Protein AF-A0A3M2CM10-F1 (afdb_monomer)

Radius of gyration: 59.03 Å; Cα contacts (8 Å, |Δi|>4): 644; chains: 1; bounding box: 116×66×144 Å

Nearest PDB structures (foldseek):
  5eou-assembly2_B  TM=7.975E-01  e=1.292E-20  Pseudomonas aeruginosa PAO1
  5eoy-assembly1_B  TM=7.117E-01  e=8.979E-19  Pseudomonas aeruginosa PAO1
  5eou-assembly1_A  TM=7.750E-01  e=4.790E-18  Pseudomonas aeruginosa PAO1
  5eox-assembly1_A  TM=7.127E-01  e=4.530E-18  Pseudomonas aeruginosa PAO1
  3wqt-assembly2_B  TM=6.186E-01  e=1.499E-11  Staphylococcus aureus subsp. aureus MRSA252

Sequence (553 aa):
MADFIVLPHKKVLSTPDLDRDEALRVAVGALVSQYDLSKARIAISAAGHEAFIRFAKLPPVEPKKVGSIVKFEAAQQIPFPLEEVEWDYQTFVREDSPDIEVGIFAMTRERVQRRLDLCADAGLRVDVLNLSPISVFNALAYDLPIAADSPGTAIIDIGTTATDLIVADRGRVWVRTFPIGGHAFTEAIVGAFKLPYGKAERLKREAEQSKHKRHIFQSMRPVFTDLAQEVQRSLSFYTQLQPDAKITRVIGIGSTFRLIGLRKYLSQQLQADVLRGDRFRRLAVEGPAEADFQSASLNFATAYGLALQGLGEAAIDANLVPTEVIRAAMWKRKTPVFVTAAALSIAAGAATFVGPTLTAARVESAKRDPAVREVQQVKSTGSRLRSAWQEISQKTQVGFMAENVLRLFERRDLFAHLVRDTAEMIATAPPTEPGGFSVQSVRFDYETPSGASPRWIEPRAQDGGGRDRGGRGARGRRGAGDDQAERIDRRFGAFLVTLVVESGHEDRIAQVDRTILRWLREHAERDSAPYTIIPPAAEAVGIEQARPPGAGP

Secondary structure (DSSP, 8-state):
---------SS-TTSTT--HHHHHHHHHHHHHHHS--TTS-EEEEE-GGGSEEEEEEEPS--HHHHHHHHHHHHHHHSSS-TTSEEEEEEEEE-TT-SPEEEEEEEEEHHHHHHHHHHHHTTT--EEEEEEHHHHHHHHHHHHTT--TTSPEEEEEEE-SS-EEEEEEETTEEEEEEES-SHHHHHHHHHHHH---HHHHHHHHHTTTT-TTHHHHHHHHHHHHHHHHHHHHHHHHHHHHH-TT--EEEEEEESGGGGSTTHHHHHHHHHTS-EEE----SS----STTHHHHHHHGGGTHHHHHHHHHHHT--S-----S-HHHHHHHHHHHHHHHHHHHHHHHHHHHHHHHHHHHHHHHHHHHHTTSHHHHHHHHHHHHHHHHHHHHHHHHHHS---THHHHHHHTTTTTTHHHHHHHHHHHHHTTS-TTSTTPEEEEEEEEEEEPTTS------------------------PPP-TTTTTTTSS-TTS-EEEEEEEEEE--S-HHHHHIIIIIHHHHHTSS-TTSSS---PPPGGG-PPPP-PPTT---

Mean predicted aligned error: 17.79 Å

Solvent-accessible surface area (backbone atoms only — not comparable to full-atom values): 32223 Å² total; per-residue (Å²): 104,93,83,88,85,84,84,81,64,99,58,65,78,84,44,86,96,55,62,52,65,61,56,44,42,55,51,51,43,52,50,53,73,78,42,93,57,90,84,54,80,34,49,49,70,42,60,52,83,73,40,48,69,48,65,46,80,41,76,70,67,60,80,86,51,46,64,63,50,50,52,53,51,46,60,71,69,44,98,56,61,70,88,54,34,33,60,36,65,45,79,40,80,49,96,92,45,77,49,35,36,34,40,44,41,34,33,44,41,70,66,46,47,56,55,52,48,53,36,44,78,56,73,43,65,78,72,35,33,37,40,33,60,56,18,32,47,22,27,47,45,66,48,39,87,63,46,59,85,30,76,11,34,36,36,40,36,28,39,55,64,31,24,36,41,36,38,41,45,58,69,41,67,46,68,50,60,47,85,51,22,48,46,56,47,29,50,30,35,20,69,70,68,72,40,60,64,75,58,21,43,50,50,59,77,43,30,87,80,38,95,55,33,68,60,56,51,58,42,29,45,64,55,55,49,55,51,44,50,53,52,48,53,51,52,53,52,49,38,69,77,36,75,85,62,54,72,77,41,34,35,38,30,23,70,46,67,68,41,85,62,47,53,61,50,42,22,66,74,67,74,43,68,55,43,74,52,48,72,64,78,75,64,57,58,81,68,89,59,28,64,61,48,56,73,46,30,32,64,37,41,38,58,47,9,28,48,31,42,63,71,71,66,32,82,69,77,52,48,45,53,55,67,67,63,53,49,57,45,55,47,64,70,43,43,64,57,52,52,52,52,50,51,51,52,51,50,54,54,54,51,65,53,48,58,59,51,54,48,50,52,48,51,60,57,48,58,71,37,73,72,47,46,53,54,49,51,51,50,54,51,51,48,52,52,49,51,51,48,51,52,56,55,71,76,39,82,88,53,72,64,64,60,52,61,54,54,70,66,73,58,74,64,56,60,58,52,54,53,49,51,53,51,57,42,49,60,66,39,43,61,89,46,98,56,14,45,45,79,76,46,78,46,80,43,63,33,43,48,84,72,52,65,78,78,77,80,73,85,74,78,89,76,83,88,82,80,93,76,94,76,84,89,80,90,74,80,90,58,91,63,66,77,59,64,76,78,56,67,57,91,46,65,46,73,51,73,50,77,43,69,47,59,85,40,92,59,56,66,68,47,43,48,72,32,48,52,40,49,38,60,74,57,20,71,48,95,91,47,104,61,74,52,80,63,77,58,82,87,73,66,79,86,79,80,86,73,74,94,84,75,79,136

Structure (mmCIF, N/CA/C/O backbone):
data_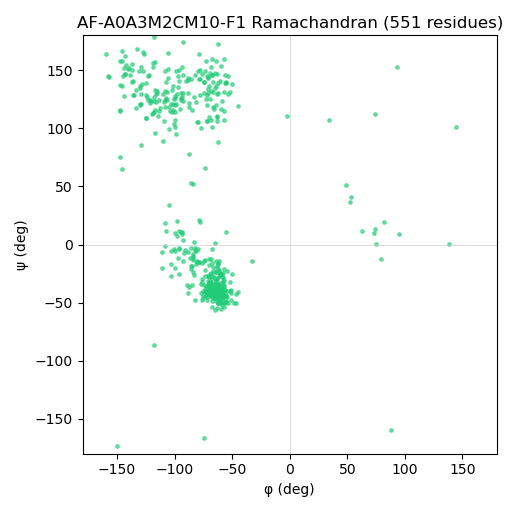AF-A0A3M2CM10-F1
#
_entry.id   AF-A0A3M2CM10-F1
#
loop_
_atom_site.group_PDB
_atom_site.id
_atom_site.type_symbol
_atom_site.label_atom_id
_atom_site.label_alt_id
_atom_site.label_comp_id
_atom_site.label_asym_id
_atom_site.label_entity_id
_atom_site.label_seq_id
_atom_site.pdbx_PDB_ins_code
_atom_site.Cartn_x
_atom_site.Cartn_y
_atom_site.Cartn_z
_atom_site.occupancy
_atom_site.B_iso_or_equiv
_atom_site.auth_seq_id
_atom_site.auth_comp_id
_atom_site.auth_asym_id
_atom_site.auth_atom_id
_atom_site.pdbx_PDB_model_num
ATOM 1 N N . MET A 1 1 ? -10.589 13.918 -9.767 1.00 77.00 1 MET A N 1
ATOM 2 C CA . MET A 1 1 ? -10.677 12.440 -9.815 1.00 77.00 1 MET A CA 1
ATOM 3 C C . MET A 1 1 ? -11.663 12.062 -10.909 1.00 77.00 1 MET A C 1
ATOM 5 O O . MET A 1 1 ? -12.635 12.789 -11.041 1.00 77.00 1 MET A O 1
ATOM 9 N N . ALA A 1 2 ? -11.418 11.011 -11.699 1.00 79.56 2 ALA A N 1
ATOM 10 C CA . ALA A 1 2 ? -12.324 10.643 -12.796 1.00 79.56 2 ALA A CA 1
ATOM 11 C C . ALA A 1 2 ? -13.523 9.809 -12.319 1.00 79.56 2 ALA A C 1
ATOM 13 O O . ALA A 1 2 ? -14.651 10.131 -12.669 1.00 79.56 2 ALA A O 1
ATOM 14 N N . ASP A 1 3 ? -13.282 8.774 -11.507 1.00 87.88 3 ASP A N 1
ATOM 15 C CA . ASP A 1 3 ? -14.335 7.920 -10.952 1.00 87.88 3 ASP A CA 1
ATOM 16 C C . ASP A 1 3 ? -13.843 7.157 -9.706 1.00 87.88 3 ASP A C 1
ATOM 18 O O . ASP A 1 3 ? -12.634 7.095 -9.453 1.00 87.88 3 ASP A O 1
ATOM 22 N N . PHE A 1 4 ? -14.765 6.601 -8.916 1.00 91.50 4 PHE A N 1
ATOM 23 C CA . PHE A 1 4 ? -14.492 5.698 -7.798 1.00 91.50 4 PHE A CA 1
ATOM 24 C C . PHE A 1 4 ? -15.614 4.677 -7.623 1.00 91.50 4 PHE A C 1
ATOM 26 O O . PHE A 1 4 ? -16.768 4.920 -7.956 1.00 91.50 4 PHE A O 1
ATOM 33 N N . ILE A 1 5 ? -15.288 3.559 -6.977 1.00 91.44 5 ILE A N 1
ATOM 34 C CA . ILE A 1 5 ? -16.287 2.573 -6.585 1.00 91.44 5 ILE A CA 1
ATOM 35 C C . ILE A 1 5 ? -15.940 1.928 -5.245 1.00 91.44 5 ILE A C 1
ATOM 37 O O . ILE A 1 5 ? -14.777 1.686 -4.923 1.00 91.44 5 ILE A O 1
ATOM 41 N N . VAL A 1 6 ? -16.976 1.629 -4.460 1.00 91.62 6 VAL A N 1
ATOM 42 C CA . VAL A 1 6 ? -16.887 0.798 -3.256 1.00 91.62 6 VAL A CA 1
ATOM 43 C C . VAL A 1 6 ? -17.728 -0.444 -3.485 1.00 91.62 6 VAL A C 1
ATOM 45 O O . VAL A 1 6 ? -18.948 -0.355 -3.593 1.00 91.62 6 VAL A O 1
ATOM 48 N N . LEU A 1 7 ? -17.085 -1.607 -3.523 1.00 91.50 7 LEU A N 1
ATOM 49 C CA . LEU A 1 7 ? -17.766 -2.889 -3.679 1.00 91.50 7 LEU A CA 1
ATOM 50 C C . LEU A 1 7 ? -17.903 -3.567 -2.309 1.00 91.50 7 LEU A C 1
ATOM 52 O O . LEU A 1 7 ? -16.926 -4.120 -1.799 1.00 91.50 7 LEU A O 1
ATOM 56 N N . PRO A 1 8 ? -19.083 -3.519 -1.664 1.00 87.88 8 PRO A N 1
ATOM 57 C CA . PRO A 1 8 ? -19.275 -4.182 -0.385 1.00 87.88 8 PRO A CA 1
ATOM 58 C C . PRO A 1 8 ? -19.310 -5.703 -0.564 1.00 87.88 8 PRO A C 1
ATOM 60 O O . PRO A 1 8 ? -20.040 -6.238 -1.398 1.00 87.88 8 PRO A O 1
ATOM 63 N N . HIS A 1 9 ? -18.579 -6.425 0.282 1.00 90.31 9 HIS A N 1
ATOM 64 C CA . HIS A 1 9 ? -18.706 -7.878 0.358 1.00 90.31 9 HIS A CA 1
ATOM 65 C C . HIS A 1 9 ? -20.034 -8.277 1.018 1.00 90.31 9 HIS A C 1
ATOM 67 O O . HIS A 1 9 ? -20.487 -7.646 1.975 1.00 90.31 9 HIS A O 1
ATOM 73 N N . LYS A 1 10 ? -20.628 -9.387 0.560 1.00 87.81 10 LYS A N 1
ATOM 74 C CA . LYS A 1 10 ? -21.877 -9.944 1.118 1.00 87.81 10 LYS A CA 1
ATOM 75 C C . LYS A 1 10 ? -21.775 -10.249 2.619 1.00 87.81 10 LYS A C 1
ATOM 77 O O . LYS A 1 10 ? -22.742 -10.092 3.361 1.00 87.81 10 LYS A O 1
ATOM 82 N N . LYS A 1 11 ? -20.603 -10.708 3.056 1.00 89.12 11 LYS A N 1
ATOM 83 C CA . LYS A 1 11 ? -20.216 -10.893 4.458 1.00 89.12 11 LYS A CA 1
ATOM 84 C C . LYS A 1 11 ? -18.887 -10.176 4.672 1.00 89.12 11 LYS A C 1
ATOM 86 O O . LYS A 1 11 ? -18.085 -10.091 3.748 1.00 89.12 11 LYS A O 1
ATOM 91 N N . VAL A 1 12 ? -18.643 -9.676 5.881 1.00 89.06 12 VAL A N 1
ATOM 92 C CA . VAL A 1 12 ? -17.343 -9.071 6.209 1.00 89.06 12 VAL A CA 1
ATOM 93 C C . VAL A 1 12 ? -16.256 -10.135 6.091 1.00 89.06 12 VAL A C 1
ATOM 95 O O . VAL A 1 12 ? -16.467 -11.262 6.535 1.00 89.06 12 VAL A O 1
ATOM 98 N N . LEU A 1 13 ? -15.100 -9.779 5.527 1.00 90.69 13 LEU A N 1
ATOM 99 C CA . LEU A 1 13 ? -14.012 -10.727 5.250 1.00 90.69 13 LEU A CA 1
ATOM 100 C C . LEU A 1 13 ? -13.422 -11.397 6.503 1.00 90.69 13 LEU A C 1
ATOM 102 O O . LEU A 1 13 ? -12.739 -12.404 6.392 1.00 90.69 13 LEU A O 1
ATOM 106 N N . SER A 1 14 ? -13.690 -10.850 7.688 1.00 90.62 14 SER A N 1
ATOM 107 C CA . SER A 1 14 ? -13.317 -11.424 8.985 1.00 90.62 14 SER A CA 1
ATOM 108 C C . SER A 1 14 ? -14.417 -12.289 9.612 1.00 90.62 14 SER A C 1
ATOM 110 O O . SER A 1 14 ? -14.354 -12.594 10.799 1.00 90.62 14 SER A O 1
ATOM 112 N N . THR A 1 15 ? -15.472 -12.624 8.863 1.00 92.31 15 THR A N 1
ATOM 113 C CA . THR A 1 15 ? -16.482 -13.580 9.334 1.00 92.31 15 THR A CA 1
ATOM 114 C C . THR A 1 15 ? -15.823 -14.958 9.453 1.00 92.31 15 THR A C 1
ATOM 116 O O . THR A 1 15 ? -15.184 -15.374 8.486 1.00 92.31 15 THR A O 1
ATOM 119 N N . PRO A 1 16 ? -15.987 -15.673 10.581 1.00 88.75 16 PRO A N 1
ATOM 120 C CA . PRO A 1 16 ? -15.499 -17.043 10.708 1.00 88.75 16 PRO A CA 1
ATOM 121 C C . PRO A 1 16 ? -16.012 -17.940 9.572 1.00 88.75 16 PRO A C 1
ATOM 123 O O . PRO A 1 16 ? -17.136 -17.751 9.096 1.00 88.75 16 PRO A O 1
ATOM 126 N N . ASP A 1 17 ? -15.174 -18.882 9.138 1.00 90.06 17 ASP A N 1
ATOM 127 C CA . ASP A 1 17 ? -15.462 -19.883 8.096 1.00 90.06 17 ASP A CA 1
ATOM 128 C C . ASP A 1 17 ? -15.743 -19.323 6.686 1.00 90.06 17 ASP A C 1
ATOM 130 O O . ASP A 1 17 ? -16.208 -20.045 5.805 1.00 90.06 17 ASP A O 1
ATOM 134 N N . LEU A 1 18 ? -15.482 -18.033 6.444 1.00 92.38 18 LEU A N 1
ATOM 135 C CA . LEU A 1 18 ? -15.583 -17.442 5.110 1.00 92.38 18 LEU A CA 1
ATOM 136 C C . LEU A 1 18 ? -14.302 -17.697 4.308 1.00 92.38 18 LEU A C 1
ATOM 138 O O . LEU A 1 18 ? -13.219 -17.291 4.733 1.00 92.38 18 LEU A O 1
ATOM 142 N N . ASP A 1 19 ? -14.440 -18.255 3.104 1.00 92.88 19 ASP A N 1
ATOM 143 C CA . ASP A 1 19 ? -13.364 -18.237 2.115 1.00 92.88 19 ASP A CA 1
ATOM 144 C C . ASP A 1 19 ? -13.142 -16.796 1.626 1.00 92.88 19 ASP A C 1
ATOM 146 O O . ASP A 1 19 ? -13.968 -16.192 0.929 1.00 92.88 19 ASP A O 1
ATOM 150 N N . ARG A 1 20 ? -12.026 -16.209 2.066 1.00 90.81 20 ARG A N 1
ATOM 151 C CA . ARG A 1 20 ? -11.657 -14.831 1.732 1.00 90.81 20 ARG A CA 1
ATOM 152 C C . ARG A 1 20 ? -11.287 -14.686 0.263 1.00 90.81 20 ARG A C 1
ATOM 154 O O . ARG A 1 20 ? -11.613 -13.651 -0.317 1.00 90.81 20 ARG A O 1
ATOM 161 N N . ASP A 1 21 ? -10.638 -15.684 -0.323 1.00 90.25 21 ASP A N 1
ATOM 162 C CA . ASP A 1 21 ? -10.166 -15.617 -1.702 1.00 90.25 21 ASP A CA 1
ATOM 163 C C . ASP A 1 21 ? -11.351 -15.722 -2.661 1.00 90.25 21 ASP A C 1
ATOM 165 O O . ASP A 1 21 ? -11.438 -14.943 -3.608 1.00 90.25 21 ASP A O 1
ATOM 169 N N . GLU A 1 22 ? -12.328 -16.585 -2.371 1.00 91.81 22 GLU A N 1
ATOM 170 C CA . GLU A 1 22 ? -13.584 -16.642 -3.128 1.00 91.81 22 GLU A CA 1
ATOM 171 C C . GLU A 1 22 ? -14.348 -15.308 -3.051 1.00 91.81 22 GLU A C 1
ATOM 173 O O . GLU A 1 22 ? -14.748 -14.744 -4.075 1.00 91.81 22 GLU A O 1
ATOM 178 N N . ALA A 1 23 ? -14.502 -14.744 -1.847 1.00 93.25 23 ALA A N 1
ATOM 179 C CA . ALA A 1 23 ? -15.193 -13.468 -1.658 1.00 93.25 23 ALA A CA 1
ATOM 180 C C . ALA A 1 23 ? -14.502 -12.297 -2.385 1.00 93.25 23 ALA A C 1
ATOM 182 O O . ALA A 1 23 ? -15.178 -11.383 -2.871 1.00 93.25 23 ALA A O 1
ATOM 183 N N . LEU A 1 24 ? -13.169 -12.318 -2.462 1.00 92.88 24 LEU A N 1
ATOM 184 C CA . LEU A 1 24 ? -12.375 -11.347 -3.210 1.00 92.88 24 LEU A CA 1
ATOM 185 C C . LEU A 1 24 ? -12.493 -11.563 -4.724 1.00 92.88 24 LEU A C 1
ATOM 187 O O . LEU A 1 24 ? -12.725 -10.587 -5.432 1.00 92.88 24 LEU A O 1
ATOM 191 N N . ARG A 1 25 ? -12.427 -12.805 -5.225 1.00 92.12 25 ARG A N 1
ATOM 192 C CA . ARG A 1 25 ? -12.631 -13.125 -6.654 1.00 92.12 25 ARG A CA 1
ATOM 193 C C . ARG A 1 25 ? -13.974 -12.609 -7.160 1.00 92.12 25 ARG A C 1
ATOM 195 O O . ARG A 1 25 ? -14.028 -11.979 -8.212 1.00 92.12 25 ARG A O 1
ATOM 202 N N . VAL A 1 26 ? -15.048 -12.806 -6.390 1.00 93.62 26 VAL A N 1
ATOM 203 C CA . VAL A 1 26 ? -16.384 -12.285 -6.730 1.00 93.62 26 VAL A CA 1
ATOM 204 C C . VAL A 1 26 ? -16.379 -10.755 -6.815 1.00 93.62 26 VAL A C 1
ATOM 206 O O . VAL A 1 26 ? -16.948 -10.190 -7.748 1.00 93.62 26 VAL A O 1
ATOM 209 N N . ALA A 1 27 ? -15.723 -10.071 -5.872 1.00 94.56 27 ALA A N 1
ATOM 210 C CA . ALA A 1 27 ? -15.646 -8.610 -5.869 1.00 94.56 27 ALA A CA 1
ATOM 211 C C . ALA A 1 27 ? -14.804 -8.064 -7.035 1.00 94.56 27 ALA A C 1
ATOM 213 O O . ALA A 1 27 ? -15.213 -7.109 -7.690 1.00 94.56 27 ALA A O 1
ATOM 214 N N . VAL A 1 28 ? -13.661 -8.685 -7.336 1.00 93.62 28 VAL A N 1
ATOM 215 C CA . VAL A 1 28 ? -12.821 -8.294 -8.477 1.00 93.62 28 VAL A CA 1
ATOM 216 C C . VAL A 1 28 ? -13.543 -8.574 -9.798 1.00 93.62 28 VAL A C 1
ATOM 218 O O . VAL A 1 28 ? -13.554 -7.714 -10.671 1.00 93.62 28 VAL A O 1
ATOM 221 N N . GLY A 1 29 ? -14.233 -9.710 -9.932 1.00 93.56 29 GLY A N 1
ATOM 222 C CA . GLY A 1 29 ? -15.070 -9.991 -11.102 1.00 93.56 29 GLY A CA 1
ATOM 223 C C . GLY A 1 29 ? -16.171 -8.944 -11.302 1.00 93.56 29 GLY A C 1
ATOM 224 O O . GLY A 1 29 ? -16.382 -8.472 -12.418 1.00 93.56 29 GLY A O 1
ATOM 225 N N . ALA A 1 30 ? -16.819 -8.506 -10.216 1.00 93.88 30 ALA A N 1
ATOM 226 C CA . ALA A 1 30 ? -17.793 -7.417 -10.268 1.00 93.88 30 ALA A CA 1
ATOM 227 C C . ALA A 1 30 ? -17.157 -6.089 -10.723 1.00 93.88 30 ALA A C 1
ATOM 229 O O . ALA A 1 30 ? -17.755 -5.392 -11.542 1.00 93.88 30 ALA A O 1
ATOM 230 N N . LEU A 1 31 ? -15.940 -5.769 -10.268 1.00 94.12 31 LEU A N 1
ATOM 231 C CA . LEU A 1 31 ? -15.201 -4.579 -10.707 1.00 94.12 31 LEU A CA 1
ATOM 232 C C . LEU A 1 31 ? -14.947 -4.595 -12.223 1.00 94.12 31 LEU A C 1
ATOM 234 O O . LEU A 1 31 ? -15.270 -3.626 -12.906 1.00 94.12 31 LEU A O 1
ATOM 238 N N . VAL A 1 32 ? -14.425 -5.705 -12.753 1.00 94.19 32 VAL A N 1
ATOM 239 C CA . VAL A 1 32 ? -14.110 -5.853 -14.188 1.00 94.19 32 VAL A CA 1
ATOM 240 C C . VAL A 1 32 ? -15.368 -5.870 -15.056 1.00 94.19 32 VAL A C 1
ATOM 242 O O . VAL A 1 32 ? -15.339 -5.424 -16.198 1.00 94.19 32 VAL A O 1
ATOM 245 N N . SER A 1 33 ? -16.497 -6.340 -14.521 1.00 92.69 33 SER A N 1
ATOM 246 C CA . SER A 1 33 ? -17.775 -6.293 -15.243 1.00 92.69 33 SER A CA 1
ATOM 247 C C . SER A 1 33 ? -18.331 -4.873 -15.407 1.00 92.69 33 SER A C 1
ATOM 249 O O . SER A 1 33 ? -19.092 -4.623 -16.338 1.00 92.69 33 SER A O 1
ATOM 251 N N . GLN A 1 34 ? -17.965 -3.954 -14.507 1.00 92.44 34 GLN A N 1
ATOM 252 C CA . GLN A 1 34 ? -18.459 -2.574 -14.495 1.00 92.44 34 GLN A CA 1
ATOM 253 C C . GLN A 1 34 ? -17.502 -1.599 -15.194 1.00 92.44 34 GLN A C 1
ATOM 255 O O . GLN A 1 34 ? -17.951 -0.576 -15.705 1.00 92.44 34 GLN A O 1
ATOM 260 N N . TYR A 1 35 ? -16.205 -1.924 -15.250 1.00 90.94 35 TYR A N 1
ATOM 261 C CA . TYR A 1 35 ? -15.162 -1.047 -15.781 1.00 90.94 35 TYR A CA 1
ATOM 262 C C . TYR A 1 35 ? -14.215 -1.769 -16.742 1.00 90.94 35 TYR A C 1
ATOM 264 O O . TYR A 1 35 ? -13.658 -2.817 -16.415 1.00 90.94 35 TYR A O 1
ATOM 272 N N . ASP A 1 36 ? -13.942 -1.151 -17.896 1.00 89.94 36 ASP A N 1
ATOM 273 C CA . ASP A 1 36 ? -12.865 -1.596 -18.785 1.00 89.94 36 ASP A CA 1
ATOM 274 C C . ASP A 1 36 ? -11.503 -1.141 -18.242 1.00 89.94 36 ASP A C 1
ATOM 276 O O . ASP A 1 36 ? -11.078 0.003 -18.411 1.00 89.94 36 ASP A O 1
ATOM 280 N N . LEU A 1 37 ? -10.810 -2.071 -17.588 1.00 90.44 37 LEU A N 1
ATOM 281 C CA . LEU A 1 37 ? -9.479 -1.863 -17.019 1.00 90.44 37 LEU A CA 1
ATOM 282 C C . LEU A 1 37 ? -8.356 -2.424 -17.907 1.00 90.44 37 LEU A C 1
ATOM 284 O O . LEU A 1 37 ? -7.201 -2.457 -17.489 1.00 90.44 37 LEU A O 1
ATOM 288 N N . SER A 1 38 ? -8.649 -2.840 -19.145 1.00 81.88 38 SER A N 1
ATOM 289 C CA . SER A 1 38 ? -7.691 -3.545 -20.017 1.00 81.88 38 SER A CA 1
ATOM 290 C C . SER A 1 38 ? -6.435 -2.738 -20.373 1.00 81.88 38 SER A C 1
ATOM 292 O O . SER A 1 38 ? -5.374 -3.310 -20.639 1.00 81.88 38 SER A O 1
ATOM 294 N N . LYS A 1 39 ? -6.545 -1.405 -20.383 1.00 84.44 39 LYS A N 1
ATOM 295 C CA . LYS A 1 39 ? -5.448 -0.463 -20.667 1.00 84.44 39 LYS A CA 1
ATOM 296 C C . LYS A 1 39 ? -4.970 0.295 -19.428 1.00 84.44 39 LYS A C 1
ATOM 298 O O . LYS A 1 39 ? -4.063 1.120 -19.543 1.00 84.44 39 LYS A O 1
ATOM 303 N N . ALA A 1 40 ? -5.591 0.056 -18.275 1.00 88.38 40 ALA A N 1
ATOM 304 C CA . ALA A 1 40 ? -5.247 0.740 -17.041 1.00 88.38 40 ALA A CA 1
ATOM 305 C C . ALA A 1 40 ? -3.950 0.169 -16.459 1.00 88.38 40 ALA A C 1
ATOM 307 O O . ALA A 1 40 ? -3.680 -1.025 -16.568 1.00 88.38 40 ALA A O 1
ATOM 308 N N . ARG A 1 41 ? -3.161 1.034 -15.816 1.00 90.81 41 ARG A N 1
ATOM 309 C CA . ARG A 1 41 ? -2.083 0.592 -14.931 1.00 90.81 41 ARG A CA 1
ATOM 310 C C . ARG A 1 41 ? -2.704 0.244 -13.582 1.00 90.81 41 ARG A C 1
ATOM 312 O O . ARG A 1 41 ? -3.356 1.102 -12.990 1.00 90.81 41 ARG A O 1
ATOM 319 N N . ILE A 1 42 ? -2.519 -0.983 -13.104 1.00 94.25 42 ILE A N 1
ATOM 320 C CA . ILE A 1 42 ? -3.216 -1.474 -11.905 1.00 94.25 42 ILE A CA 1
ATOM 321 C C . ILE A 1 42 ? -2.247 -1.550 -10.729 1.00 94.25 42 ILE A C 1
ATOM 323 O O . ILE A 1 42 ? -1.222 -2.232 -10.791 1.00 94.25 42 ILE A O 1
ATOM 327 N N . ALA A 1 43 ? -2.605 -0.869 -9.644 1.00 96.50 43 ALA A N 1
ATOM 328 C CA . ALA A 1 43 ? -1.893 -0.898 -8.377 1.00 96.50 43 ALA A CA 1
ATOM 329 C C . ALA A 1 43 ? -2.780 -1.522 -7.293 1.00 96.50 43 ALA A C 1
ATOM 331 O O . ALA A 1 43 ? -3.933 -1.123 -7.130 1.00 96.50 43 ALA A O 1
ATOM 332 N N . ILE A 1 44 ? -2.247 -2.493 -6.556 1.00 96.75 44 ILE A N 1
ATOM 333 C CA . ILE A 1 44 ? -2.930 -3.167 -5.442 1.00 96.75 44 ILE A CA 1
ATOM 334 C C . ILE A 1 44 ? -2.061 -3.122 -4.182 1.00 96.75 44 ILE A C 1
ATOM 336 O O . ILE A 1 44 ? -0.853 -2.892 -4.267 1.00 96.75 44 ILE A O 1
ATOM 340 N N . SER A 1 45 ? -2.658 -3.383 -3.015 1.00 95.81 45 SER A N 1
ATOM 341 C CA . SER A 1 45 ? -1.910 -3.477 -1.760 1.00 95.81 45 SER A CA 1
ATOM 342 C C . SER A 1 45 ? -1.962 -4.845 -1.079 1.00 95.81 45 SER A C 1
ATOM 344 O O . SER A 1 45 ? -2.893 -5.639 -1.243 1.00 95.81 45 SER A O 1
ATOM 346 N N . ALA A 1 46 ? -0.948 -5.098 -0.253 1.00 95.38 46 ALA A N 1
ATOM 347 C CA . ALA A 1 46 ? -0.942 -6.125 0.780 1.00 95.38 46 ALA A CA 1
ATOM 348 C C . ALA A 1 46 ? -1.027 -5.496 2.178 1.00 95.38 46 ALA A C 1
ATOM 350 O O . ALA A 1 46 ? -0.536 -4.392 2.406 1.00 95.38 46 ALA A O 1
ATOM 351 N N . ALA A 1 47 ? -1.645 -6.196 3.130 1.00 93.12 47 ALA A N 1
ATOM 352 C CA . ALA A 1 47 ? -1.756 -5.699 4.499 1.00 93.12 47 ALA A CA 1
ATOM 353 C C . ALA A 1 47 ? -0.379 -5.655 5.189 1.00 93.12 47 ALA A C 1
ATOM 355 O O . ALA A 1 47 ? 0.441 -6.546 4.975 1.00 93.12 47 ALA A O 1
ATOM 356 N N . GLY A 1 48 ? -0.142 -4.666 6.061 1.00 92.38 48 GLY A N 1
ATOM 357 C CA . GLY A 1 48 ? 1.160 -4.479 6.717 1.00 92.38 48 GLY A CA 1
ATOM 358 C C . GLY A 1 48 ? 1.649 -5.708 7.493 1.00 92.38 48 GLY A C 1
ATOM 359 O O . GLY A 1 48 ? 2.811 -6.077 7.391 1.00 92.38 48 GLY A O 1
ATOM 360 N N . HIS A 1 49 ? 0.746 -6.418 8.180 1.00 91.81 49 HIS A N 1
ATOM 361 C CA . HIS A 1 49 ? 1.068 -7.631 8.949 1.00 91.81 49 HIS A CA 1
ATOM 362 C C . HIS A 1 49 ? 1.421 -8.850 8.080 1.00 91.81 49 HIS A C 1
ATOM 364 O O . HIS A 1 49 ? 1.901 -9.859 8.595 1.00 91.81 49 HIS A O 1
ATOM 370 N N . GLU A 1 50 ? 1.161 -8.789 6.773 1.00 92.56 50 GLU A N 1
ATOM 371 C CA . GLU A 1 50 ? 1.535 -9.844 5.834 1.00 92.56 50 GLU A CA 1
ATOM 372 C C . GLU A 1 50 ? 2.924 -9.629 5.222 1.00 92.56 50 GLU A C 1
ATOM 374 O O . GLU A 1 50 ? 3.418 -10.509 4.511 1.00 92.56 50 GLU A O 1
ATOM 379 N N . ALA A 1 51 ? 3.560 -8.500 5.520 1.00 93.75 51 ALA A N 1
ATOM 380 C CA . ALA A 1 51 ? 4.848 -8.109 4.986 1.00 93.75 51 ALA A CA 1
ATOM 381 C C . ALA A 1 51 ? 5.832 -7.746 6.103 1.00 93.75 51 ALA A C 1
ATOM 383 O O . ALA A 1 51 ? 5.482 -7.555 7.267 1.00 93.75 51 ALA A O 1
ATOM 384 N N . PHE A 1 52 ? 7.097 -7.660 5.725 1.00 94.81 52 PHE A N 1
ATOM 385 C CA . PHE A 1 52 ? 8.172 -7.151 6.547 1.00 94.81 52 PHE A CA 1
ATOM 386 C C . PHE A 1 52 ? 8.457 -5.704 6.150 1.00 94.81 52 PHE A C 1
ATOM 388 O O . PHE A 1 52 ? 8.688 -5.416 4.976 1.00 94.81 52 PHE A O 1
ATOM 395 N N . ILE A 1 53 ? 8.432 -4.804 7.134 1.00 95.06 53 ILE A N 1
ATOM 396 C CA . ILE A 1 53 ? 8.741 -3.384 6.959 1.00 95.06 53 ILE A CA 1
ATOM 397 C C . ILE A 1 53 ? 9.751 -2.982 8.025 1.00 95.06 53 ILE A C 1
ATOM 399 O O . ILE A 1 53 ? 9.482 -3.079 9.233 1.00 95.06 53 ILE A O 1
ATOM 403 N N . ARG A 1 54 ? 10.914 -2.505 7.587 1.00 92.00 54 ARG A N 1
ATOM 404 C CA . ARG A 1 54 ? 11.934 -1.947 8.474 1.00 92.00 54 ARG A CA 1
ATOM 405 C C . ARG A 1 54 ? 12.563 -0.712 7.876 1.00 92.00 54 ARG A C 1
ATOM 407 O O . ARG A 1 54 ? 12.746 -0.623 6.673 1.00 92.00 54 ARG A O 1
ATOM 414 N N . PHE A 1 55 ? 12.905 0.215 8.756 1.00 90.00 55 PHE A N 1
ATOM 415 C CA . PHE A 1 55 ? 13.679 1.395 8.419 1.00 90.00 55 PHE A CA 1
ATOM 416 C C . PHE A 1 55 ? 14.998 1.316 9.176 1.00 90.00 55 PHE A C 1
ATOM 418 O O . PHE A 1 55 ? 14.998 1.060 10.383 1.00 90.00 55 PHE A O 1
ATOM 425 N N . ALA A 1 56 ? 16.103 1.489 8.462 1.00 85.56 56 ALA A N 1
ATOM 426 C CA . ALA A 1 56 ? 17.454 1.389 8.989 1.00 85.56 56 ALA A CA 1
ATOM 427 C C . ALA A 1 56 ? 18.279 2.610 8.570 1.00 85.56 56 ALA A C 1
ATOM 429 O O . ALA A 1 56 ? 18.051 3.195 7.512 1.00 85.56 56 ALA A O 1
ATOM 430 N N . LYS A 1 57 ? 19.242 2.991 9.411 1.00 85.94 57 LYS A N 1
ATOM 431 C CA . LYS A 1 57 ? 20.234 4.020 9.088 1.00 85.94 57 LYS A CA 1
ATOM 432 C C . LYS A 1 57 ? 21.467 3.338 8.522 1.00 85.94 57 LYS A C 1
ATOM 434 O O . LYS A 1 57 ? 22.008 2.433 9.151 1.00 85.94 57 LYS A O 1
ATOM 439 N N . LEU A 1 58 ? 21.898 3.777 7.350 1.00 85.81 58 LEU A N 1
ATOM 440 C CA . LEU A 1 58 ? 23.143 3.349 6.738 1.00 85.81 58 LEU A CA 1
ATOM 441 C C . LEU A 1 58 ? 24.232 4.379 7.034 1.00 85.81 58 LEU A C 1
ATOM 443 O O . LEU A 1 58 ? 23.944 5.580 7.046 1.00 85.81 58 LEU A O 1
ATOM 447 N N . PRO A 1 59 ? 25.487 3.936 7.225 1.00 82.06 59 PRO A N 1
ATOM 448 C CA . PRO A 1 59 ? 26.603 4.864 7.283 1.00 82.06 59 PRO A CA 1
ATOM 449 C C . PRO A 1 59 ? 26.702 5.660 5.969 1.00 82.06 59 PRO A C 1
ATOM 451 O O . PRO A 1 59 ? 26.292 5.158 4.915 1.00 82.06 59 PRO A O 1
ATOM 454 N N . PRO A 1 60 ? 27.271 6.876 5.997 1.00 78.88 60 PRO A N 1
ATOM 455 C CA . PRO A 1 60 ? 27.491 7.671 4.797 1.00 78.88 60 PRO A CA 1
ATOM 456 C C . PRO A 1 60 ? 28.389 6.909 3.823 1.00 78.88 60 PRO A C 1
ATOM 458 O O . PRO A 1 60 ? 29.548 6.606 4.114 1.00 78.88 60 PRO A O 1
ATOM 461 N N . VAL A 1 61 ? 27.846 6.585 2.652 1.00 83.25 61 VAL A N 1
ATOM 462 C CA . VAL A 1 61 ? 28.538 5.822 1.611 1.00 83.25 61 VAL A CA 1
ATOM 463 C C . VAL A 1 61 ? 28.294 6.427 0.243 1.00 83.25 61 VAL A C 1
ATOM 465 O O . VAL A 1 61 ? 27.293 7.095 -0.005 1.00 83.25 61 VAL A O 1
ATOM 468 N N . GLU A 1 62 ? 29.224 6.172 -0.673 1.00 83.62 62 GLU A N 1
ATOM 469 C CA . GLU A 1 62 ? 29.069 6.575 -2.066 1.00 83.62 62 GLU A CA 1
ATOM 470 C C . GLU A 1 62 ? 27.760 6.006 -2.652 1.00 83.62 62 GLU A C 1
ATOM 472 O O . GLU A 1 62 ? 27.487 4.814 -2.464 1.00 83.62 62 GLU A O 1
ATOM 477 N N . PRO A 1 63 ? 27.000 6.781 -3.451 1.00 81.69 63 PRO A N 1
ATOM 478 C CA . PRO A 1 63 ? 25.719 6.345 -4.019 1.00 81.69 63 PRO A CA 1
ATOM 479 C C . PRO A 1 63 ? 25.779 4.997 -4.754 1.00 81.69 63 PRO A C 1
ATOM 481 O O . PRO A 1 63 ? 24.836 4.212 -4.718 1.00 81.69 63 PRO A O 1
ATOM 484 N N . LYS A 1 64 ? 26.923 4.682 -5.377 1.00 86.88 64 LYS A N 1
ATOM 485 C CA . LYS A 1 64 ? 27.149 3.417 -6.095 1.00 86.88 64 LYS A CA 1
ATOM 486 C C . LYS A 1 64 ? 27.194 2.188 -5.179 1.00 86.88 64 LYS A C 1
ATOM 488 O O . LYS A 1 64 ? 26.903 1.089 -5.639 1.00 86.88 64 LYS A O 1
ATOM 493 N N . LYS A 1 65 ? 27.572 2.356 -3.908 1.00 88.31 65 LYS A N 1
ATOM 494 C CA . LYS A 1 65 ? 27.710 1.271 -2.919 1.00 88.31 65 LYS A CA 1
ATOM 495 C C . LYS A 1 65 ? 26.440 1.056 -2.093 1.00 88.31 65 LYS A C 1
ATOM 497 O O . LYS A 1 65 ? 26.309 0.007 -1.461 1.00 88.31 65 LYS A O 1
ATOM 502 N N . VAL A 1 66 ? 25.494 2.001 -2.133 1.00 87.75 66 VAL A N 1
ATOM 503 C CA . VAL A 1 66 ? 24.229 1.928 -1.384 1.00 87.75 66 VAL A CA 1
ATOM 504 C C . VAL A 1 66 ? 23.498 0.620 -1.682 1.00 87.75 66 VAL A C 1
ATOM 506 O O . VAL A 1 66 ? 23.199 -0.119 -0.755 1.00 87.75 66 VAL A O 1
ATOM 509 N N . GLY A 1 67 ? 23.311 0.259 -2.956 1.00 89.31 67 GLY A N 1
ATOM 510 C CA . GLY A 1 67 ? 22.587 -0.966 -3.324 1.00 89.31 67 GLY A CA 1
ATOM 511 C C . GLY A 1 67 ? 23.204 -2.254 -2.757 1.00 89.31 67 GLY A C 1
ATOM 512 O O . GLY A 1 67 ? 22.484 -3.122 -2.268 1.00 89.31 67 GLY A O 1
ATOM 513 N N . SER A 1 68 ? 24.539 -2.379 -2.755 1.00 90.06 68 SER A N 1
ATOM 514 C CA . SER A 1 68 ? 25.214 -3.553 -2.175 1.00 90.06 68 SER A CA 1
ATOM 515 C C . SER A 1 68 ? 25.078 -3.630 -0.656 1.00 90.06 68 SER A C 1
ATOM 517 O O . SER A 1 68 ? 24.912 -4.721 -0.116 1.00 90.06 68 SER A O 1
ATOM 519 N N . ILE A 1 69 ? 25.119 -2.483 0.027 1.00 91.06 69 ILE A N 1
ATOM 520 C CA . ILE A 1 69 ? 24.985 -2.415 1.486 1.00 91.06 69 ILE A CA 1
ATOM 521 C C . ILE A 1 69 ? 23.540 -2.679 1.890 1.00 91.06 69 ILE A C 1
ATOM 523 O O . ILE A 1 69 ? 23.302 -3.478 2.785 1.00 91.06 69 ILE A O 1
ATOM 527 N N . VAL A 1 70 ? 22.572 -2.097 1.179 1.00 92.69 70 VAL A N 1
ATOM 528 C CA . VAL A 1 70 ? 21.151 -2.372 1.408 1.00 92.69 70 VAL A CA 1
ATOM 529 C C . VAL A 1 70 ? 20.849 -3.852 1.217 1.00 92.69 70 VAL A C 1
ATOM 531 O O . VAL A 1 70 ? 20.141 -4.428 2.031 1.00 92.69 70 VAL A O 1
ATOM 534 N N . LYS A 1 71 ? 21.418 -4.501 0.194 1.00 92.62 71 LYS A N 1
ATOM 535 C CA . LYS A 1 71 ? 21.261 -5.949 0.007 1.00 92.62 71 LYS A CA 1
ATOM 536 C C . LYS A 1 71 ? 21.826 -6.751 1.186 1.00 92.62 71 LYS A C 1
ATOM 538 O O . LYS A 1 71 ? 21.222 -7.744 1.584 1.00 92.62 71 LYS A O 1
ATOM 543 N N . PHE A 1 72 ? 22.965 -6.334 1.737 1.00 91.88 72 PHE A N 1
ATOM 544 C CA . PHE A 1 72 ? 23.560 -6.963 2.917 1.00 91.88 72 PHE A CA 1
ATOM 545 C C . PHE A 1 72 ? 22.691 -6.767 4.169 1.00 91.88 72 PHE A C 1
ATOM 547 O O . PHE A 1 72 ? 22.399 -7.739 4.857 1.00 91.88 72 PHE A O 1
ATOM 554 N N . GLU A 1 73 ? 22.205 -5.548 4.411 1.00 91.75 73 GLU A N 1
ATOM 555 C CA . GLU A 1 73 ? 21.271 -5.239 5.502 1.00 91.75 73 GLU A CA 1
ATOM 556 C C . GLU A 1 73 ? 19.952 -6.007 5.365 1.00 91.75 73 GLU A C 1
ATOM 558 O O . GLU A 1 73 ? 19.479 -6.616 6.322 1.00 91.75 73 GLU A O 1
ATOM 563 N N . ALA A 1 74 ? 19.378 -6.055 4.161 1.00 93.19 74 ALA A N 1
ATOM 564 C CA . ALA A 1 74 ? 18.155 -6.798 3.880 1.00 93.19 74 ALA A CA 1
ATOM 565 C C . ALA A 1 74 ? 18.320 -8.292 4.190 1.00 93.19 74 ALA A C 1
ATOM 567 O O . ALA A 1 74 ? 17.454 -8.869 4.841 1.00 93.19 74 ALA A O 1
ATOM 568 N N . ALA A 1 75 ? 19.449 -8.899 3.806 1.00 93.38 75 ALA A N 1
ATOM 569 C CA . ALA A 1 75 ? 19.741 -10.303 4.101 1.00 93.38 75 ALA A CA 1
ATOM 570 C C . ALA A 1 75 ? 19.850 -10.605 5.607 1.00 93.38 75 ALA A C 1
ATOM 572 O O . ALA A 1 75 ? 19.572 -11.725 6.022 1.00 93.38 75 ALA A O 1
ATOM 573 N N . GLN A 1 76 ? 20.259 -9.629 6.425 1.00 92.31 76 GLN A N 1
ATOM 574 C CA . GLN A 1 76 ? 20.346 -9.793 7.880 1.00 92.31 76 GLN A CA 1
ATOM 575 C C . GLN A 1 76 ? 19.019 -9.536 8.594 1.00 92.31 76 GLN A C 1
ATOM 577 O O . GLN A 1 76 ? 18.738 -10.149 9.623 1.00 92.31 76 GLN A O 1
ATOM 582 N N . GLN A 1 77 ? 18.229 -8.591 8.086 1.00 90.88 77 GLN A N 1
ATOM 583 C CA . GLN A 1 77 ? 17.018 -8.129 8.756 1.00 90.88 77 GLN A CA 1
ATOM 584 C C . GLN A 1 77 ? 15.777 -8.934 8.362 1.00 90.88 77 GLN A C 1
ATOM 586 O O . GLN A 1 77 ? 14.890 -9.125 9.198 1.00 90.88 77 GLN A O 1
ATOM 591 N N . ILE A 1 78 ? 15.687 -9.391 7.109 1.00 94.06 78 ILE A N 1
ATOM 592 C CA . ILE A 1 78 ? 14.550 -10.180 6.633 1.00 94.06 78 ILE A CA 1
ATOM 593 C C . ILE A 1 78 ? 14.641 -11.585 7.251 1.00 94.06 78 ILE A C 1
ATOM 595 O O . ILE A 1 78 ? 15.649 -12.266 7.079 1.00 94.06 78 ILE A O 1
ATOM 599 N N . PRO A 1 79 ? 13.590 -12.071 7.939 1.00 91.00 79 PRO A N 1
ATOM 600 C CA . PRO A 1 79 ? 13.620 -13.356 8.644 1.00 91.00 79 PRO A CA 1
ATOM 601 C C . PRO A 1 79 ? 13.469 -14.579 7.716 1.00 91.00 79 PRO A C 1
ATOM 603 O O . PRO A 1 79 ? 13.102 -15.658 8.174 1.00 91.00 79 PRO A O 1
ATOM 606 N N . PHE A 1 80 ? 13.717 -14.410 6.416 1.00 91.94 80 PHE A N 1
ATOM 607 C CA . PHE A 1 80 ? 13.582 -15.418 5.366 1.00 91.94 80 PHE A CA 1
ATOM 608 C C . PHE A 1 80 ? 14.722 -15.259 4.349 1.00 91.94 80 PHE A C 1
ATOM 610 O O . PHE A 1 80 ? 15.225 -14.143 4.185 1.00 91.94 80 PHE A O 1
ATOM 617 N N . PRO A 1 81 ? 15.105 -16.326 3.627 1.00 93.94 81 PRO A N 1
ATOM 618 C CA . PRO A 1 81 ? 16.048 -16.219 2.517 1.00 93.94 81 PRO A CA 1
ATOM 619 C C . PRO A 1 81 ? 15.572 -15.205 1.469 1.00 93.94 81 PRO A C 1
ATOM 621 O O . PRO A 1 81 ? 14.385 -15.164 1.133 1.00 93.94 81 PRO A O 1
ATOM 624 N N . LEU A 1 82 ? 16.495 -14.409 0.915 1.00 92.75 82 LEU A N 1
ATOM 625 C CA . LEU A 1 82 ? 16.164 -13.400 -0.101 1.00 92.75 82 LEU A CA 1
ATOM 626 C C . LEU A 1 82 ? 15.571 -14.023 -1.375 1.00 92.75 82 LEU A C 1
ATOM 628 O O . LEU A 1 82 ? 14.868 -13.351 -2.119 1.00 92.75 82 LEU A O 1
ATOM 632 N N . GLU A 1 83 ? 15.838 -15.303 -1.626 1.00 92.75 83 GLU A N 1
ATOM 633 C CA . GLU A 1 83 ? 15.322 -16.069 -2.758 1.00 92.75 83 GLU A CA 1
ATOM 634 C C . GLU A 1 83 ? 13.854 -16.494 -2.581 1.00 92.75 83 GLU A C 1
ATOM 636 O O . GLU A 1 83 ? 13.205 -16.884 -3.551 1.00 92.75 83 GLU A O 1
ATOM 641 N N . GLU A 1 84 ? 13.312 -16.434 -1.364 1.00 94.56 84 GLU A N 1
ATOM 642 C CA . GLU A 1 84 ? 11.927 -16.816 -1.050 1.00 94.56 84 GLU A CA 1
ATOM 643 C C . GLU A 1 84 ? 10.991 -15.607 -0.919 1.00 94.56 84 GLU A C 1
ATOM 645 O O . GLU A 1 84 ? 9.772 -15.756 -0.759 1.00 94.56 84 GLU A O 1
ATOM 650 N N . VAL A 1 85 ? 11.540 -14.396 -1.014 1.00 96.06 85 VAL A N 1
ATOM 651 C CA . VAL A 1 85 ? 10.808 -13.142 -0.852 1.00 96.06 85 VAL A CA 1
ATOM 652 C C . VAL A 1 85 ? 10.958 -12.255 -2.080 1.00 96.06 85 VAL A C 1
ATOM 654 O O . VAL A 1 85 ? 12.012 -12.189 -2.704 1.00 96.06 85 VAL A O 1
ATOM 657 N N . GLU A 1 86 ? 9.893 -11.534 -2.402 1.00 96.69 86 GLU A N 1
ATOM 658 C CA . GLU A 1 86 ? 10.008 -10.326 -3.208 1.00 96.69 86 GLU A CA 1
ATOM 659 C C . GLU A 1 86 ? 10.251 -9.169 -2.254 1.00 96.69 86 GLU A C 1
ATOM 661 O O . GLU A 1 86 ? 9.549 -9.020 -1.246 1.00 96.69 86 GLU A O 1
ATOM 666 N N . TRP A 1 87 ? 11.265 -8.370 -2.547 1.00 95.94 87 TRP A N 1
ATOM 667 C CA . TRP A 1 87 ? 11.640 -7.248 -1.711 1.00 95.94 87 TRP A CA 1
ATOM 668 C C . TRP A 1 87 ? 12.111 -6.081 -2.563 1.00 95.94 87 TRP A C 1
ATOM 670 O O . TRP A 1 87 ? 12.635 -6.259 -3.661 1.00 95.94 87 TRP A O 1
ATOM 680 N N . ASP A 1 88 ? 11.918 -4.890 -2.024 1.00 95.62 88 ASP A N 1
ATOM 681 C CA . ASP A 1 88 ? 12.357 -3.639 -2.618 1.00 95.62 88 ASP A CA 1
ATOM 682 C C . ASP A 1 88 ? 12.753 -2.667 -1.502 1.00 95.62 88 ASP A C 1
ATOM 684 O O . ASP A 1 88 ? 12.469 -2.899 -0.318 1.00 95.62 88 ASP A O 1
ATOM 688 N N . TYR A 1 89 ? 13.432 -1.583 -1.858 1.00 94.31 89 TYR A N 1
ATOM 689 C CA . TYR A 1 89 ? 13.883 -0.591 -0.896 1.00 94.31 89 TYR A CA 1
ATOM 690 C C . TYR A 1 89 ? 13.730 0.839 -1.406 1.00 94.31 89 TYR A C 1
ATOM 692 O O . TYR A 1 89 ? 13.833 1.121 -2.594 1.00 94.31 89 TYR A O 1
ATOM 700 N N . GLN A 1 90 ? 13.553 1.769 -0.470 1.00 92.44 90 GLN A N 1
ATOM 701 C CA . GLN A 1 90 ? 13.537 3.203 -0.742 1.00 92.44 90 GLN A CA 1
ATOM 702 C C . GLN A 1 90 ? 14.568 3.892 0.141 1.00 92.44 90 GLN A C 1
ATOM 704 O O . GLN A 1 90 ? 14.562 3.719 1.358 1.00 92.44 90 GLN A O 1
ATOM 709 N N . THR A 1 91 ? 15.440 4.696 -0.460 1.00 89.25 91 THR A N 1
ATOM 710 C CA . THR A 1 91 ? 16.364 5.557 0.284 1.00 89.25 91 THR A CA 1
ATOM 711 C C . THR A 1 91 ? 15.735 6.917 0.549 1.00 89.25 91 THR A C 1
ATOM 713 O O . THR A 1 91 ? 15.104 7.492 -0.341 1.00 89.25 91 THR A O 1
ATOM 716 N N . PHE A 1 92 ? 15.980 7.448 1.740 1.00 85.25 92 PHE A N 1
ATOM 717 C CA . PHE A 1 92 ? 15.597 8.776 2.191 1.00 85.25 92 PHE A CA 1
ATOM 718 C C . PHE A 1 92 ? 16.885 9.533 2.513 1.00 85.25 92 PHE A C 1
ATOM 720 O O . PHE A 1 92 ? 17.633 9.160 3.417 1.00 85.25 92 PHE A O 1
ATOM 727 N N . VAL A 1 93 ? 17.168 10.570 1.727 1.00 78.31 93 VAL A N 1
ATOM 728 C CA . VAL A 1 93 ? 18.340 11.429 1.915 1.00 78.31 93 VAL A CA 1
ATOM 729 C C . VAL A 1 93 ? 17.862 12.753 2.478 1.00 78.31 93 VAL A C 1
ATOM 731 O O . VAL A 1 93 ? 16.908 13.344 1.972 1.00 78.31 93 VAL A O 1
ATOM 734 N N . ARG A 1 94 ? 18.526 13.207 3.534 1.00 74.31 94 ARG A N 1
ATOM 735 C CA . ARG A 1 94 ? 18.267 14.495 4.164 1.00 74.31 94 ARG A CA 1
ATOM 736 C C . ARG A 1 94 ? 19.374 15.475 3.805 1.00 74.31 94 ARG A C 1
ATOM 738 O O . ARG A 1 94 ? 20.535 15.096 3.740 1.00 74.31 94 ARG A O 1
ATOM 745 N N . GLU A 1 95 ? 19.021 16.739 3.605 1.00 69.81 95 GLU A N 1
ATOM 746 C CA . GLU A 1 95 ? 20.014 17.787 3.327 1.00 69.81 95 GLU A CA 1
ATOM 747 C C . GLU A 1 95 ? 20.860 18.129 4.564 1.00 69.81 95 GLU A C 1
ATOM 749 O O . GLU A 1 95 ? 22.009 18.542 4.443 1.00 69.81 95 GLU A O 1
ATOM 754 N N . ASP A 1 96 ? 20.308 17.927 5.762 1.00 72.06 96 ASP A N 1
ATOM 755 C CA . ASP A 1 96 ? 20.908 18.296 7.046 1.00 72.06 96 ASP A CA 1
ATOM 756 C C . ASP A 1 96 ? 21.627 17.133 7.756 1.00 72.06 96 ASP A C 1
ATOM 758 O O . ASP A 1 96 ? 22.051 17.272 8.905 1.00 72.06 96 ASP A O 1
ATOM 762 N N . SER A 1 97 ? 21.771 15.974 7.105 1.00 73.94 97 SER A N 1
ATOM 763 C CA . SER A 1 97 ? 22.461 14.812 7.670 1.00 73.94 97 SER A CA 1
ATOM 764 C C . SER A 1 97 ? 23.209 14.027 6.591 1.00 73.94 97 SER A C 1
ATOM 766 O O . SER A 1 97 ? 22.646 13.777 5.530 1.00 73.94 97 SER A O 1
ATOM 768 N N . PRO A 1 98 ? 24.458 13.598 6.854 1.00 75.31 98 PRO A N 1
ATOM 769 C CA . PRO A 1 98 ? 25.191 12.735 5.930 1.00 75.31 98 PRO A CA 1
ATOM 770 C C . PRO A 1 98 ? 24.662 11.289 5.923 1.00 75.31 98 PRO A C 1
ATOM 772 O O . PRO A 1 98 ? 25.031 10.514 5.041 1.00 75.31 98 PRO A O 1
ATOM 775 N N . ASP A 1 99 ? 23.827 10.917 6.897 1.00 79.50 99 ASP A N 1
ATOM 776 C CA . ASP A 1 99 ? 23.289 9.567 7.024 1.00 79.50 99 ASP A CA 1
ATOM 777 C C . ASP A 1 99 ? 22.209 9.314 5.966 1.00 79.50 99 ASP A C 1
ATOM 779 O O . ASP A 1 99 ? 21.356 10.163 5.695 1.00 79.50 99 ASP A O 1
ATOM 783 N N . ILE A 1 100 ? 22.217 8.106 5.402 1.00 84.44 100 ILE A N 1
ATOM 784 C CA . ILE A 1 100 ? 21.185 7.654 4.468 1.00 84.44 100 ILE A CA 1
ATOM 785 C C . ILE A 1 100 ? 20.231 6.755 5.241 1.00 84.44 100 ILE A C 1
ATOM 787 O O . ILE A 1 100 ? 20.635 5.722 5.774 1.00 84.44 100 ILE A O 1
ATOM 791 N N . GLU A 1 101 ? 18.955 7.114 5.279 1.00 87.38 101 GLU A N 1
ATOM 792 C CA . GLU A 1 101 ? 17.926 6.213 5.787 1.00 87.38 101 GLU A CA 1
ATOM 793 C C . GLU A 1 101 ? 17.406 5.329 4.659 1.00 87.38 101 GLU A C 1
ATOM 795 O O . GLU A 1 101 ? 17.257 5.766 3.519 1.00 87.38 101 GLU A O 1
ATOM 800 N N . VAL A 1 102 ? 17.134 4.063 4.960 1.00 91.19 102 VAL A N 1
ATOM 801 C CA . VAL A 1 102 ? 16.569 3.112 4.005 1.00 91.19 102 VAL A CA 1
ATOM 802 C C . VAL A 1 102 ? 15.353 2.423 4.601 1.00 91.19 102 VAL A C 1
ATOM 804 O O . VAL A 1 102 ? 15.408 1.903 5.713 1.00 91.19 102 VAL A O 1
ATOM 807 N N . GLY A 1 103 ? 14.252 2.414 3.854 1.00 93.56 103 GLY A N 1
ATOM 808 C CA . GLY A 1 103 ? 13.099 1.555 4.096 1.00 93.56 103 GLY A CA 1
ATOM 809 C C . GLY A 1 103 ? 13.240 0.272 3.287 1.00 93.56 103 GLY A C 1
ATOM 810 O O . GLY A 1 103 ? 13.392 0.343 2.072 1.00 93.56 103 GLY A O 1
ATOM 811 N N . ILE A 1 104 ? 13.203 -0.877 3.954 1.00 95.44 104 ILE A N 1
ATOM 812 C CA . ILE A 1 104 ? 13.236 -2.216 3.366 1.00 95.44 104 ILE A CA 1
ATOM 813 C C . ILE A 1 104 ? 11.837 -2.814 3.493 1.00 95.44 104 ILE A C 1
ATOM 815 O O . ILE A 1 104 ? 11.276 -2.886 4.594 1.00 95.44 104 ILE A O 1
ATOM 819 N N . PHE A 1 105 ? 11.293 -3.259 2.364 1.00 96.31 105 PHE A N 1
ATOM 820 C CA . PHE A 1 105 ? 9.959 -3.837 2.256 1.00 96.31 105 PHE A CA 1
ATOM 821 C C . PHE A 1 105 ? 10.081 -5.225 1.648 1.00 96.31 105 PHE A C 1
ATOM 823 O O . PHE A 1 105 ? 10.682 -5.371 0.590 1.00 96.31 105 PHE A O 1
ATOM 830 N N . ALA A 1 106 ? 9.521 -6.244 2.294 1.00 96.69 106 ALA A N 1
ATOM 831 C CA . ALA A 1 106 ? 9.581 -7.607 1.777 1.00 96.69 106 ALA A CA 1
ATOM 832 C C . ALA A 1 106 ? 8.289 -8.377 2.034 1.00 96.69 106 ALA A C 1
ATOM 834 O O . ALA A 1 106 ? 7.633 -8.205 3.061 1.00 96.69 106 ALA A O 1
ATOM 835 N N . MET A 1 107 ? 7.934 -9.271 1.119 1.00 96.94 107 MET A N 1
ATOM 836 C CA . MET A 1 107 ? 6.832 -10.211 1.286 1.00 96.94 107 MET A CA 1
ATOM 837 C C . MET A 1 107 ? 7.200 -11.553 0.651 1.00 96.94 107 MET A C 1
ATOM 839 O O . MET A 1 107 ? 7.909 -11.597 -0.350 1.00 96.94 107 MET A O 1
ATOM 843 N N . THR A 1 108 ? 6.727 -12.665 1.218 1.00 96.81 108 THR A N 1
ATOM 844 C CA . THR A 1 108 ? 7.017 -13.987 0.646 1.00 96.81 108 THR A CA 1
ATOM 845 C C . THR A 1 108 ? 6.465 -14.096 -0.773 1.00 96.81 108 THR A C 1
ATOM 847 O O . THR A 1 108 ? 5.347 -13.647 -1.053 1.00 96.81 108 THR A O 1
ATOM 850 N N . ARG A 1 109 ? 7.228 -14.738 -1.664 1.00 96.19 109 ARG A N 1
ATOM 851 C CA . ARG A 1 109 ? 6.837 -14.981 -3.063 1.00 96.19 109 ARG A CA 1
ATOM 852 C C . ARG A 1 109 ? 5.466 -15.627 -3.173 1.00 96.19 109 ARG A C 1
ATOM 854 O O . ARG A 1 109 ? 4.651 -15.224 -3.990 1.00 96.19 109 ARG A O 1
ATOM 861 N N . GLU A 1 110 ? 5.177 -16.569 -2.284 1.00 95.62 110 GLU A N 1
ATOM 862 C CA . GLU A 1 110 ? 3.885 -17.245 -2.195 1.00 95.62 110 GLU A CA 1
ATOM 863 C C . GLU A 1 110 ? 2.719 -16.264 -1.946 1.00 95.62 110 GLU A C 1
ATOM 865 O O . GLU A 1 110 ? 1.690 -16.324 -2.618 1.00 95.62 110 GLU A O 1
ATOM 870 N N . ARG A 1 111 ? 2.870 -15.313 -1.011 1.00 95.38 111 ARG A N 1
ATOM 871 C CA . ARG A 1 111 ? 1.846 -14.288 -0.731 1.00 95.38 111 ARG A CA 1
ATOM 872 C C . ARG A 1 111 ? 1.695 -13.293 -1.876 1.00 95.38 111 ARG A C 1
ATOM 874 O O . ARG A 1 111 ? 0.592 -12.779 -2.073 1.00 95.38 111 ARG A O 1
ATOM 881 N N . VAL A 1 112 ? 2.785 -12.988 -2.582 1.00 96.62 112 VAL A N 1
ATOM 882 C CA . VAL A 1 112 ? 2.767 -12.108 -3.757 1.00 96.62 112 VAL A CA 1
ATOM 883 C C . VAL A 1 112 ? 2.001 -12.806 -4.868 1.00 96.62 112 VAL A C 1
ATOM 885 O O . VAL A 1 112 ? 1.005 -12.274 -5.352 1.00 96.62 112 VAL A O 1
ATOM 888 N N . GLN A 1 113 ? 2.399 -14.036 -5.192 1.00 95.25 113 GLN A N 1
ATOM 889 C CA . GLN A 1 113 ? 1.817 -14.819 -6.269 1.00 95.25 113 GLN A CA 1
ATOM 890 C C . GLN A 1 113 ? 0.321 -15.049 -6.058 1.00 95.25 113 GLN A C 1
ATOM 892 O O . GLN A 1 113 ? -0.452 -14.746 -6.958 1.00 95.25 113 GLN A O 1
ATOM 897 N N . ARG A 1 114 ? -0.115 -15.423 -4.844 1.00 94.19 114 ARG A N 1
ATOM 898 C CA . ARG A 1 114 ? -1.549 -15.557 -4.519 1.00 94.19 114 ARG A CA 1
ATOM 899 C C . ARG A 1 114 ? -2.380 -14.324 -4.894 1.00 94.19 114 ARG A C 1
ATOM 901 O O . ARG A 1 114 ? -3.488 -14.454 -5.404 1.00 94.19 114 ARG A O 1
ATOM 908 N N . ARG A 1 115 ? -1.861 -13.116 -4.645 1.00 94.25 115 ARG A N 1
ATOM 909 C CA . ARG A 1 115 ? -2.554 -11.858 -4.983 1.00 94.25 115 ARG A CA 1
ATOM 910 C C . ARG A 1 115 ? -2.565 -11.586 -6.481 1.00 94.25 115 ARG A C 1
ATOM 912 O O . ARG A 1 115 ? -3.572 -11.109 -7.005 1.00 94.25 115 ARG A O 1
ATOM 919 N N . LEU A 1 116 ? -1.446 -11.859 -7.150 1.00 95.00 116 LEU A N 1
ATOM 920 C CA . LEU A 1 116 ? -1.333 -11.712 -8.598 1.00 95.00 116 LEU A CA 1
ATOM 921 C C . LEU A 1 116 ? -2.283 -12.676 -9.313 1.00 95.00 116 LEU A C 1
ATOM 923 O O . LEU A 1 116 ? -2.994 -12.241 -10.214 1.00 95.00 116 LEU A O 1
ATOM 927 N N . ASP A 1 117 ? -2.358 -13.927 -8.859 1.00 94.69 117 ASP A N 1
ATOM 928 C CA . ASP A 1 117 ? -3.249 -14.959 -9.396 1.00 94.69 117 ASP A CA 1
ATOM 929 C C . ASP A 1 117 ? -4.719 -14.567 -9.232 1.00 94.69 117 ASP A C 1
ATOM 931 O O . ASP A 1 117 ? -5.484 -14.642 -10.188 1.00 94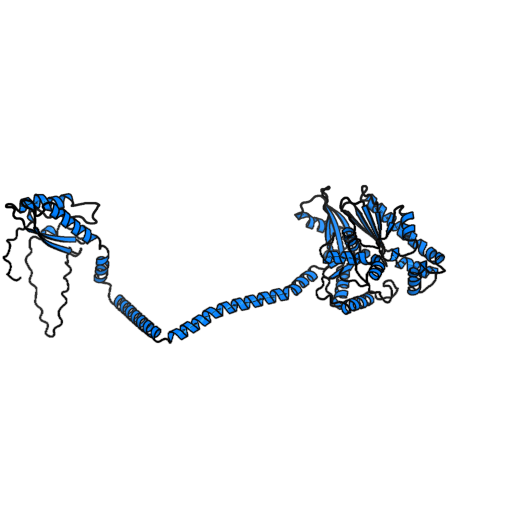.69 117 ASP A O 1
ATOM 935 N N . LEU A 1 118 ? -5.108 -14.038 -8.066 1.00 93.81 118 LEU A N 1
ATOM 936 C CA . LEU A 1 118 ? -6.476 -13.562 -7.831 1.00 93.81 118 LEU A CA 1
ATOM 937 C C . LEU A 1 118 ? -6.902 -12.483 -8.837 1.00 93.81 118 LEU A C 1
ATOM 939 O O . LEU A 1 118 ? -8.041 -12.478 -9.304 1.00 93.81 118 LEU A O 1
ATOM 943 N N . CYS A 1 119 ? -5.993 -11.568 -9.180 1.00 93.62 119 CYS A N 1
ATOM 944 C CA . CYS A 1 119 ? -6.248 -10.551 -10.197 1.00 93.62 119 CYS A CA 1
ATOM 945 C C . CYS A 1 119 ? -6.229 -11.153 -11.612 1.00 93.62 119 CYS A C 1
ATOM 947 O O . CYS A 1 119 ? -7.081 -10.814 -12.435 1.00 93.62 119 CYS A O 1
ATOM 949 N N . ALA A 1 120 ? -5.290 -12.063 -11.884 1.00 92.44 120 ALA A N 1
ATOM 950 C CA . ALA A 1 120 ? -5.134 -12.718 -13.177 1.00 92.44 120 ALA A CA 1
ATOM 951 C C . ALA A 1 120 ? -6.354 -13.574 -13.552 1.00 92.44 120 ALA A C 1
ATOM 953 O O . ALA A 1 120 ? -6.762 -13.554 -14.713 1.00 92.44 120 ALA A O 1
ATOM 954 N N . ASP A 1 121 ? -6.986 -14.236 -12.578 1.00 92.00 121 ASP A N 1
ATOM 955 C CA . ASP A 1 121 ? -8.234 -14.993 -12.746 1.00 92.00 121 ASP A CA 1
ATOM 956 C C . ASP A 1 121 ? -9.388 -14.112 -13.261 1.00 92.00 121 ASP A C 1
ATOM 958 O O . ASP A 1 121 ? -10.273 -14.588 -13.971 1.00 92.00 121 ASP A O 1
ATOM 962 N N . ALA A 1 122 ? -9.363 -12.811 -12.954 1.00 90.88 122 ALA A N 1
ATOM 963 C CA . ALA A 1 122 ? -10.314 -11.819 -13.459 1.00 90.88 122 ALA A CA 1
ATOM 964 C C . ALA A 1 122 ? -9.830 -11.102 -14.738 1.00 90.88 122 ALA A C 1
ATOM 966 O O . ALA A 1 122 ? -10.427 -10.114 -15.163 1.00 90.88 122 ALA A O 1
ATOM 967 N N . GLY A 1 123 ? -8.731 -11.559 -15.347 1.00 90.25 123 GLY A N 1
ATOM 968 C CA . GLY A 1 123 ? -8.118 -10.931 -16.518 1.00 90.25 123 GLY A CA 1
ATOM 969 C C . GLY A 1 123 ? -7.385 -9.620 -16.218 1.00 90.25 123 GLY A C 1
ATOM 970 O O . GLY A 1 123 ? -6.975 -8.924 -17.151 1.00 90.25 123 GLY A O 1
ATOM 971 N N . LEU A 1 124 ? -7.199 -9.274 -14.940 1.00 92.00 124 LEU A N 1
ATOM 972 C CA . LEU A 1 124 ? -6.475 -8.079 -14.530 1.00 92.00 124 LEU A CA 1
ATOM 973 C C . LEU A 1 124 ? -4.983 -8.346 -14.441 1.00 92.00 124 LEU A C 1
ATOM 975 O O . LEU A 1 124 ? -4.520 -9.387 -13.978 1.00 92.00 124 LEU A O 1
ATOM 979 N N . ARG A 1 125 ? -4.216 -7.339 -14.842 1.00 89.69 125 ARG A N 1
ATOM 980 C CA . ARG A 1 125 ? -2.768 -7.368 -14.763 1.00 89.69 125 ARG A CA 1
ATOM 981 C C . ARG A 1 125 ? -2.284 -6.331 -13.768 1.00 89.69 125 ARG A C 1
ATOM 983 O O . ARG A 1 125 ? -2.406 -5.143 -14.021 1.00 89.69 125 ARG A O 1
ATOM 990 N N . VAL A 1 126 ? -1.683 -6.792 -12.682 1.00 93.94 126 VAL A N 1
ATOM 991 C CA . VAL A 1 126 ? -1.084 -5.921 -11.672 1.00 93.94 126 VAL A CA 1
ATOM 992 C C . VAL A 1 126 ? 0.276 -5.413 -12.157 1.00 93.94 126 VAL A C 1
ATOM 994 O O . VAL A 1 126 ? 1.132 -6.202 -12.559 1.00 93.94 126 VAL A O 1
ATOM 997 N N . ASP A 1 127 ? 0.477 -4.099 -12.100 1.00 93.75 127 ASP A N 1
ATOM 998 C CA . ASP A 1 127 ? 1.752 -3.435 -12.395 1.00 93.75 127 ASP A CA 1
ATOM 999 C C . ASP A 1 127 ? 2.490 -3.008 -11.121 1.00 93.75 127 ASP A C 1
ATOM 1001 O O . ASP A 1 127 ? 3.716 -2.884 -11.125 1.00 93.75 127 ASP A O 1
ATOM 1005 N N . VAL A 1 128 ? 1.742 -2.756 -10.043 1.00 95.94 128 VAL A N 1
ATOM 1006 C CA . VAL A 1 128 ? 2.269 -2.301 -8.755 1.00 95.94 128 VAL A CA 1
ATOM 1007 C C . VAL A 1 128 ? 1.622 -3.086 -7.618 1.00 95.94 128 VAL A C 1
ATOM 1009 O O . VAL A 1 128 ? 0.398 -3.163 -7.519 1.00 95.94 128 VAL A O 1
ATOM 1012 N N . LEU A 1 129 ? 2.452 -3.634 -6.737 1.00 97.44 129 LEU A N 1
ATOM 1013 C CA . LEU A 1 129 ? 2.049 -4.243 -5.477 1.00 97.44 129 LEU A CA 1
ATOM 1014 C C . LEU A 1 129 ? 2.834 -3.555 -4.368 1.00 97.44 129 LEU A C 1
ATOM 1016 O O . LEU A 1 129 ? 4.038 -3.761 -4.241 1.00 97.44 129 LEU A O 1
ATOM 1020 N N . ASN A 1 130 ? 2.146 -2.748 -3.569 1.00 96.31 130 ASN A N 1
ATOM 1021 C CA . ASN A 1 130 ? 2.742 -2.062 -2.426 1.00 96.31 130 ASN A CA 1
ATOM 1022 C C . ASN A 1 130 ? 2.073 -2.521 -1.122 1.00 96.31 130 ASN A C 1
ATOM 1024 O O . ASN A 1 130 ? 1.164 -3.349 -1.109 1.00 96.31 130 ASN A O 1
ATOM 1028 N N . LEU A 1 131 ? 2.527 -2.011 0.012 1.00 97.19 131 LEU A N 1
ATOM 1029 C CA . LEU A 1 131 ? 1.976 -2.314 1.322 1.00 97.19 131 LEU A CA 1
ATOM 1030 C C . LEU A 1 131 ? 0.969 -1.231 1.713 1.00 97.19 131 LEU A C 1
ATOM 1032 O O . LEU A 1 131 ? 1.187 -0.043 1.468 1.00 97.19 131 LEU A O 1
ATOM 1036 N N . SER A 1 132 ? -0.136 -1.628 2.342 1.00 96.19 132 SER A N 1
ATOM 1037 C CA . SER A 1 132 ? -1.184 -0.714 2.806 1.00 96.19 132 SER A CA 1
ATOM 1038 C C . SER A 1 132 ? -0.656 0.460 3.641 1.00 96.19 132 SER A C 1
ATOM 1040 O O . SER A 1 132 ? -1.001 1.590 3.290 1.00 96.19 132 SER A O 1
ATOM 1042 N N . PRO A 1 133 ? 0.220 0.273 4.655 1.00 97.06 133 PRO A N 1
ATOM 1043 C CA . PRO A 1 133 ? 0.742 1.405 5.425 1.00 97.06 133 PRO A CA 1
ATOM 1044 C C . PRO A 1 133 ? 1.570 2.386 4.587 1.00 97.06 133 PRO A C 1
ATOM 1046 O O . PRO A 1 133 ? 1.522 3.593 4.808 1.00 97.06 133 PRO A O 1
ATOM 1049 N N . ILE A 1 134 ? 2.299 1.887 3.588 1.00 96.88 134 ILE A N 1
ATOM 1050 C CA . ILE A 1 134 ? 3.102 2.720 2.684 1.00 96.88 134 ILE A CA 1
ATOM 1051 C C . ILE A 1 134 ? 2.204 3.480 1.711 1.00 96.88 134 ILE A C 1
ATOM 1053 O O . ILE A 1 134 ? 2.409 4.664 1.461 1.00 96.88 134 ILE A O 1
ATOM 1057 N N . SER A 1 135 ? 1.141 2.836 1.235 1.00 97.19 135 SER A N 1
ATOM 1058 C CA . SER A 1 135 ? 0.130 3.483 0.398 1.00 97.19 135 SER A CA 1
ATOM 1059 C C . SER A 1 135 ? -0.587 4.597 1.171 1.00 97.19 135 SER A C 1
ATOM 1061 O O . SER A 1 135 ? -0.722 5.713 0.679 1.00 97.19 135 SER A O 1
ATOM 1063 N N . VAL A 1 136 ? -0.978 4.345 2.421 1.00 96.69 136 VAL A N 1
ATOM 1064 C CA . VAL A 1 136 ? -1.549 5.371 3.308 1.00 96.69 136 VAL A CA 1
ATOM 1065 C C . VAL A 1 136 ? -0.588 6.542 3.505 1.00 96.69 136 VAL A C 1
ATOM 1067 O O . VAL A 1 136 ? -1.009 7.697 3.416 1.00 96.69 136 VAL A O 1
ATOM 1070 N N . PHE A 1 137 ? 0.693 6.254 3.754 1.00 95.38 137 PHE A N 1
ATOM 1071 C CA . PHE A 1 137 ? 1.717 7.288 3.854 1.00 95.38 137 PHE A CA 1
ATOM 1072 C C . PHE A 1 137 ? 1.781 8.125 2.573 1.00 95.38 137 PHE A C 1
ATOM 1074 O O . PHE A 1 137 ? 1.684 9.344 2.657 1.00 95.38 137 PHE A O 1
ATOM 1081 N N . ASN A 1 138 ? 1.852 7.491 1.399 1.00 95.06 138 ASN A N 1
ATOM 1082 C CA . ASN A 1 138 ? 1.888 8.180 0.107 1.00 95.06 138 ASN A CA 1
ATOM 1083 C C . ASN A 1 138 ? 0.679 9.105 -0.091 1.00 95.06 138 ASN A C 1
ATOM 1085 O O . ASN A 1 138 ? 0.845 10.251 -0.503 1.00 95.06 138 ASN A O 1
ATOM 1089 N N . ALA A 1 139 ? -0.526 8.642 0.254 1.00 94.94 139 ALA A N 1
ATOM 1090 C CA . ALA A 1 139 ? -1.738 9.451 0.162 1.00 94.94 139 ALA A CA 1
ATOM 1091 C C . ALA A 1 139 ? -1.671 10.699 1.047 1.00 94.94 139 ALA A C 1
ATOM 1093 O O . ALA A 1 139 ? -1.940 11.805 0.582 1.00 94.94 139 ALA A O 1
ATOM 1094 N N . LEU A 1 140 ? -1.305 10.538 2.321 1.00 92.38 140 LEU A N 1
ATOM 1095 C CA . LEU A 1 140 ? -1.284 11.650 3.270 1.00 92.38 140 LEU A CA 1
ATOM 1096 C C . LEU A 1 140 ? -0.083 12.577 3.078 1.00 92.38 140 LEU A C 1
ATOM 1098 O O . LEU A 1 140 ? -0.230 13.776 3.287 1.00 92.38 140 LEU A O 1
ATOM 1102 N N . ALA A 1 141 ? 1.069 12.059 2.653 1.00 90.62 141 ALA A N 1
ATOM 1103 C CA . ALA A 1 141 ? 2.238 12.863 2.307 1.00 90.62 141 ALA A CA 1
ATOM 1104 C C . ALA A 1 141 ? 1.978 13.745 1.080 1.00 90.62 141 ALA A C 1
ATOM 1106 O O . ALA A 1 141 ? 2.463 14.870 1.015 1.00 90.62 141 ALA A O 1
ATOM 1107 N N . TYR A 1 142 ? 1.178 13.256 0.129 1.00 91.31 142 TYR A N 1
ATOM 1108 C CA . TYR A 1 142 ? 0.739 14.058 -1.005 1.00 91.31 142 TYR A CA 1
ATOM 1109 C C . TYR A 1 142 ? -0.352 15.061 -0.607 1.00 91.31 142 TYR A C 1
ATOM 1111 O O . TYR A 1 142 ? -0.309 16.219 -1.012 1.00 91.31 142 TYR A O 1
ATOM 1119 N N . ASP A 1 143 ? -1.350 14.638 0.172 1.00 89.88 143 ASP A N 1
ATOM 1120 C CA . ASP A 1 143 ? -2.537 15.445 0.476 1.00 89.88 143 ASP A CA 1
ATOM 1121 C C . ASP A 1 143 ? -2.299 16.541 1.528 1.00 89.88 143 ASP A C 1
ATOM 1123 O O . ASP A 1 143 ? -2.879 17.632 1.470 1.00 89.88 143 ASP A O 1
ATOM 1127 N N . LEU A 1 144 ? -1.424 16.264 2.492 1.00 84.25 144 LEU A N 1
ATOM 1128 C CA . LEU A 1 144 ? -1.021 17.185 3.545 1.00 84.25 144 LEU A CA 1
ATOM 1129 C C . LEU A 1 144 ? 0.395 17.697 3.256 1.00 84.25 144 LEU A C 1
ATOM 1131 O O . LEU A 1 144 ? 1.198 16.974 2.682 1.00 84.25 144 LEU A O 1
ATOM 1135 N N . PRO A 1 145 ? 0.752 18.920 3.683 1.00 68.25 145 PRO A N 1
ATOM 1136 C CA . PRO A 1 145 ? 2.119 19.423 3.567 1.00 68.25 145 PRO A CA 1
ATOM 1137 C C . PRO A 1 145 ? 3.035 18.731 4.596 1.00 68.25 145 PRO A C 1
ATOM 1139 O O . PRO A 1 145 ? 3.485 19.353 5.557 1.00 68.25 145 PRO A O 1
ATOM 1142 N N . ILE A 1 146 ? 3.252 17.422 4.448 1.00 65.25 146 ILE A N 1
ATOM 1143 C CA . ILE A 1 146 ? 4.212 16.645 5.239 1.00 65.25 146 ILE A CA 1
ATOM 1144 C C . ILE A 1 146 ? 5.563 16.751 4.524 1.00 65.25 146 ILE A C 1
ATOM 1146 O O . ILE A 1 146 ? 5.963 15.870 3.772 1.00 65.25 146 ILE A O 1
ATOM 1150 N N . ALA A 1 147 ? 6.228 17.892 4.698 1.00 61.66 147 ALA A N 1
ATOM 1151 C CA . ALA A 1 147 ? 7.577 18.152 4.202 1.00 61.66 147 ALA A CA 1
ATOM 1152 C C . ALA A 1 147 ? 8.648 17.807 5.261 1.00 61.66 147 ALA A C 1
ATOM 1154 O O . ALA A 1 147 ? 8.325 17.458 6.400 1.00 61.66 147 ALA A O 1
ATOM 1155 N N . ALA A 1 148 ? 9.932 17.886 4.901 1.00 60.31 148 ALA A N 1
ATOM 1156 C CA . ALA A 1 148 ? 11.049 17.580 5.806 1.00 60.31 148 ALA A CA 1
ATOM 1157 C C . ALA A 1 148 ? 11.117 18.504 7.043 1.00 60.31 148 ALA A C 1
ATOM 1159 O O . ALA A 1 148 ? 11.668 18.130 8.073 1.00 60.31 148 ALA A O 1
ATOM 1160 N N . ASP A 1 149 ? 10.514 19.685 6.970 1.00 63.59 149 ASP A N 1
ATOM 1161 C CA . ASP A 1 149 ? 10.361 20.662 8.050 1.00 63.59 149 ASP A CA 1
ATOM 1162 C C . ASP A 1 149 ? 9.004 20.561 8.773 1.00 63.59 149 ASP A C 1
ATOM 1164 O O . ASP A 1 149 ? 8.757 21.263 9.758 1.00 63.59 149 ASP A O 1
ATOM 1168 N N . SER A 1 150 ? 8.115 19.676 8.311 1.00 67.88 150 SER A N 1
ATOM 1169 C CA . SER A 1 150 ? 6.796 19.503 8.909 1.00 67.88 150 SER A CA 1
ATOM 1170 C C . SER A 1 150 ? 6.890 18.870 10.299 1.00 67.88 150 SER A C 1
ATOM 1172 O O . SER A 1 150 ? 7.779 18.058 10.580 1.00 67.88 150 SER A O 1
ATOM 1174 N N . PRO A 1 151 ? 5.969 19.230 11.206 1.00 71.44 151 PRO A N 1
ATOM 1175 C CA . PRO A 1 151 ? 5.988 18.668 12.538 1.00 71.44 151 PRO A CA 1
ATOM 1176 C C . PRO A 1 151 ? 5.574 17.188 12.496 1.00 71.44 151 PRO A C 1
ATOM 1178 O O . PRO A 1 151 ? 4.702 16.792 11.714 1.00 71.44 151 PRO A O 1
ATOM 1181 N N . GLY A 1 152 ? 6.196 16.375 13.355 1.00 86.94 152 GLY A N 1
ATOM 1182 C CA . GLY A 1 152 ? 6.023 14.926 13.357 1.00 86.94 152 GLY A CA 1
ATOM 1183 C C . GLY A 1 152 ? 4.552 14.520 13.446 1.00 86.94 152 GLY A C 1
ATOM 1184 O O . GLY A 1 152 ? 3.801 15.002 14.299 1.00 86.94 152 GLY A O 1
ATOM 1185 N N . THR A 1 153 ? 4.135 13.633 12.549 1.00 91.62 153 THR A N 1
ATOM 1186 C CA . THR A 1 153 ? 2.751 13.180 12.414 1.00 91.62 153 THR A CA 1
ATOM 1187 C C . THR A 1 153 ? 2.683 11.668 12.594 1.00 91.62 153 THR A C 1
ATOM 1189 O O . THR A 1 153 ? 3.340 10.918 11.876 1.00 91.62 153 THR A O 1
ATOM 1192 N N . ALA A 1 154 ? 1.862 11.216 13.539 1.00 95.19 154 ALA A N 1
ATOM 1193 C CA . ALA A 1 154 ? 1.473 9.820 13.670 1.00 95.19 154 ALA A CA 1
ATOM 1194 C C . ALA A 1 154 ? 0.144 9.588 12.948 1.00 95.19 154 ALA A C 1
ATOM 1196 O O . ALA A 1 154 ? -0.829 10.308 13.159 1.00 95.19 154 ALA A O 1
ATOM 1197 N N . ILE A 1 155 ? 0.091 8.569 12.107 1.00 96.12 155 ILE A N 1
ATOM 1198 C CA . ILE A 1 155 ? -1.095 8.134 11.382 1.00 96.12 155 ILE A CA 1
ATOM 1199 C C . ILE A 1 155 ? -1.468 6.761 11.931 1.00 96.12 155 ILE A C 1
ATOM 1201 O O . ILE A 1 155 ? -0.646 5.848 11.947 1.00 96.12 155 ILE A O 1
ATOM 1205 N N . ILE A 1 156 ? -2.703 6.630 12.395 1.00 97.62 156 ILE A N 1
ATOM 1206 C CA . ILE A 1 156 ? -3.273 5.391 12.910 1.00 97.62 156 ILE A CA 1
ATOM 1207 C C . ILE A 1 156 ? -4.296 4.918 11.880 1.00 97.62 156 ILE A C 1
ATOM 1209 O O . ILE A 1 156 ? -5.374 5.507 11.777 1.00 97.62 156 ILE A O 1
ATOM 1213 N N . ASP A 1 157 ? -3.969 3.873 11.124 1.00 97.31 157 ASP A N 1
ATOM 1214 C CA . ASP A 1 157 ? -4.905 3.207 10.217 1.00 97.31 157 ASP A CA 1
ATOM 1215 C C . ASP A 1 157 ? -5.453 1.941 10.867 1.00 97.31 157 ASP A C 1
ATOM 1217 O O . ASP A 1 157 ? -4.745 0.945 11.021 1.00 97.31 157 ASP A O 1
ATOM 1221 N N . ILE A 1 158 ? -6.718 1.986 11.287 1.00 96.75 158 ILE A N 1
ATOM 1222 C CA . ILE A 1 158 ? -7.367 0.851 11.945 1.00 96.75 158 ILE A CA 1
ATOM 1223 C C . ILE A 1 158 ? -8.212 0.097 10.924 1.00 96.75 158 ILE A C 1
ATOM 1225 O O . ILE A 1 158 ? -9.399 0.394 10.709 1.00 96.75 158 ILE A O 1
ATOM 1229 N N . GLY A 1 159 ? -7.598 -0.937 10.357 1.00 94.12 159 GLY A N 1
ATOM 1230 C CA . GLY A 1 159 ? -8.235 -1.882 9.459 1.00 94.12 159 GLY A CA 1
ATOM 1231 C C . GLY A 1 159 ? -9.169 -2.866 10.171 1.00 94.12 159 GLY A C 1
ATOM 1232 O O . GLY A 1 159 ? -9.562 -2.713 11.331 1.00 94.12 159 GLY A O 1
ATOM 1233 N N . THR A 1 160 ? -9.548 -3.921 9.448 1.00 93.06 160 THR A N 1
ATOM 1234 C CA . THR A 1 160 ? -10.455 -4.947 9.986 1.00 93.06 160 THR A CA 1
ATOM 1235 C C . THR A 1 160 ? -9.742 -5.864 10.978 1.00 93.06 160 THR A C 1
ATOM 1237 O O . THR A 1 160 ? -10.276 -6.110 12.051 1.00 93.06 160 THR A O 1
ATOM 1240 N N . THR A 1 161 ? -8.544 -6.358 10.669 1.00 93.69 161 THR A N 1
ATOM 1241 C CA . THR A 1 161 ? -7.842 -7.358 11.501 1.00 93.69 161 THR A CA 1
ATOM 1242 C C . THR A 1 161 ? -6.597 -6.821 12.201 1.00 93.69 161 THR A C 1
ATOM 1244 O O . THR A 1 161 ? -6.163 -7.397 13.191 1.00 93.69 161 THR A O 1
ATOM 1247 N N . ALA A 1 162 ? -6.032 -5.720 11.714 1.00 96.00 162 ALA A N 1
ATOM 1248 C CA . ALA A 1 162 ? -4.813 -5.127 12.242 1.00 96.00 162 ALA A CA 1
ATOM 1249 C C . ALA A 1 162 ? -4.891 -3.599 12.187 1.00 96.00 162 ALA A C 1
ATOM 1251 O O . ALA A 1 162 ? -5.701 -3.040 11.439 1.00 96.00 162 ALA A O 1
ATOM 1252 N N . THR A 1 163 ? -4.027 -2.958 12.967 1.00 97.75 163 THR A N 1
ATOM 1253 C CA . THR A 1 163 ? -3.791 -1.517 12.944 1.00 97.75 163 THR A CA 1
ATOM 1254 C C . THR A 1 163 ? -2.368 -1.269 12.482 1.00 97.75 163 THR A C 1
ATOM 1256 O O . THR A 1 163 ? -1.431 -1.876 13.007 1.00 97.75 163 THR A O 1
ATOM 1259 N N . ASP A 1 164 ? -2.222 -0.355 11.533 1.00 97.81 164 ASP A N 1
ATOM 1260 C CA . ASP A 1 164 ? -0.942 0.176 11.098 1.00 97.81 164 ASP A CA 1
ATOM 1261 C C . ASP A 1 164 ? -0.714 1.536 11.773 1.00 97.81 164 ASP A C 1
ATOM 1263 O O . ASP A 1 164 ? -1.495 2.474 11.603 1.00 97.81 164 ASP A O 1
ATOM 1267 N N . LEU A 1 165 ? 0.359 1.647 12.556 1.00 97.69 165 LEU A N 1
ATOM 1268 C CA . LEU A 1 165 ? 0.858 2.918 13.067 1.00 97.69 165 LEU A CA 1
ATOM 1269 C C . LEU A 1 165 ? 2.027 3.369 12.197 1.00 97.69 165 LEU A C 1
ATOM 1271 O O . LEU A 1 165 ? 3.088 2.743 12.194 1.00 97.69 165 LEU A O 1
ATOM 1275 N N . ILE A 1 166 ? 1.831 4.473 11.487 1.00 96.56 166 ILE A N 1
ATOM 1276 C CA . ILE A 1 166 ? 2.834 5.094 10.627 1.00 96.56 166 ILE A CA 1
ATOM 1277 C C . ILE A 1 166 ? 3.264 6.395 11.292 1.00 96.56 166 ILE A C 1
ATOM 1279 O O . ILE A 1 166 ? 2.429 7.217 11.656 1.00 96.56 166 ILE A O 1
ATOM 1283 N N . VAL A 1 167 ? 4.561 6.605 11.446 1.00 94.56 167 VAL A N 1
ATOM 1284 C CA . VAL A 1 167 ? 5.119 7.843 11.979 1.00 94.56 167 VAL A CA 1
ATOM 1285 C C . VAL A 1 167 ? 5.952 8.498 10.893 1.00 94.56 167 VAL A C 1
ATOM 1287 O O . VAL A 1 167 ? 6.875 7.883 10.370 1.00 94.56 167 VAL A O 1
ATOM 1290 N N . ALA A 1 168 ? 5.609 9.738 10.559 1.00 90.69 168 ALA A N 1
ATOM 1291 C CA . ALA A 1 168 ? 6.344 10.580 9.629 1.00 90.69 168 ALA A CA 1
ATOM 1292 C C . ALA A 1 168 ? 6.954 11.758 10.398 1.00 90.69 168 ALA A C 1
ATOM 1294 O O . ALA A 1 168 ? 6.222 12.551 10.990 1.00 90.69 168 ALA A O 1
ATOM 1295 N N . ASP A 1 169 ? 8.281 11.871 10.422 1.00 86.62 169 ASP A N 1
ATOM 1296 C CA . ASP A 1 169 ? 9.002 12.915 11.165 1.00 86.62 169 ASP A CA 1
ATOM 1297 C C . ASP A 1 169 ? 10.283 13.305 10.426 1.00 86.62 169 ASP A C 1
ATOM 1299 O O . ASP A 1 169 ? 11.192 12.493 10.290 1.00 86.62 169 ASP A O 1
ATOM 1303 N N . ARG A 1 170 ? 10.370 14.559 9.968 1.00 78.75 170 ARG A N 1
ATOM 1304 C CA . ARG A 1 170 ? 11.561 15.137 9.318 1.00 78.75 170 ARG A CA 1
ATOM 1305 C C . ARG A 1 170 ? 12.170 14.290 8.195 1.00 78.75 170 ARG A C 1
ATOM 1307 O O . ARG A 1 170 ? 13.360 13.986 8.201 1.00 78.75 170 ARG A O 1
ATOM 1314 N N . GLY A 1 171 ? 11.336 13.868 7.247 1.00 77.00 171 GLY A N 1
ATOM 1315 C CA . GLY A 1 171 ? 11.764 13.014 6.132 1.00 77.00 171 GLY A CA 1
ATOM 1316 C C . GLY A 1 171 ? 12.012 11.549 6.509 1.00 77.00 171 GLY A C 1
ATOM 1317 O O . GLY A 1 171 ? 12.345 10.757 5.633 1.00 77.00 171 GLY A O 1
ATOM 1318 N N . ARG A 1 172 ? 11.810 11.173 7.777 1.00 83.69 172 ARG A N 1
ATOM 1319 C CA . ARG A 1 172 ? 11.813 9.782 8.229 1.00 83.69 172 ARG A CA 1
ATOM 1320 C C . ARG A 1 172 ? 10.412 9.215 8.203 1.00 83.69 172 ARG A C 1
ATOM 1322 O O . ARG A 1 172 ? 9.443 9.905 8.535 1.00 83.69 172 ARG A O 1
ATOM 1329 N N . VAL A 1 173 ? 10.333 7.932 7.892 1.00 90.38 173 VAL A N 1
ATOM 1330 C CA . VAL A 1 173 ? 9.109 7.148 8.003 1.00 90.38 173 VAL A CA 1
ATOM 1331 C C . VAL A 1 173 ? 9.405 5.949 8.884 1.00 90.38 173 VAL A C 1
ATOM 1333 O O . VAL A 1 173 ? 10.468 5.346 8.802 1.00 90.38 173 VAL A O 1
ATOM 1336 N N . TRP A 1 174 ? 8.472 5.608 9.756 1.00 94.00 174 TRP A N 1
ATOM 1337 C CA . TRP A 1 174 ? 8.524 4.397 10.554 1.00 94.00 174 TRP A CA 1
ATOM 1338 C C . TRP A 1 174 ? 7.147 3.761 10.580 1.00 94.00 174 TRP A C 1
ATOM 1340 O O . TRP A 1 174 ? 6.138 4.455 10.666 1.00 94.00 174 TRP A O 1
ATOM 1350 N N . VAL A 1 175 ? 7.096 2.436 10.494 1.00 96.19 175 VAL A N 1
ATOM 1351 C CA . VAL A 1 175 ? 5.838 1.691 10.473 1.00 96.19 175 VAL A CA 1
ATOM 1352 C C . VAL A 1 175 ? 5.901 0.573 11.494 1.00 96.19 175 VAL A C 1
ATOM 1354 O O . VAL A 1 175 ? 6.884 -0.168 11.575 1.00 96.19 175 VAL A O 1
ATOM 1357 N N . ARG A 1 176 ? 4.810 0.416 12.238 1.00 95.88 176 ARG A N 1
ATOM 1358 C CA . ARG A 1 176 ? 4.555 -0.752 13.069 1.00 95.88 176 ARG A CA 1
ATOM 1359 C C . ARG A 1 176 ? 3.118 -1.200 12.906 1.00 95.88 176 ARG A C 1
ATOM 1361 O O . ARG A 1 176 ? 2.192 -0.422 13.104 1.00 95.88 176 ARG A O 1
ATOM 1368 N N . THR A 1 177 ? 2.956 -2.483 12.627 1.00 96.56 177 THR A N 1
ATOM 1369 C CA . THR A 1 177 ? 1.651 -3.133 12.539 1.00 96.56 177 THR A CA 1
ATOM 1370 C C . THR A 1 177 ? 1.439 -4.034 13.746 1.00 96.56 177 THR A C 1
ATOM 1372 O O . THR A 1 177 ? 2.359 -4.742 14.159 1.00 96.56 177 THR A O 1
ATOM 1375 N N . PHE A 1 178 ? 0.228 -4.042 14.298 1.00 96.44 178 PHE A N 1
ATOM 1376 C CA . PHE A 1 178 ? -0.157 -4.937 15.391 1.00 96.44 178 PHE A CA 1
ATOM 1377 C C . PHE A 1 178 ? -1.591 -5.471 15.207 1.00 96.44 178 PHE A C 1
ATOM 1379 O O . PHE A 1 178 ? -2.425 -4.804 14.586 1.00 96.44 178 PHE A O 1
ATOM 1386 N N . PRO A 1 179 ? -1.903 -6.683 15.711 1.00 95.75 179 PRO A N 1
ATOM 1387 C CA . PRO A 1 179 ? -3.112 -7.433 15.354 1.00 95.75 179 PRO A CA 1
ATOM 1388 C C . PRO A 1 179 ? -4.344 -7.015 16.176 1.00 95.75 179 PRO A C 1
ATOM 1390 O O . PRO A 1 179 ? -5.017 -7.841 16.784 1.00 95.75 179 PRO A O 1
ATOM 1393 N N . ILE A 1 180 ? -4.637 -5.716 16.222 1.00 96.38 180 ILE A N 1
ATOM 1394 C CA . ILE A 1 180 ? -5.867 -5.179 16.813 1.00 96.38 180 ILE A CA 1
ATOM 1395 C C . ILE A 1 180 ? -6.584 -4.399 15.718 1.00 96.38 180 ILE A C 1
ATOM 1397 O O . ILE A 1 180 ? -6.018 -3.470 15.155 1.00 96.38 180 ILE A O 1
ATOM 1401 N N . GLY A 1 181 ? -7.824 -4.761 15.402 1.00 95.44 181 GLY A N 1
ATOM 1402 C CA . GLY A 1 181 ? -8.617 -4.099 14.364 1.00 95.44 181 GLY A CA 1
ATOM 1403 C C . GLY A 1 181 ? -10.114 -4.148 14.653 1.00 95.44 181 GLY A C 1
ATOM 1404 O O . GLY A 1 181 ? -10.548 -4.611 15.709 1.00 95.44 181 GLY A O 1
ATOM 1405 N N . GLY A 1 182 ? -10.928 -3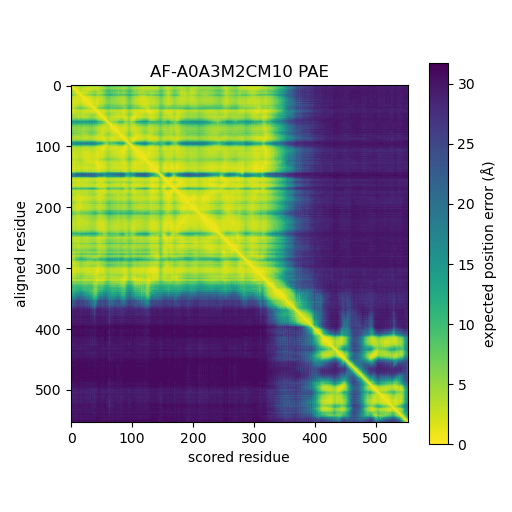.700 13.696 1.00 95.50 182 GLY A N 1
ATOM 1406 C CA . GLY A 1 182 ? -12.393 -3.691 13.786 1.00 95.50 182 GLY A CA 1
ATOM 1407 C C . GLY A 1 182 ? -13.043 -5.049 14.113 1.00 95.50 182 GLY A C 1
ATOM 1408 O O . GLY A 1 182 ? -14.164 -5.081 14.629 1.00 95.50 182 GLY A O 1
ATOM 1409 N N . HIS A 1 183 ? -12.361 -6.159 13.832 1.00 95.94 183 HIS A N 1
ATOM 1410 C CA . HIS A 1 183 ? -12.763 -7.525 14.159 1.00 95.94 183 HIS A CA 1
ATOM 1411 C C . HIS A 1 183 ? -12.807 -7.757 15.672 1.00 95.94 183 HIS A C 1
ATOM 1413 O O . HIS A 1 183 ? -13.838 -8.205 16.165 1.00 95.94 183 HIS A O 1
ATOM 1419 N N . ALA A 1 184 ? -11.783 -7.333 16.419 1.00 97.44 184 ALA A N 1
ATOM 1420 C CA . ALA A 1 184 ? -11.719 -7.507 17.873 1.00 97.44 184 ALA A CA 1
ATOM 1421 C C . ALA A 1 184 ? -12.907 -6.833 18.589 1.00 97.44 184 ALA A C 1
ATOM 1423 O O . ALA A 1 184 ? -13.503 -7.387 19.511 1.00 97.44 184 ALA A O 1
ATOM 1424 N N . PHE A 1 185 ? -13.337 -5.662 18.104 1.00 97.25 185 PHE A N 1
ATOM 1425 C CA . PHE A 1 185 ? -14.549 -4.991 18.594 1.00 97.25 185 PHE A CA 1
ATOM 1426 C C . PHE A 1 185 ? -15.822 -5.809 18.342 1.00 97.25 185 PHE A C 1
ATOM 1428 O O . PHE A 1 185 ? -16.750 -5.802 19.149 1.00 97.25 185 PHE A O 1
ATOM 1435 N N . THR A 1 186 ? -15.868 -6.519 17.218 1.00 97.12 186 THR A N 1
ATOM 1436 C CA . THR A 1 186 ? -16.997 -7.375 16.842 1.00 97.12 186 THR A CA 1
ATOM 1437 C C . THR A 1 186 ? -17.041 -8.615 17.721 1.00 97.12 186 THR A C 1
ATOM 1439 O O . THR A 1 186 ? -18.102 -8.943 18.247 1.00 97.12 186 THR A O 1
ATOM 1442 N N . GLU A 1 187 ? -15.895 -9.258 17.947 1.00 97.44 187 GLU A N 1
ATOM 1443 C CA . GLU A 1 187 ? -15.769 -10.404 18.852 1.00 97.44 187 GLU A CA 1
ATOM 1444 C C . GLU A 1 187 ? -16.152 -10.051 20.290 1.00 97.44 187 GLU A C 1
ATOM 1446 O O . GLU A 1 187 ? -16.868 -10.809 20.942 1.00 97.44 187 GLU A O 1
ATOM 1451 N N . ALA A 1 188 ? -15.777 -8.862 20.766 1.00 97.31 188 ALA A N 1
ATOM 1452 C CA . ALA A 1 188 ? -16.182 -8.389 22.085 1.00 97.31 188 ALA A CA 1
ATOM 1453 C C . ALA A 1 188 ? -17.717 -8.288 22.221 1.00 97.31 188 ALA A C 1
ATOM 1455 O O . ALA A 1 188 ? -18.290 -8.676 23.243 1.00 97.31 188 ALA A O 1
ATOM 1456 N N . ILE A 1 189 ? -18.408 -7.834 21.168 1.00 96.88 189 ILE A N 1
ATOM 1457 C CA . ILE A 1 189 ? -19.878 -7.790 21.121 1.00 96.88 189 ILE A CA 1
ATOM 1458 C C . ILE A 1 189 ? -20.468 -9.204 21.019 1.00 96.88 189 ILE A C 1
ATOM 1460 O O . ILE A 1 189 ? -21.443 -9.497 21.713 1.00 96.88 189 ILE A O 1
ATOM 1464 N N . VAL A 1 190 ? -19.882 -10.097 20.209 1.00 97.31 190 VAL A N 1
ATOM 1465 C CA . VAL A 1 190 ? -20.275 -11.520 20.146 1.00 97.31 190 VAL A CA 1
ATOM 1466 C C . VAL A 1 190 ? -20.204 -12.146 21.539 1.00 97.31 190 VAL A C 1
ATOM 1468 O O . VAL A 1 190 ? -21.170 -12.762 21.986 1.00 97.31 190 VAL A O 1
ATOM 1471 N N . GLY A 1 191 ? -19.100 -11.941 22.257 1.00 96.38 191 GLY A N 1
ATOM 1472 C CA . GLY A 1 191 ? -18.881 -12.488 23.592 1.00 96.38 191 GLY A CA 1
ATOM 1473 C C . GLY A 1 191 ? -19.866 -11.958 24.633 1.00 96.38 191 GLY A C 1
ATOM 1474 O O . GLY A 1 191 ? -20.388 -12.752 25.424 1.00 96.38 191 GLY A O 1
ATOM 1475 N N . ALA A 1 192 ? -20.145 -10.651 24.610 1.00 96.38 192 ALA A N 1
ATOM 1476 C CA . ALA A 1 192 ? -21.010 -9.982 25.581 1.00 96.38 192 ALA A CA 1
ATOM 1477 C C . ALA A 1 192 ? -22.509 -10.213 25.334 1.00 96.38 192 ALA A C 1
ATOM 1479 O O . ALA A 1 192 ? -23.255 -10.442 26.282 1.00 96.38 192 ALA A O 1
ATOM 1480 N N . PHE A 1 193 ? -22.955 -10.172 24.075 1.00 95.44 193 PHE A N 1
ATOM 1481 C CA . PHE A 1 193 ? -24.373 -10.294 23.713 1.00 95.44 193 PHE A CA 1
ATOM 1482 C C . PHE A 1 193 ? -24.766 -11.698 23.233 1.00 95.44 193 PHE A C 1
ATOM 1484 O O . PHE A 1 193 ? -25.944 -11.937 22.978 1.00 95.44 193 PHE A O 1
ATOM 1491 N N . LYS A 1 194 ? -23.800 -12.618 23.087 1.00 96.12 194 LYS A N 1
ATOM 1492 C CA . LYS A 1 194 ? -24.002 -13.984 22.565 1.00 96.12 194 LYS A CA 1
ATOM 1493 C C . LYS A 1 194 ? -24.718 -13.994 21.207 1.00 96.12 194 LYS A C 1
ATOM 1495 O O . LYS A 1 194 ? -25.603 -14.807 20.952 1.00 96.12 194 LYS A O 1
ATOM 1500 N N . LEU A 1 195 ? -24.345 -13.061 20.329 1.00 95.38 195 LEU A N 1
ATOM 1501 C CA . LEU A 1 195 ? -24.929 -12.908 18.994 1.00 95.38 195 LEU A CA 1
ATOM 1502 C C . LEU A 1 195 ? -24.055 -13.569 17.919 1.00 95.38 195 LEU A C 1
ATOM 1504 O O . LEU A 1 195 ? -22.833 -13.526 18.028 1.00 95.38 195 LEU A O 1
ATOM 1508 N N . PRO A 1 196 ? -24.645 -14.081 16.821 1.00 95.38 196 PRO A N 1
ATOM 1509 C CA . PRO A 1 196 ? -23.886 -14.454 15.630 1.00 95.38 196 PRO A CA 1
ATOM 1510 C C . PRO A 1 196 ? -23.060 -13.280 15.089 1.00 95.38 196 PRO A C 1
ATOM 1512 O O . PRO A 1 196 ? -23.540 -12.141 15.088 1.00 95.38 196 PRO A O 1
ATOM 1515 N N . TYR A 1 197 ? -21.875 -13.566 14.539 1.00 95.75 197 TYR A N 1
ATOM 1516 C CA . TYR A 1 197 ? -20.902 -12.561 14.085 1.00 95.75 197 TYR A CA 1
ATOM 1517 C C . TYR A 1 197 ? -21.518 -11.456 13.211 1.00 95.75 197 TYR A C 1
ATOM 1519 O O . TYR A 1 197 ? -21.386 -10.273 13.508 1.00 95.75 197 TYR A O 1
ATOM 1527 N N . GLY A 1 198 ? -22.286 -11.820 12.177 1.00 94.31 198 GLY A N 1
ATOM 1528 C CA . GLY A 1 198 ? -22.914 -10.836 11.285 1.00 94.31 198 GLY A CA 1
ATOM 1529 C C . GLY A 1 198 ? -23.939 -9.920 11.973 1.00 94.31 198 GLY A C 1
ATOM 1530 O O . GLY A 1 198 ? -24.102 -8.769 11.572 1.00 94.31 198 GLY A O 1
ATOM 1531 N N . LYS A 1 199 ? -24.620 -10.395 13.030 1.00 94.75 199 LYS A N 1
ATOM 1532 C CA . LYS A 1 199 ? -25.516 -9.551 13.841 1.00 94.75 199 LYS A CA 1
ATOM 1533 C C . LYS A 1 199 ? -24.715 -8.632 14.765 1.00 94.75 199 LYS A C 1
ATOM 1535 O O . LYS A 1 199 ? -25.081 -7.468 14.895 1.00 94.75 199 LYS A O 1
ATOM 1540 N N . ALA A 1 200 ? -23.634 -9.133 15.363 1.00 95.94 200 ALA A N 1
ATOM 1541 C CA . ALA A 1 200 ? -22.730 -8.337 16.190 1.00 95.94 200 ALA A CA 1
ATOM 1542 C C . ALA A 1 200 ? -22.048 -7.220 15.383 1.00 95.94 200 ALA A C 1
ATOM 1544 O O . ALA A 1 200 ? -22.004 -6.082 15.839 1.00 95.94 200 ALA A O 1
ATOM 1545 N N . GLU A 1 201 ? -21.605 -7.505 14.156 1.00 95.12 201 GLU A N 1
ATOM 1546 C CA . GLU A 1 201 ? -21.027 -6.508 13.247 1.00 95.12 201 GLU A CA 1
ATOM 1547 C C . GLU A 1 201 ? -22.022 -5.394 12.918 1.00 95.12 201 GLU A C 1
ATOM 1549 O O . GLU A 1 201 ? -21.688 -4.210 12.968 1.00 95.12 201 GLU A O 1
ATOM 1554 N N . ARG A 1 202 ? -23.270 -5.758 12.603 1.00 93.94 202 ARG A N 1
ATOM 1555 C CA . ARG A 1 202 ? -24.318 -4.766 12.349 1.00 93.94 202 ARG A CA 1
ATOM 1556 C C . ARG A 1 202 ? -24.579 -3.913 13.591 1.00 93.94 202 ARG A C 1
ATOM 1558 O O . ARG A 1 202 ? -24.585 -2.691 13.495 1.00 93.94 202 ARG A O 1
ATOM 1565 N N . LEU A 1 203 ? -24.682 -4.546 14.763 1.00 94.75 203 LEU A N 1
ATOM 1566 C CA . LEU A 1 203 ? -24.859 -3.853 16.040 1.00 94.75 203 LEU A CA 1
ATOM 1567 C C . LEU A 1 203 ? -23.691 -2.905 16.360 1.00 94.75 203 LEU A C 1
ATOM 1569 O O . LEU A 1 203 ? -23.918 -1.826 16.901 1.00 94.75 203 LEU A O 1
ATOM 1573 N N . LYS A 1 204 ? -22.459 -3.280 15.997 1.00 95.19 204 LYS A N 1
ATOM 1574 C CA . LYS A 1 204 ? -21.259 -2.440 16.107 1.00 95.19 204 LYS A CA 1
ATOM 1575 C C . LYS A 1 204 ? -21.369 -1.187 15.233 1.00 95.19 204 LYS A C 1
ATOM 1577 O O . LYS A 1 204 ? -21.105 -0.085 15.706 1.00 95.19 204 LYS A O 1
ATOM 1582 N N . ARG A 1 205 ? -21.762 -1.350 13.964 1.00 92.38 205 ARG A N 1
ATOM 1583 C CA . ARG A 1 205 ? -21.899 -0.248 12.992 1.00 92.38 205 ARG A CA 1
ATOM 1584 C C . ARG A 1 205 ? -23.038 0.710 13.348 1.00 92.38 205 ARG A C 1
ATOM 1586 O O . ARG A 1 205 ? -22.900 1.910 13.153 1.00 92.38 205 ARG A O 1
ATOM 1593 N N . GLU A 1 206 ? -24.127 0.185 13.902 1.00 93.00 206 GLU A N 1
ATOM 1594 C CA . GLU A 1 206 ? -25.337 0.932 14.283 1.00 93.00 206 GLU A CA 1
ATOM 1595 C C . GLU A 1 206 ? -25.346 1.330 15.775 1.00 93.00 206 GLU A C 1
ATOM 1597 O O . GLU A 1 206 ? -26.368 1.764 16.311 1.00 93.00 206 GLU A O 1
ATOM 1602 N N . ALA A 1 207 ? -24.213 1.187 16.475 1.00 90.62 207 ALA A N 1
ATOM 1603 C CA . ALA A 1 207 ? -24.135 1.320 17.931 1.00 90.62 207 ALA A CA 1
ATOM 1604 C C . ALA A 1 207 ? -24.641 2.674 18.455 1.00 90.62 207 ALA A C 1
ATOM 1606 O O . ALA A 1 207 ? -25.242 2.730 19.528 1.00 90.62 207 ALA A O 1
ATOM 1607 N N . GLU A 1 208 ? -24.426 3.755 17.702 1.00 88.62 208 GLU A N 1
ATOM 1608 C CA . GLU A 1 208 ? -24.865 5.109 18.061 1.00 88.62 208 GLU A CA 1
ATOM 1609 C C . GLU A 1 208 ? -26.394 5.259 18.072 1.00 88.62 208 GLU A C 1
ATOM 1611 O O . GLU A 1 208 ? -26.947 5.937 18.939 1.00 88.62 208 GLU A O 1
ATOM 1616 N N . GLN A 1 209 ? -27.078 4.575 17.153 1.00 90.69 209 GLN A N 1
ATOM 1617 C CA . GLN A 1 209 ? -28.533 4.622 16.979 1.00 90.69 209 GLN A CA 1
ATOM 1618 C C . GLN A 1 209 ? -29.257 3.611 17.884 1.00 90.69 209 GLN A C 1
ATOM 1620 O O . GLN A 1 209 ? -30.478 3.652 18.043 1.00 90.69 209 GLN A O 1
ATOM 1625 N N . SER A 1 210 ? -28.512 2.693 18.502 1.00 91.25 210 SER A N 1
ATOM 1626 C CA . SER A 1 210 ? -29.068 1.631 19.333 1.00 91.25 210 SER A CA 1
ATOM 1627 C C . SER A 1 210 ? -29.547 2.130 20.699 1.00 91.25 210 SER A C 1
ATOM 1629 O O . SER A 1 210 ? -28.854 2.858 21.415 1.00 91.25 210 SER A O 1
ATOM 1631 N N . LYS A 1 211 ? -30.696 1.610 21.147 1.00 91.12 211 LYS A N 1
ATOM 1632 C CA . LYS A 1 211 ? -31.206 1.803 22.519 1.00 91.12 211 LYS A CA 1
ATOM 1633 C C . LYS A 1 211 ? -30.237 1.273 23.585 1.00 91.12 211 LYS A C 1
ATOM 1635 O O . LYS A 1 211 ? -30.215 1.775 24.705 1.00 91.12 211 LYS A O 1
ATOM 1640 N N . HIS A 1 212 ? -29.397 0.299 23.229 1.00 90.25 212 HIS A N 1
ATOM 1641 C CA . HIS A 1 212 ? -28.422 -0.326 24.127 1.00 90.25 212 HIS A CA 1
ATOM 1642 C C . HIS A 1 212 ? -27.004 0.251 23.986 1.00 90.25 212 HIS A C 1
ATOM 1644 O O . HIS A 1 212 ? -26.044 -0.390 24.417 1.00 90.25 212 HIS A O 1
ATOM 1650 N N . LYS A 1 213 ? -26.850 1.467 23.433 1.00 91.75 213 LYS A N 1
ATOM 1651 C CA . LYS A 1 213 ? -25.547 2.112 23.167 1.00 91.75 213 LYS A CA 1
ATOM 1652 C C . LYS A 1 213 ? -24.538 2.016 24.317 1.00 91.75 213 LYS A C 1
ATOM 1654 O O . LYS A 1 213 ? -23.364 1.745 24.087 1.00 91.75 213 LYS A O 1
ATOM 1659 N N . ARG A 1 214 ? -24.991 2.178 25.568 1.00 91.88 214 ARG A N 1
ATOM 1660 C CA . ARG A 1 214 ? -24.128 2.119 26.761 1.00 91.88 214 ARG A CA 1
ATOM 1661 C C . ARG A 1 214 ? -23.534 0.726 26.975 1.00 91.88 214 ARG A C 1
ATOM 1663 O O . ARG A 1 214 ? -22.340 0.622 27.231 1.00 91.88 214 ARG A O 1
ATOM 1670 N N . HIS A 1 215 ? -24.345 -0.323 26.845 1.00 93.25 215 HIS A N 1
ATOM 1671 C CA . HIS A 1 215 ? -23.887 -1.706 26.997 1.00 93.25 215 HIS A CA 1
ATOM 1672 C C . HIS A 1 215 ? -22.968 -2.122 25.844 1.00 93.25 215 HIS A C 1
ATOM 1674 O O . HIS A 1 215 ? -21.949 -2.757 26.090 1.00 93.25 215 HIS A O 1
ATOM 1680 N N . ILE A 1 216 ? -23.277 -1.700 24.611 1.00 93.88 216 ILE A N 1
ATOM 1681 C CA . ILE A 1 216 ? -22.434 -1.960 23.430 1.00 93.88 216 ILE A CA 1
ATOM 1682 C C . ILE A 1 216 ? -21.060 -1.297 23.594 1.00 93.88 216 ILE A C 1
ATOM 1684 O O . ILE A 1 216 ? -20.022 -1.921 23.382 1.00 93.88 216 ILE A O 1
ATOM 1688 N N . PHE A 1 217 ? -21.030 -0.038 24.034 1.00 92.44 217 PHE A N 1
ATOM 1689 C CA . PHE A 1 217 ? -19.774 0.646 24.328 1.00 92.44 217 PHE A CA 1
ATOM 1690 C C . PHE A 1 217 ? -18.998 -0.046 25.459 1.00 92.44 217 PHE A C 1
ATOM 1692 O O . PHE A 1 217 ? -17.789 -0.240 25.353 1.00 92.44 217 PHE A O 1
ATOM 1699 N N . GLN A 1 218 ? -19.687 -0.470 26.524 1.00 93.88 218 GLN A N 1
ATOM 1700 C CA . GLN A 1 218 ? -19.062 -1.166 27.648 1.00 93.88 218 GLN A CA 1
ATOM 1701 C C . GLN A 1 218 ? -18.436 -2.503 27.235 1.00 93.88 218 GLN A C 1
ATOM 1703 O O . GLN A 1 218 ? -17.334 -2.795 27.692 1.00 93.88 218 GLN A O 1
ATOM 1708 N N . SER A 1 219 ? -19.074 -3.274 26.344 1.00 96.06 219 SER A N 1
ATOM 1709 C CA . SER A 1 219 ? -18.485 -4.520 25.836 1.00 96.06 219 SER A CA 1
ATOM 1710 C C . SER A 1 219 ? -17.214 -4.282 25.024 1.00 96.06 219 SER A C 1
ATOM 1712 O O . SER A 1 219 ? -16.315 -5.108 25.054 1.00 96.06 219 SER A O 1
ATOM 1714 N N . MET A 1 220 ? -17.105 -3.142 24.336 1.00 95.81 220 MET A N 1
ATOM 1715 C CA . MET A 1 220 ? -15.931 -2.786 23.529 1.00 95.81 220 MET A CA 1
ATOM 1716 C C . MET A 1 220 ? -14.792 -2.137 24.334 1.00 95.81 220 MET A C 1
ATOM 1718 O O . MET A 1 220 ? -13.679 -2.011 23.828 1.00 95.81 220 MET A O 1
ATOM 1722 N N . ARG A 1 221 ? -15.041 -1.708 25.580 1.00 94.44 221 ARG A N 1
ATOM 1723 C CA . ARG A 1 221 ? -14.070 -0.974 26.418 1.00 94.44 221 ARG A CA 1
ATOM 1724 C C . ARG A 1 221 ? -12.709 -1.666 26.600 1.00 94.44 221 ARG A C 1
ATOM 1726 O O . ARG A 1 221 ? -11.710 -0.945 26.544 1.00 94.44 221 ARG A O 1
ATOM 1733 N N . PRO A 1 222 ? -12.629 -2.998 26.784 1.00 96.00 222 PRO A N 1
ATOM 1734 C CA . PRO A 1 222 ? -11.341 -3.688 26.841 1.00 96.00 222 PRO A CA 1
ATOM 1735 C C . PRO A 1 222 ? -10.528 -3.487 25.557 1.00 96.00 222 PRO A C 1
ATOM 1737 O O . PRO A 1 222 ? -9.399 -3.018 25.620 1.00 96.00 222 PRO A O 1
ATOM 1740 N N . VAL A 1 223 ? -11.158 -3.660 24.389 1.00 97.44 223 VAL A N 1
ATOM 1741 C CA . VAL A 1 223 ? -10.506 -3.482 23.079 1.00 97.44 223 VAL A CA 1
ATOM 1742 C C . VAL A 1 223 ? -10.045 -2.035 22.865 1.00 97.44 223 VAL A C 1
ATOM 1744 O O . VAL A 1 223 ? -8.971 -1.801 22.318 1.00 97.44 223 VAL A O 1
ATOM 1747 N N . PHE A 1 224 ? -10.813 -1.045 23.342 1.00 96.00 224 PHE A N 1
ATOM 1748 C CA . PHE A 1 224 ? -10.365 0.355 23.355 1.00 96.00 224 PHE A CA 1
ATOM 1749 C C . PHE A 1 224 ? -9.086 0.551 24.178 1.00 96.00 224 PHE A C 1
ATOM 1751 O O . PHE A 1 224 ? -8.207 1.310 23.773 1.00 96.00 224 PHE A O 1
ATOM 1758 N N . THR A 1 225 ? -8.992 -0.109 25.335 1.00 96.38 225 THR A N 1
ATOM 1759 C CA . THR A 1 225 ? -7.820 -0.030 26.217 1.00 96.38 225 THR A CA 1
ATOM 1760 C C . THR A 1 225 ? -6.606 -0.680 25.567 1.00 96.38 225 THR A C 1
ATOM 1762 O O . THR A 1 225 ? -5.568 -0.030 25.487 1.00 96.38 225 THR A O 1
ATOM 1765 N N . ASP A 1 226 ? -6.759 -1.889 25.030 1.00 97.56 226 ASP A N 1
ATOM 1766 C CA . ASP A 1 226 ? -5.667 -2.626 24.388 1.00 97.56 226 ASP A CA 1
ATOM 1767 C C . ASP A 1 226 ? -5.113 -1.864 23.176 1.00 97.56 226 ASP A C 1
ATOM 1769 O O . ASP A 1 226 ? -3.902 -1.687 23.042 1.00 97.56 226 ASP A O 1
ATOM 1773 N N . LEU A 1 227 ? -6.001 -1.321 22.332 1.00 97.81 227 LEU A N 1
ATOM 1774 C CA . LEU A 1 227 ? -5.616 -0.488 21.192 1.00 97.81 227 LEU A CA 1
ATOM 1775 C C . LEU A 1 227 ? -4.833 0.755 21.637 1.00 97.81 227 LEU A C 1
ATOM 1777 O O . LEU A 1 227 ? -3.779 1.051 21.080 1.00 97.81 227 LEU A O 1
ATOM 1781 N N . ALA A 1 228 ? -5.341 1.492 22.630 1.00 96.69 228 ALA A N 1
ATOM 1782 C CA . ALA A 1 228 ? -4.685 2.706 23.111 1.00 96.69 228 ALA A CA 1
ATOM 1783 C C . ALA A 1 228 ? -3.305 2.408 23.717 1.00 96.69 228 ALA A C 1
ATOM 1785 O O . ALA A 1 228 ? -2.352 3.140 23.451 1.00 96.69 228 ALA A O 1
ATOM 1786 N N . GLN A 1 229 ? -3.189 1.318 24.480 1.00 96.88 229 GLN A N 1
ATOM 1787 C CA . GLN A 1 229 ? -1.923 0.872 25.056 1.00 96.88 229 GLN A CA 1
ATOM 1788 C C . GLN A 1 229 ? -0.915 0.480 23.978 1.00 96.88 229 GLN A C 1
ATOM 1790 O O . GLN A 1 229 ? 0.254 0.844 24.089 1.00 96.88 229 GLN A O 1
ATOM 1795 N N . GLU A 1 230 ? -1.337 -0.221 22.924 1.00 97.69 230 GLU A N 1
ATOM 1796 C CA . GLU A 1 230 ? -0.415 -0.623 21.862 1.00 97.69 230 GLU A CA 1
ATOM 1797 C C . GLU A 1 230 ? 0.037 0.569 21.010 1.00 97.69 230 GLU A C 1
ATOM 1799 O O . GLU A 1 230 ? 1.220 0.665 20.676 1.00 97.69 230 GLU A O 1
ATOM 1804 N N . VAL A 1 231 ? -0.848 1.541 20.746 1.00 97.25 231 VAL A N 1
ATOM 1805 C CA . VAL A 1 231 ? -0.458 2.815 20.119 1.00 97.25 231 VAL A CA 1
ATOM 1806 C C . VAL A 1 231 ? 0.543 3.564 21.002 1.00 97.25 231 VAL A C 1
ATOM 1808 O O . VAL A 1 231 ? 1.594 3.974 20.511 1.00 97.25 231 VAL A O 1
ATOM 1811 N N . GLN A 1 232 ? 0.269 3.701 22.303 1.00 95.75 232 GLN A N 1
ATOM 1812 C CA . GLN A 1 232 ? 1.165 4.385 23.238 1.00 95.75 232 GLN A CA 1
ATOM 1813 C C . GLN A 1 232 ? 2.535 3.700 23.308 1.00 95.75 232 GLN A C 1
ATOM 1815 O O . GLN A 1 232 ? 3.555 4.362 23.138 1.00 95.75 232 GLN A O 1
ATOM 1820 N N . ARG A 1 233 ? 2.566 2.372 23.479 1.00 96.19 233 ARG A N 1
ATOM 1821 C CA . ARG A 1 233 ? 3.795 1.562 23.498 1.00 96.19 233 ARG A CA 1
ATOM 1822 C C . ARG A 1 233 ? 4.612 1.767 22.225 1.00 96.19 233 ARG A C 1
ATOM 1824 O O . ARG A 1 233 ? 5.829 1.920 22.286 1.00 96.19 233 ARG A O 1
ATOM 1831 N N . SER A 1 234 ? 3.939 1.786 21.079 1.00 96.44 234 SER A N 1
ATOM 1832 C CA . SER A 1 234 ? 4.570 1.948 19.772 1.00 96.44 234 SER A CA 1
ATOM 1833 C C . SER A 1 234 ? 5.158 3.348 19.577 1.00 96.44 234 SER A C 1
ATOM 1835 O O . SER A 1 234 ? 6.291 3.469 19.116 1.00 96.44 234 SER A O 1
ATOM 1837 N N . LEU A 1 235 ? 4.434 4.397 19.982 1.00 94.44 235 LEU A N 1
ATOM 1838 C CA . LEU A 1 235 ? 4.940 5.773 19.964 1.00 94.44 235 LEU A CA 1
ATOM 1839 C C . LEU A 1 235 ? 6.119 5.950 20.926 1.00 94.44 235 LEU A C 1
ATOM 1841 O O . LEU A 1 235 ? 7.136 6.515 20.537 1.00 94.44 235 LEU A O 1
ATOM 1845 N N . SER A 1 236 ? 6.027 5.416 22.148 1.00 93.69 236 SER A N 1
ATOM 1846 C CA . SER A 1 236 ? 7.128 5.459 23.117 1.00 93.69 236 SER A CA 1
ATOM 1847 C C . SER A 1 236 ? 8.380 4.753 22.598 1.00 93.69 236 SER A C 1
ATOM 1849 O O . SER A 1 236 ? 9.477 5.282 22.747 1.00 93.69 236 SER A O 1
ATOM 1851 N N . PHE A 1 237 ? 8.227 3.595 21.950 1.00 94.50 237 PHE A N 1
ATOM 1852 C CA . PHE A 1 237 ? 9.340 2.899 21.304 1.00 94.50 237 PHE A CA 1
ATOM 1853 C C . PHE A 1 237 ? 9.975 3.747 20.192 1.00 94.50 237 PHE A C 1
ATOM 1855 O O . PHE A 1 237 ? 11.197 3.855 20.125 1.00 94.50 237 PHE A O 1
ATOM 1862 N N . TYR A 1 238 ? 9.169 4.406 19.354 1.00 93.00 238 TYR A N 1
ATOM 1863 C CA . TYR A 1 238 ? 9.694 5.300 18.323 1.00 93.00 238 TYR A CA 1
ATOM 1864 C C . TYR A 1 238 ? 10.451 6.500 18.918 1.00 93.00 238 TYR A C 1
ATOM 1866 O O . TYR A 1 238 ? 11.556 6.800 18.473 1.00 93.00 238 TYR A O 1
ATOM 1874 N N . THR A 1 239 ? 9.923 7.148 19.960 1.00 91.12 239 THR A N 1
ATOM 1875 C CA . THR A 1 239 ? 10.614 8.256 20.646 1.00 91.12 239 THR A CA 1
ATOM 1876 C C . THR A 1 239 ? 11.913 7.806 21.322 1.00 91.12 239 THR A C 1
ATOM 1878 O O . THR A 1 239 ? 12.859 8.582 21.393 1.00 91.12 239 THR A O 1
ATOM 1881 N N . GLN A 1 240 ? 12.011 6.552 21.778 1.00 92.50 240 GLN A N 1
ATOM 1882 C CA . GLN A 1 240 ? 13.279 5.995 22.270 1.00 92.50 240 GLN A CA 1
ATOM 1883 C C . GLN A 1 240 ? 14.303 5.805 21.143 1.00 92.50 240 GLN A C 1
ATOM 1885 O O . GLN A 1 240 ? 15.487 6.055 21.352 1.00 92.50 240 GLN A O 1
ATOM 1890 N N . LEU A 1 241 ? 13.859 5.389 19.950 1.00 88.50 241 LEU A N 1
ATOM 1891 C CA . LEU A 1 241 ? 14.724 5.268 18.771 1.00 88.50 241 LEU A CA 1
ATOM 1892 C C . LEU A 1 241 ? 15.159 6.630 18.213 1.00 88.50 241 LEU A C 1
ATOM 1894 O O . LEU A 1 241 ? 16.269 6.750 17.699 1.00 88.50 241 LEU A O 1
ATOM 1898 N N . GLN A 1 242 ? 14.285 7.637 18.280 1.00 87.62 242 GLN A N 1
ATOM 1899 C CA . GLN A 1 242 ? 14.536 9.001 17.813 1.00 87.62 242 GLN A CA 1
ATOM 1900 C C . GLN A 1 242 ? 14.185 10.013 18.920 1.00 87.62 242 GLN A C 1
ATOM 1902 O O . GLN A 1 242 ? 13.081 10.562 18.914 1.00 87.62 242 GLN A O 1
ATOM 1907 N N . PRO A 1 243 ? 15.113 10.303 19.854 1.00 84.62 243 PRO A N 1
ATOM 1908 C CA . PRO A 1 243 ? 14.864 11.226 20.969 1.00 84.62 243 PRO A CA 1
ATOM 1909 C C . PRO A 1 243 ? 14.455 12.644 20.540 1.00 84.62 243 PRO A C 1
ATOM 1911 O O . PRO A 1 243 ? 13.703 13.314 21.245 1.00 84.62 243 PRO A O 1
ATOM 1914 N N . ASP A 1 244 ? 14.896 13.086 19.359 1.00 82.50 244 ASP A N 1
ATOM 1915 C CA . ASP A 1 244 ? 14.575 14.407 18.801 1.00 82.50 244 ASP A CA 1
ATOM 1916 C C . ASP A 1 244 ? 13.205 14.467 18.099 1.00 82.50 244 ASP A C 1
ATOM 1918 O O . ASP A 1 244 ? 12.781 15.536 17.627 1.00 82.50 244 ASP A O 1
ATOM 1922 N N . ALA A 1 245 ? 12.511 13.330 17.981 1.00 83.69 245 ALA A N 1
ATOM 1923 C CA . ALA A 1 245 ? 11.210 13.260 17.335 1.00 83.69 245 ALA A CA 1
ATOM 1924 C C . ALA A 1 245 ? 10.148 13.970 18.180 1.00 83.69 245 ALA A C 1
ATOM 1926 O O . ALA A 1 245 ? 9.920 13.647 19.347 1.00 83.69 245 ALA A O 1
ATOM 1927 N N . LYS A 1 246 ? 9.444 14.921 17.562 1.00 82.75 246 LYS A N 1
ATOM 1928 C CA . LYS A 1 246 ? 8.317 15.625 18.184 1.00 82.75 246 LYS A CA 1
ATOM 1929 C C . LYS A 1 246 ? 7.053 15.320 17.402 1.00 82.75 246 LYS A C 1
ATOM 1931 O O . LYS A 1 246 ? 6.773 15.966 16.396 1.00 82.75 246 LYS A O 1
ATOM 1936 N N . ILE A 1 247 ? 6.297 14.334 17.876 1.00 88.06 247 ILE A N 1
ATOM 1937 C CA . ILE A 1 247 ? 5.003 13.984 17.292 1.00 88.06 247 ILE A CA 1
ATOM 1938 C C . ILE A 1 247 ? 3.959 14.963 17.825 1.00 88.06 247 ILE A C 1
ATOM 1940 O O . ILE A 1 247 ? 3.578 14.896 18.989 1.00 88.06 247 ILE A O 1
ATOM 1944 N N . THR A 1 248 ? 3.527 15.906 16.992 1.00 85.25 248 THR A N 1
ATOM 1945 C CA . THR A 1 248 ? 2.572 16.958 17.384 1.00 85.25 248 THR A CA 1
ATOM 1946 C C . THR A 1 248 ? 1.161 16.693 16.877 1.00 85.25 248 THR A C 1
ATOM 1948 O O . THR A 1 248 ? 0.210 17.316 17.349 1.00 85.25 248 THR A O 1
ATOM 1951 N N . ARG A 1 249 ? 1.014 15.790 15.903 1.00 87.88 249 ARG A N 1
ATOM 1952 C CA . ARG A 1 249 ? -0.256 15.502 15.243 1.00 87.88 249 ARG A CA 1
ATOM 1953 C C . ARG A 1 249 ? -0.518 14.007 15.219 1.00 87.88 249 ARG A C 1
ATOM 1955 O O . ARG A 1 249 ? 0.354 13.236 14.828 1.00 87.88 249 ARG A O 1
ATOM 1962 N N . VAL A 1 250 ? -1.745 13.618 15.558 1.00 93.88 250 VAL A N 1
ATOM 1963 C CA . VAL A 1 250 ? -2.239 12.252 15.372 1.00 93.88 250 VAL A CA 1
ATOM 1964 C C . VAL A 1 250 ? -3.414 12.281 14.401 1.00 93.88 250 VAL A C 1
ATOM 1966 O O . VAL A 1 250 ? -4.357 13.045 14.593 1.00 93.88 250 VAL A O 1
ATOM 1969 N N . ILE A 1 251 ? -3.365 11.472 13.347 1.00 94.62 251 ILE A N 1
ATOM 1970 C CA . ILE A 1 251 ? -4.416 11.357 12.332 1.00 94.62 251 ILE A CA 1
ATOM 1971 C C . ILE A 1 251 ? -4.951 9.929 12.351 1.00 94.62 251 ILE A C 1
ATOM 1973 O O . ILE A 1 251 ? -4.201 8.978 12.183 1.00 94.62 251 ILE A O 1
ATOM 1977 N N . GLY A 1 252 ? -6.252 9.780 12.552 1.00 95.50 252 GLY A N 1
ATOM 1978 C CA . GLY A 1 252 ? -6.958 8.511 12.517 1.00 95.50 252 GLY A CA 1
ATOM 1979 C C . GLY A 1 252 ? -7.678 8.283 11.195 1.00 95.50 252 GLY A C 1
ATOM 1980 O O . GLY A 1 252 ? -8.482 9.126 10.781 1.00 95.50 252 GLY A O 1
ATOM 1981 N N . ILE A 1 253 ? -7.429 7.136 10.568 1.00 95.44 253 ILE A N 1
ATOM 1982 C CA . ILE A 1 253 ? -8.092 6.680 9.342 1.00 95.44 253 ILE A CA 1
ATOM 1983 C C . 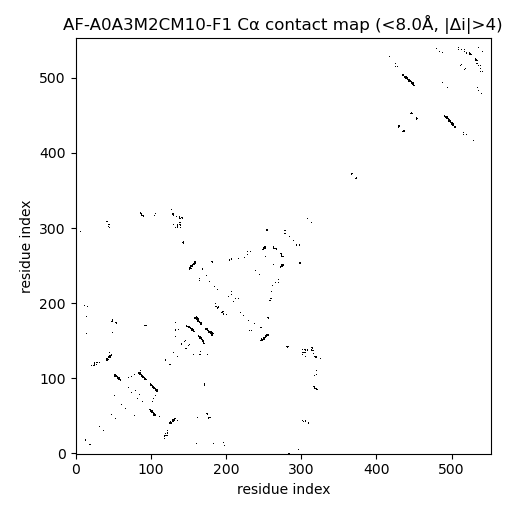ILE A 1 253 ? -8.544 5.216 9.460 1.00 95.44 253 ILE A C 1
ATOM 1985 O O . ILE A 1 253 ? -8.190 4.507 10.403 1.00 95.44 253 ILE A O 1
ATOM 1989 N N . GLY A 1 254 ? -9.366 4.775 8.511 1.00 93.69 254 GLY A N 1
ATOM 1990 C CA . GLY A 1 254 ? -9.999 3.463 8.534 1.00 93.69 254 GLY A CA 1
ATOM 1991 C C . GLY A 1 254 ? -11.390 3.493 9.170 1.00 93.69 254 GLY A C 1
ATOM 1992 O O . GLY A 1 254 ? -11.728 4.332 10.013 1.00 93.69 254 GLY A O 1
ATOM 1993 N N . SER A 1 255 ? -12.245 2.555 8.755 1.00 91.19 255 SER A N 1
ATOM 1994 C CA . SER A 1 255 ? -13.659 2.507 9.165 1.00 91.19 255 SER A CA 1
ATOM 1995 C C . SER A 1 255 ? -13.878 2.412 10.674 1.00 91.19 255 SER A C 1
ATOM 1997 O O . SER A 1 255 ? -14.927 2.834 11.160 1.00 91.19 255 SER A O 1
ATOM 1999 N N . THR A 1 256 ? -12.908 1.901 11.432 1.00 93.12 256 THR A N 1
ATOM 2000 C CA . THR A 1 256 ? -13.035 1.762 12.887 1.00 93.12 256 THR A CA 1
ATOM 2001 C C . THR A 1 256 ? -13.086 3.124 13.596 1.00 93.12 256 THR A C 1
ATOM 2003 O O . THR A 1 256 ? -13.730 3.236 14.636 1.00 93.12 256 THR A O 1
ATOM 2006 N N . PHE A 1 257 ? -12.567 4.205 12.994 1.00 93.69 257 PHE A N 1
ATOM 2007 C CA . PHE A 1 257 ? -12.746 5.581 13.497 1.00 93.69 257 PHE A CA 1
ATOM 2008 C C . PHE A 1 257 ? -14.184 6.113 13.423 1.00 93.69 257 PHE A C 1
ATOM 2010 O O . PHE A 1 257 ? -14.458 7.203 13.930 1.00 93.69 257 PHE A O 1
ATOM 2017 N N . ARG A 1 258 ? -15.124 5.350 12.850 1.00 91.25 258 ARG A N 1
ATOM 2018 C CA . ARG A 1 258 ? -16.567 5.627 12.954 1.00 91.25 258 ARG A CA 1
ATOM 2019 C C . ARG A 1 258 ? -17.163 5.192 14.289 1.00 91.25 258 ARG A C 1
ATOM 2021 O O . ARG A 1 258 ? -18.275 5.603 14.602 1.00 91.25 258 ARG A O 1
ATOM 2028 N N . LEU A 1 259 ? -16.460 4.367 15.069 1.00 92.00 259 LEU A N 1
ATOM 2029 C CA . LEU A 1 259 ? -16.949 3.937 16.373 1.00 92.00 259 LEU A CA 1
ATOM 2030 C C . LEU A 1 259 ? -17.089 5.129 17.318 1.00 92.00 259 LEU A C 1
ATOM 2032 O O . LEU A 1 259 ? -16.153 5.906 17.534 1.00 92.00 259 LEU A O 1
ATOM 2036 N N . ILE A 1 260 ? -18.263 5.224 17.937 1.00 86.50 260 ILE A N 1
ATOM 2037 C CA . ILE A 1 260 ? -18.552 6.246 18.934 1.00 86.50 260 ILE A CA 1
ATOM 2038 C C . ILE A 1 260 ? -17.540 6.178 20.083 1.00 86.50 260 ILE A C 1
ATOM 2040 O O . ILE A 1 260 ? -17.249 5.119 20.638 1.00 86.50 260 ILE A O 1
ATOM 2044 N N . GLY A 1 261 ? -16.990 7.336 20.441 1.00 88.69 261 GLY A N 1
ATOM 2045 C CA . GLY A 1 261 ? -16.058 7.465 21.555 1.00 88.69 261 GLY A CA 1
ATOM 2046 C C . GLY A 1 261 ? -14.616 7.044 21.262 1.00 88.69 261 GLY A C 1
ATOM 2047 O O . GLY A 1 261 ? -13.763 7.438 22.049 1.00 88.69 261 GLY A O 1
ATOM 2048 N N . LEU A 1 262 ? -14.304 6.363 20.145 1.00 92.81 262 LEU A N 1
ATOM 2049 C CA . LEU A 1 262 ? -12.930 5.921 19.840 1.00 92.81 262 LEU A CA 1
ATOM 2050 C C . LEU A 1 262 ? -11.947 7.089 19.810 1.00 92.81 262 LEU A C 1
ATOM 2052 O O . LEU A 1 262 ? -10.957 7.091 20.535 1.00 92.81 262 LEU A O 1
ATOM 2056 N N . ARG A 1 263 ? -12.260 8.109 19.003 1.00 93.56 263 ARG A N 1
ATOM 2057 C CA . ARG A 1 263 ? -11.436 9.315 18.860 1.00 93.56 263 ARG A CA 1
ATOM 2058 C C . ARG A 1 263 ? -11.191 9.978 20.216 1.00 93.56 263 ARG A C 1
ATOM 2060 O O . ARG A 1 263 ? -10.051 10.237 20.574 1.00 93.56 263 ARG A O 1
ATOM 2067 N N . LYS A 1 264 ? -12.259 10.195 20.993 1.00 93.00 264 LYS A N 1
ATOM 2068 C CA . LYS A 1 264 ? -12.176 10.813 22.326 1.00 93.00 264 LYS A CA 1
ATOM 2069 C C . LYS A 1 264 ? -11.338 9.968 23.288 1.00 93.00 264 LYS A C 1
ATOM 2071 O O . LYS A 1 264 ? -10.545 10.524 24.038 1.00 93.00 264 LYS A O 1
ATOM 2076 N N . TYR A 1 265 ? -11.513 8.649 23.261 1.00 93.56 265 TYR A N 1
ATOM 2077 C CA . TYR A 1 265 ? -10.775 7.720 24.107 1.00 93.56 265 TYR A CA 1
ATOM 2078 C C . TYR A 1 265 ? -9.277 7.751 23.788 1.00 93.56 265 TYR A C 1
ATOM 2080 O O . TYR A 1 265 ? -8.470 7.939 24.693 1.00 93.56 265 TYR A O 1
ATOM 2088 N N . LEU A 1 266 ? -8.910 7.660 22.504 1.00 94.62 266 LEU A N 1
ATOM 2089 C CA . LEU A 1 266 ? -7.519 7.774 22.062 1.00 94.62 266 LEU A CA 1
ATOM 2090 C C . LEU A 1 266 ? -6.923 9.137 22.425 1.00 94.62 266 LEU A C 1
ATOM 2092 O O . LEU A 1 266 ? -5.831 9.175 22.976 1.00 94.62 266 LEU A O 1
ATOM 2096 N N . SER A 1 267 ? -7.646 10.241 22.217 1.00 94.00 267 SER A N 1
ATOM 2097 C CA . SER A 1 267 ? -7.156 11.570 22.607 1.00 94.00 267 SER A CA 1
ATOM 2098 C C . SER A 1 267 ? -6.871 11.695 24.102 1.00 94.00 267 SER A C 1
ATOM 2100 O O . SER A 1 267 ? -5.873 12.295 24.490 1.00 94.00 267 SER A O 1
ATOM 2102 N N . GLN A 1 268 ? -7.719 11.109 24.952 1.00 94.19 268 GLN A N 1
ATOM 2103 C CA . GLN A 1 268 ? -7.516 11.116 26.403 1.00 94.19 268 GLN A CA 1
ATOM 2104 C C . GLN A 1 268 ? -6.327 10.251 26.831 1.00 94.19 268 GLN A C 1
ATOM 2106 O O . GLN A 1 268 ? -5.555 10.673 27.686 1.00 94.19 268 GLN A O 1
ATOM 2111 N N . GLN A 1 269 ? -6.177 9.057 26.250 1.00 91.88 269 GLN A N 1
ATOM 2112 C CA . GLN A 1 269 ? -5.094 8.133 26.605 1.00 91.88 269 GLN A CA 1
ATOM 2113 C C . GLN A 1 269 ? -3.732 8.595 26.075 1.00 91.88 269 GLN A C 1
ATOM 2115 O O . GLN A 1 269 ? -2.736 8.497 26.783 1.00 91.88 269 GLN A O 1
ATOM 2120 N N . LEU A 1 270 ? -3.687 9.127 24.851 1.00 90.75 270 LEU A N 1
ATOM 2121 C CA . LEU A 1 270 ? -2.454 9.602 24.216 1.00 90.75 270 LEU A CA 1
ATOM 2122 C C . LEU A 1 270 ? -2.079 11.032 24.625 1.00 90.75 270 LEU A C 1
ATOM 2124 O O . LEU A 1 270 ? -0.992 11.483 24.281 1.00 90.75 270 LEU A O 1
ATOM 2128 N N . GLN A 1 271 ? -2.974 11.747 25.319 1.00 90.44 271 GLN A N 1
ATOM 2129 C CA . GLN A 1 271 ? -2.824 13.169 25.653 1.00 90.44 271 GLN A CA 1
ATOM 2130 C C . GLN A 1 271 ? -2.507 14.041 24.422 1.00 90.44 271 GLN A C 1
ATOM 2132 O O . GLN A 1 271 ? -1.749 15.005 24.496 1.00 90.44 271 GLN A O 1
ATOM 2137 N N . ALA A 1 272 ? -3.106 13.694 23.280 1.00 88.75 272 ALA A N 1
ATOM 2138 C CA . ALA A 1 272 ? -2.886 14.345 21.993 1.00 88.75 272 ALA A CA 1
ATOM 2139 C C . ALA A 1 272 ? -4.213 14.546 21.249 1.00 88.75 272 ALA A C 1
ATOM 2141 O O . ALA A 1 272 ? -5.150 13.751 21.389 1.00 88.75 272 ALA A O 1
ATOM 2142 N N . ASP A 1 273 ? -4.304 15.593 20.425 1.00 88.38 273 ASP A N 1
ATOM 2143 C CA . ASP A 1 273 ? -5.459 15.750 19.542 1.00 88.38 273 ASP A CA 1
ATOM 2144 C C . ASP A 1 273 ? -5.386 14.713 18.416 1.00 88.38 273 ASP A C 1
ATOM 2146 O O . ASP A 1 273 ? -4.422 14.656 17.647 1.00 88.38 273 ASP A O 1
ATOM 2150 N N . VAL A 1 274 ? -6.414 13.868 18.352 1.00 93.31 274 VAL A N 1
ATOM 2151 C CA . VAL A 1 274 ? -6.549 12.832 17.331 1.00 93.31 274 VAL A CA 1
ATOM 2152 C C . VAL A 1 274 ? -7.519 13.372 16.303 1.00 93.31 274 VAL A C 1
ATOM 2154 O O . VAL A 1 274 ? -8.725 13.416 16.538 1.00 93.31 274 VAL A O 1
ATOM 2157 N N . LEU A 1 275 ? -7.000 13.804 15.162 1.00 91.75 275 LEU A N 1
ATOM 2158 C CA . LEU A 1 275 ? -7.787 14.280 14.035 1.00 91.75 275 LEU A CA 1
ATOM 2159 C C . LEU A 1 275 ? -8.325 13.094 13.241 1.00 91.75 275 LEU A C 1
ATOM 2161 O O . LEU A 1 275 ? -7.691 12.048 13.164 1.00 91.75 275 LEU A O 1
ATOM 2165 N N . ARG A 1 276 ? -9.494 13.250 12.626 1.00 91.00 276 ARG A N 1
ATOM 2166 C CA . ARG A 1 276 ? -10.041 12.244 11.713 1.00 91.00 276 ARG A CA 1
ATOM 2167 C C . ARG A 1 276 ? -9.638 12.612 10.284 1.00 91.00 276 ARG A C 1
ATOM 2169 O O . ARG A 1 276 ? -9.891 13.735 9.869 1.00 91.00 276 ARG A O 1
ATOM 2176 N N . GLY A 1 277 ? -9.010 11.692 9.553 1.00 87.56 277 GLY A N 1
ATOM 2177 C CA . GLY A 1 277 ? -8.610 11.885 8.153 1.00 87.56 277 GLY A CA 1
ATOM 2178 C C . GLY A 1 277 ? -9.737 11.549 7.175 1.00 87.56 277 GLY A C 1
ATOM 2179 O O . GLY A 1 277 ? -9.569 10.702 6.308 1.00 87.56 277 GLY A O 1
ATOM 2180 N N . ASP A 1 278 ? -10.915 12.144 7.361 1.00 84.81 278 ASP A N 1
ATOM 2181 C CA . ASP A 1 278 ? -12.133 11.870 6.581 1.00 84.81 278 ASP A CA 1
ATOM 2182 C C . ASP A 1 278 ? -12.330 12.796 5.376 1.00 84.81 278 ASP A C 1
ATOM 2184 O O . ASP A 1 278 ? -13.354 12.708 4.700 1.00 84.81 278 ASP A O 1
ATOM 2188 N N . ARG A 1 279 ? -11.383 13.689 5.093 1.00 88.06 279 ARG A N 1
ATOM 2189 C CA . ARG A 1 279 ? -11.466 14.593 3.950 1.00 88.06 279 ARG A CA 1
ATOM 2190 C C . ARG A 1 279 ? -10.081 14.809 3.355 1.00 88.06 279 ARG A C 1
ATOM 2192 O O . ARG A 1 279 ? -9.155 15.175 4.077 1.00 88.06 279 ARG A O 1
ATOM 2199 N N . PHE A 1 280 ? -9.971 14.606 2.047 1.00 91.25 280 PHE A N 1
ATOM 2200 C CA . PHE A 1 280 ? -8.763 14.905 1.284 1.00 91.25 280 PHE A CA 1
ATOM 2201 C C . PHE A 1 280 ? -8.793 16.358 0.797 1.00 91.25 280 PHE A C 1
ATOM 2203 O O . PHE A 1 280 ? -9.854 16.888 0.468 1.00 91.25 280 PHE A O 1
ATOM 2210 N N . ARG A 1 281 ? -7.637 17.018 0.783 1.00 89.81 281 ARG A N 1
ATOM 2211 C CA . ARG A 1 281 ? -7.466 18.415 0.356 1.00 89.81 281 ARG A CA 1
ATOM 2212 C C . ARG A 1 281 ? -7.220 18.545 -1.140 1.00 89.81 281 ARG A C 1
ATOM 2214 O O . ARG A 1 281 ? -7.659 19.520 -1.738 1.00 89.81 281 ARG A O 1
ATOM 2221 N N . ARG A 1 282 ? -6.488 17.597 -1.724 1.00 91.00 282 ARG A N 1
ATOM 2222 C CA . ARG A 1 282 ? -6.100 17.591 -3.143 1.00 91.00 282 ARG A CA 1
ATOM 2223 C C . ARG A 1 282 ? -6.977 16.678 -3.992 1.00 91.00 282 ARG A C 1
ATOM 2225 O O . ARG A 1 282 ? -7.036 16.850 -5.205 1.00 91.00 282 ARG A O 1
ATOM 2232 N N . LEU A 1 283 ? -7.664 15.721 -3.366 1.00 89.69 283 LEU A N 1
ATOM 2233 C CA . LEU A 1 283 ? -8.576 14.808 -4.046 1.00 89.69 283 LEU A CA 1
ATOM 2234 C C . LEU A 1 283 ? -10.028 15.246 -3.838 1.00 89.69 283 LEU A C 1
ATOM 2236 O O . LEU A 1 283 ? -10.542 15.205 -2.722 1.00 89.69 283 LEU A O 1
ATOM 2240 N N . ALA A 1 284 ? -10.690 15.619 -4.932 1.00 85.50 284 ALA A N 1
ATOM 2241 C CA . ALA A 1 284 ? -12.102 15.978 -4.954 1.00 85.50 284 ALA A CA 1
ATOM 2242 C C . ALA A 1 284 ? -12.860 15.219 -6.053 1.00 85.50 284 ALA A C 1
ATOM 2244 O O . ALA A 1 284 ? -12.291 14.825 -7.083 1.00 85.50 284 ALA A O 1
ATOM 2245 N N . VAL A 1 285 ? -14.153 15.036 -5.793 1.00 87.00 285 VAL A N 1
ATOM 2246 C CA . VAL A 1 285 ? -15.147 14.462 -6.700 1.00 87.00 285 VAL A CA 1
ATOM 2247 C C . VAL A 1 285 ? -16.250 15.488 -6.841 1.00 87.00 285 VAL A C 1
ATOM 2249 O O . VAL A 1 285 ? -16.793 15.930 -5.833 1.00 87.00 285 VAL A O 1
ATOM 2252 N N . GLU A 1 286 ? -16.548 15.882 -8.071 1.00 85.38 286 GLU A N 1
ATOM 2253 C CA . GLU A 1 286 ? -17.590 16.862 -8.356 1.00 85.38 286 GLU A CA 1
ATOM 2254 C C . GLU A 1 286 ? -18.902 16.159 -8.719 1.00 85.38 286 GLU A C 1
ATOM 2256 O O . GLU A 1 286 ? -18.911 15.065 -9.289 1.00 85.38 286 GLU A O 1
ATOM 2261 N N . GLY A 1 287 ? -20.026 16.808 -8.415 1.00 87.06 287 GLY A N 1
ATOM 2262 C CA . GLY A 1 287 ? -21.351 16.352 -8.826 1.00 87.06 287 GLY A CA 1
ATOM 2263 C C . GLY A 1 287 ? -22.021 15.368 -7.854 1.00 87.06 287 GLY A C 1
ATOM 2264 O O . GLY A 1 287 ? -21.678 15.317 -6.673 1.00 87.06 287 GLY A O 1
ATOM 2265 N N . PRO A 1 288 ? -23.018 14.591 -8.323 1.00 86.62 288 PRO A N 1
ATOM 2266 C CA . PRO A 1 288 ? -23.891 13.792 -7.455 1.00 86.62 288 PRO A CA 1
ATOM 2267 C C . PRO A 1 288 ? -23.170 12.740 -6.599 1.00 86.62 288 PRO A C 1
ATOM 2269 O O . PRO A 1 288 ? -23.664 12.379 -5.535 1.00 86.62 288 PRO A O 1
ATOM 2272 N N . ALA A 1 289 ? -22.003 12.267 -7.044 1.00 88.25 289 ALA A N 1
ATOM 2273 C CA . ALA A 1 289 ? -21.232 11.227 -6.366 1.00 88.25 289 ALA A CA 1
ATOM 2274 C C . ALA A 1 289 ? -20.363 11.755 -5.202 1.00 88.25 289 ALA A C 1
ATOM 2276 O O . ALA A 1 289 ? -19.726 10.966 -4.502 1.00 88.25 289 ALA A O 1
ATOM 2277 N N . GLU A 1 290 ? -20.332 13.073 -4.959 1.00 88.75 290 GLU A N 1
ATOM 2278 C CA . GLU A 1 290 ? -19.538 13.674 -3.878 1.00 88.75 290 GLU A CA 1
ATOM 2279 C C . GLU A 1 290 ? -19.946 13.134 -2.500 1.00 88.75 290 GLU A C 1
ATOM 2281 O O . GLU A 1 290 ? -19.088 12.767 -1.696 1.00 88.75 290 GLU A O 1
ATOM 2286 N N . ALA A 1 291 ? -21.251 13.038 -2.225 1.00 89.38 291 ALA A N 1
ATOM 2287 C CA . ALA A 1 291 ? -21.749 12.558 -0.938 1.00 89.38 291 ALA A CA 1
ATOM 2288 C C . ALA A 1 291 ? -21.320 11.107 -0.667 1.00 89.38 291 ALA A C 1
ATOM 2290 O O . ALA A 1 291 ? -20.847 10.796 0.431 1.00 89.38 291 ALA A O 1
ATOM 2291 N N . ASP A 1 292 ? -21.412 10.243 -1.679 1.00 90.19 292 ASP A N 1
ATOM 2292 C CA . ASP A 1 292 ? -20.988 8.845 -1.593 1.00 90.19 292 ASP A CA 1
ATOM 2293 C C . ASP A 1 292 ? -19.473 8.738 -1.383 1.00 90.19 292 ASP A C 1
ATOM 2295 O O . ASP A 1 292 ? -19.022 7.974 -0.525 1.00 90.19 292 ASP A O 1
ATOM 2299 N N . PHE A 1 293 ? -18.685 9.570 -2.072 1.00 91.25 293 PHE A N 1
ATOM 2300 C CA . PHE A 1 293 ? -17.236 9.634 -1.896 1.00 91.25 293 PHE A CA 1
ATOM 2301 C C . PHE A 1 293 ? -16.851 10.056 -0.475 1.00 91.25 293 PHE A C 1
ATOM 2303 O O . PHE A 1 293 ? -16.072 9.371 0.192 1.00 91.25 293 PHE A O 1
ATOM 2310 N N . GLN A 1 294 ? -17.432 11.149 0.027 1.00 89.19 294 GLN A N 1
ATOM 2311 C CA . GLN A 1 294 ? -17.195 11.627 1.393 1.00 89.19 294 GLN A CA 1
ATOM 2312 C C . GLN A 1 294 ? -17.653 10.598 2.431 1.00 89.19 294 GLN A C 1
ATOM 2314 O O . GLN A 1 294 ? -17.019 10.427 3.472 1.00 89.19 294 GLN A O 1
ATOM 2319 N N . SER A 1 295 ? -18.723 9.852 2.143 1.00 87.88 295 SER A N 1
ATOM 2320 C CA . SER A 1 295 ? -19.184 8.778 3.018 1.00 87.88 295 SER A CA 1
ATOM 2321 C C . SER A 1 295 ? -18.179 7.631 3.127 1.00 87.88 295 SER A C 1
ATOM 2323 O O . SER A 1 295 ? -18.205 6.937 4.141 1.00 87.88 295 SER A O 1
ATOM 2325 N N . ALA A 1 296 ? -17.290 7.444 2.145 1.00 89.44 296 ALA A N 1
ATOM 2326 C CA . ALA A 1 296 ? -16.317 6.354 2.058 1.00 89.44 296 ALA A CA 1
ATOM 2327 C C . ALA A 1 296 ? -14.849 6.795 2.238 1.00 89.44 296 ALA A C 1
ATOM 2329 O O . ALA A 1 296 ? -13.977 5.939 2.392 1.00 89.44 296 ALA A O 1
ATOM 2330 N N . SER A 1 297 ? -14.585 8.101 2.312 1.00 90.25 297 SER A N 1
ATOM 2331 C CA . SER A 1 297 ? -13.253 8.728 2.357 1.00 90.25 297 SER A CA 1
ATOM 2332 C C . SER A 1 297 ? -12.265 8.084 3.337 1.00 90.25 297 SER A C 1
ATOM 2334 O O . SER A 1 297 ? -11.118 7.828 2.975 1.00 90.25 297 SER A O 1
ATOM 2336 N N . LEU A 1 298 ? -12.722 7.729 4.544 1.00 90.25 298 LEU A N 1
ATOM 2337 C CA . LEU A 1 298 ? -11.913 7.068 5.580 1.00 90.25 298 LEU A CA 1
ATOM 2338 C C . LEU A 1 298 ? -11.271 5.746 5.140 1.00 90.25 298 LEU A C 1
ATOM 2340 O O . LEU A 1 298 ? -10.320 5.307 5.778 1.00 90.25 298 LEU A O 1
ATOM 2344 N N . ASN A 1 299 ? -1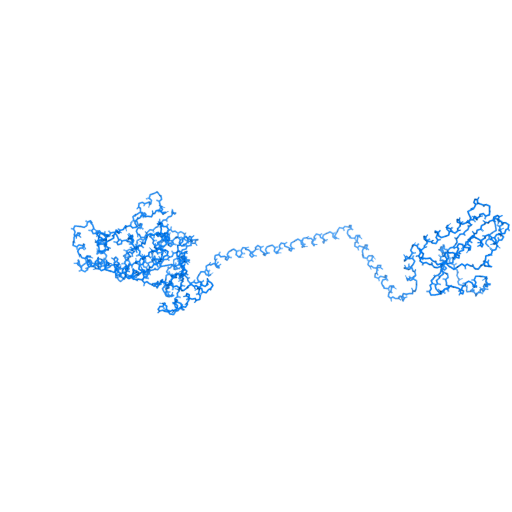1.799 5.102 4.098 1.00 91.12 299 ASN A N 1
ATOM 2345 C CA . ASN A 1 299 ? -11.288 3.842 3.559 1.00 91.12 299 ASN A CA 1
ATOM 2346 C C . ASN A 1 299 ? -10.479 4.029 2.269 1.00 91.12 299 ASN A C 1
ATOM 2348 O O . ASN A 1 299 ? -9.920 3.062 1.760 1.00 91.12 299 ASN A O 1
ATOM 2352 N N . PHE A 1 300 ? -10.423 5.243 1.717 1.00 93.69 300 PHE A N 1
ATOM 2353 C CA . PHE A 1 300 ? -9.782 5.495 0.428 1.00 93.69 300 PHE A CA 1
ATOM 2354 C C . PHE A 1 300 ? -8.315 5.882 0.523 1.00 93.69 300 PHE A C 1
ATOM 2356 O O . PHE A 1 300 ? -7.665 5.914 -0.512 1.00 93.69 300 PHE A O 1
ATOM 2363 N N . ALA A 1 301 ? -7.760 6.117 1.714 1.00 94.69 301 ALA A N 1
ATOM 2364 C CA . ALA A 1 301 ? -6.352 6.495 1.852 1.00 94.69 301 ALA A CA 1
ATOM 2365 C C . ALA A 1 301 ? -5.410 5.483 1.171 1.00 94.69 301 ALA A C 1
ATOM 2367 O O . ALA A 1 301 ? -4.543 5.875 0.398 1.00 94.69 301 ALA A O 1
ATOM 2368 N N . THR A 1 302 ? -5.627 4.178 1.367 1.00 95.88 302 THR A N 1
ATOM 2369 C CA . THR A 1 302 ? -4.837 3.135 0.694 1.00 95.88 302 THR A CA 1
ATOM 2370 C C . THR A 1 302 ? -4.995 3.190 -0.828 1.00 95.88 302 THR A C 1
ATOM 2372 O O . THR A 1 302 ? -3.999 3.232 -1.544 1.00 95.88 302 THR A O 1
ATOM 2375 N N . ALA A 1 303 ? -6.234 3.231 -1.331 1.00 95.62 303 ALA A N 1
ATOM 2376 C CA . ALA A 1 303 ? -6.511 3.269 -2.769 1.00 95.62 303 ALA A CA 1
ATOM 2377 C C . ALA A 1 303 ? -5.957 4.540 -3.434 1.00 95.62 303 ALA A C 1
ATOM 2379 O O . ALA A 1 303 ? -5.405 4.479 -4.529 1.00 95.62 303 ALA A O 1
ATOM 2380 N N . TYR A 1 304 ? -6.046 5.680 -2.749 1.00 95.56 304 TYR A N 1
ATOM 2381 C CA . TYR A 1 304 ? -5.505 6.952 -3.206 1.00 95.56 304 TYR A CA 1
ATOM 2382 C C . TYR A 1 304 ? -3.977 6.899 -3.310 1.00 95.56 304 TYR A C 1
ATOM 2384 O O . TYR A 1 304 ? -3.419 7.275 -4.337 1.00 95.56 304 TYR A O 1
ATOM 2392 N N . GLY A 1 305 ? -3.298 6.350 -2.302 1.00 96.12 305 GLY A N 1
ATOM 2393 C CA . GLY A 1 305 ? -1.847 6.178 -2.326 1.00 96.12 305 GLY A CA 1
ATOM 2394 C C . GLY A 1 305 ? -1.357 5.256 -3.437 1.00 96.12 305 GLY A C 1
ATOM 2395 O O . GLY A 1 305 ? -0.366 5.557 -4.098 1.00 96.12 305 GLY A O 1
ATOM 2396 N N . LEU A 1 306 ? -2.080 4.160 -3.680 1.00 97.25 306 LEU A N 1
ATOM 2397 C CA . LEU A 1 306 ? -1.817 3.254 -4.800 1.00 97.25 306 LEU A CA 1
ATOM 2398 C C 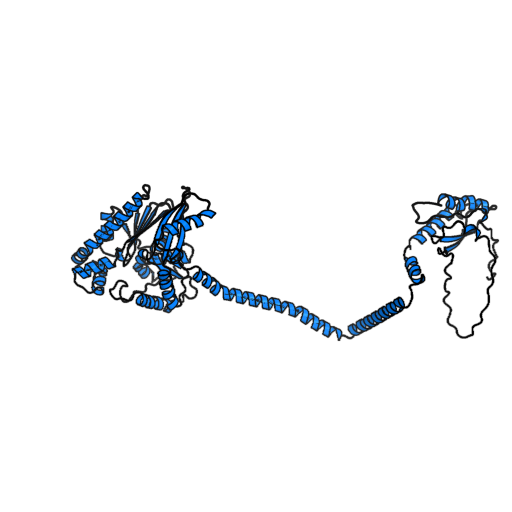. LEU A 1 306 ? -2.023 3.945 -6.152 1.00 97.25 306 LEU A C 1
ATOM 2400 O O . LEU A 1 306 ? -1.216 3.770 -7.063 1.00 97.25 306 LEU A O 1
ATOM 2404 N N . ALA A 1 307 ? -3.078 4.754 -6.285 1.00 95.56 307 ALA A N 1
ATOM 2405 C CA . ALA A 1 307 ? -3.329 5.522 -7.499 1.00 95.56 307 ALA A CA 1
ATOM 2406 C C . ALA A 1 307 ? -2.202 6.532 -7.767 1.00 95.56 307 ALA A C 1
ATOM 2408 O O . ALA A 1 307 ? -1.710 6.602 -8.892 1.00 95.56 307 ALA A O 1
ATOM 2409 N N . LEU A 1 308 ? -1.733 7.251 -6.739 1.00 95.31 308 LEU A N 1
ATOM 2410 C CA . LEU A 1 308 ? -0.579 8.154 -6.845 1.00 95.31 308 LEU A CA 1
ATOM 2411 C C . LEU A 1 308 ? 0.683 7.410 -7.290 1.00 95.31 308 LEU A C 1
ATOM 2413 O O . LEU A 1 308 ? 1.400 7.890 -8.163 1.00 95.31 308 LEU A O 1
ATOM 2417 N N . GLN A 1 309 ? 0.919 6.206 -6.768 1.00 94.81 309 GLN A N 1
ATOM 2418 C CA . GLN A 1 309 ? 2.040 5.375 -7.207 1.00 94.81 309 GLN A CA 1
ATOM 2419 C C . GLN A 1 309 ? 1.906 4.939 -8.673 1.00 94.81 309 GLN A C 1
ATOM 2421 O O . GLN A 1 309 ? 2.859 5.013 -9.448 1.00 94.81 309 GLN A O 1
ATOM 2426 N N . GLY A 1 310 ? 0.699 4.558 -9.099 1.00 92.94 310 GLY A N 1
ATOM 2427 C CA . GLY A 1 310 ? 0.402 4.288 -10.507 1.00 92.94 310 GLY A CA 1
ATOM 2428 C C . GLY A 1 310 ? 0.687 5.488 -11.422 1.00 92.94 310 GLY A C 1
ATOM 2429 O O . GLY A 1 310 ? 1.139 5.299 -12.556 1.00 92.94 310 GLY A O 1
ATOM 2430 N N . LEU A 1 311 ? 0.486 6.707 -10.918 1.00 92.62 311 LEU A N 1
ATOM 2431 C CA . LEU A 1 311 ? 0.758 7.966 -11.618 1.00 92.62 311 LEU A CA 1
ATOM 2432 C C . LEU A 1 311 ? 2.221 8.436 -11.522 1.00 92.62 311 LEU A C 1
ATOM 2434 O O . LEU A 1 311 ? 2.603 9.319 -12.281 1.00 92.62 311 LEU A O 1
ATOM 2438 N N . GLY A 1 312 ? 3.046 7.831 -10.661 1.00 92.62 312 GLY A N 1
ATOM 2439 C CA . GLY A 1 312 ? 4.436 8.249 -10.431 1.00 92.62 312 GLY A CA 1
ATOM 2440 C C . GLY A 1 312 ? 4.593 9.433 -9.467 1.00 92.62 312 GLY A C 1
ATOM 2441 O O . GLY A 1 312 ? 5.634 10.076 -9.464 1.00 92.62 312 GLY A O 1
ATOM 2442 N N . GLU A 1 313 ? 3.572 9.710 -8.654 1.00 92.62 313 GLU A N 1
ATOM 2443 C CA . GLU A 1 313 ? 3.499 10.833 -7.700 1.00 92.62 313 GLU A CA 1
ATOM 2444 C C . GLU A 1 313 ? 3.645 10.368 -6.234 1.00 92.62 313 GLU A C 1
ATOM 2446 O O . GLU A 1 313 ? 3.334 11.096 -5.289 1.00 92.62 313 GLU A O 1
ATOM 2451 N N . ALA A 1 314 ? 4.053 9.114 -6.019 1.00 92.75 314 ALA A N 1
ATOM 2452 C CA . ALA A 1 314 ? 4.240 8.547 -4.688 1.00 92.75 314 ALA A CA 1
ATOM 2453 C C . ALA A 1 314 ? 5.554 9.014 -4.045 1.00 92.75 314 ALA A C 1
ATOM 2455 O O . ALA A 1 314 ? 6.588 9.089 -4.701 1.00 92.75 314 ALA A O 1
ATOM 2456 N N . ALA A 1 315 ? 5.525 9.252 -2.731 1.00 90.69 315 ALA A N 1
ATOM 2457 C CA . ALA A 1 315 ? 6.726 9.570 -1.959 1.00 90.69 315 ALA A CA 1
ATOM 2458 C C . ALA A 1 315 ? 7.637 8.343 -1.761 1.00 90.69 315 ALA A C 1
ATOM 2460 O O . ALA A 1 315 ? 8.858 8.465 -1.757 1.00 90.69 315 ALA A O 1
ATOM 2461 N N . ILE A 1 316 ? 7.041 7.160 -1.593 1.00 92.94 316 ILE A N 1
ATOM 2462 C CA . ILE A 1 316 ? 7.724 5.865 -1.536 1.00 92.94 316 ILE A CA 1
ATOM 2463 C C . ILE A 1 316 ? 7.220 5.017 -2.703 1.00 92.94 316 ILE A C 1
ATOM 2465 O O . ILE A 1 316 ? 6.048 4.628 -2.711 1.00 92.94 316 ILE A O 1
ATOM 2469 N N . ASP A 1 317 ? 8.102 4.699 -3.653 1.00 92.88 317 ASP A N 1
ATOM 2470 C CA . ASP A 1 317 ? 7.761 3.955 -4.878 1.00 92.88 317 ASP A CA 1
ATOM 2471 C C . ASP A 1 317 ? 8.230 2.488 -4.851 1.00 92.88 317 ASP A C 1
ATOM 2473 O O . ASP A 1 317 ? 8.601 1.911 -5.869 1.00 92.88 317 ASP A O 1
ATOM 2477 N N . ALA A 1 318 ? 8.206 1.861 -3.673 1.00 92.38 318 ALA A N 1
ATOM 2478 C CA . ALA A 1 318 ? 8.532 0.443 -3.540 1.00 92.38 318 ALA A CA 1
ATOM 2479 C C . ALA A 1 318 ? 7.508 -0.437 -4.283 1.00 92.38 318 ALA A C 1
ATOM 2481 O O . ALA A 1 318 ? 6.293 -0.242 -4.139 1.00 92.38 318 ALA A O 1
ATOM 2482 N N . ASN A 1 319 ? 7.983 -1.428 -5.042 1.00 95.88 319 ASN A N 1
ATOM 2483 C CA . ASN A 1 319 ? 7.134 -2.338 -5.808 1.00 95.88 319 ASN A CA 1
ATOM 2484 C C . ASN A 1 319 ? 7.543 -3.805 -5.629 1.00 95.88 319 ASN A C 1
ATOM 2486 O O . ASN A 1 319 ? 8.615 -4.228 -6.047 1.00 95.88 319 ASN A O 1
ATOM 2490 N N . LEU A 1 320 ? 6.633 -4.603 -5.071 1.00 96.50 320 LEU A N 1
ATOM 2491 C CA . LEU A 1 320 ? 6.834 -6.025 -4.786 1.00 96.50 320 LEU A CA 1
ATOM 2492 C C . LEU A 1 320 ? 6.314 -6.949 -5.900 1.00 96.50 320 LEU A C 1
ATOM 2494 O O . LEU A 1 320 ? 6.190 -8.155 -5.691 1.00 96.50 320 LEU A O 1
ATOM 2498 N N . VAL A 1 321 ? 5.956 -6.412 -7.073 1.00 95.81 321 VAL A N 1
ATOM 2499 C CA . VAL A 1 321 ? 5.671 -7.252 -8.246 1.00 95.81 321 VAL A CA 1
ATOM 2500 C C . VAL A 1 321 ? 6.993 -7.828 -8.768 1.00 95.81 321 VAL A C 1
ATOM 2502 O O . VAL A 1 321 ? 7.900 -7.046 -9.063 1.00 95.81 321 VAL A O 1
ATOM 2505 N N . PRO A 1 322 ? 7.102 -9.156 -8.972 1.00 92.94 322 PRO A N 1
ATOM 2506 C CA . PRO A 1 322 ? 8.327 -9.769 -9.467 1.00 92.94 322 PRO A CA 1
ATOM 2507 C C . PRO A 1 322 ? 8.763 -9.158 -10.799 1.00 92.94 322 PRO A C 1
ATOM 2509 O O . PRO A 1 322 ? 7.948 -8.909 -11.702 1.00 92.94 322 PRO A O 1
ATOM 2512 N N . THR A 1 323 ? 10.068 -8.940 -10.956 1.00 86.31 323 THR A N 1
ATOM 2513 C CA . THR A 1 323 ? 10.612 -8.274 -12.148 1.00 86.31 323 THR A CA 1
ATOM 2514 C C . THR A 1 323 ? 10.308 -9.039 -13.438 1.00 86.31 323 THR A C 1
ATOM 2516 O O . THR A 1 323 ? 10.184 -8.437 -14.505 1.00 86.31 323 THR A O 1
ATOM 2519 N N . GLU A 1 324 ? 10.123 -10.354 -13.352 1.00 86.38 324 GLU A N 1
ATOM 2520 C CA . GLU A 1 324 ? 9.724 -11.251 -14.431 1.00 86.38 324 GLU A CA 1
ATOM 2521 C C . GLU A 1 324 ? 8.326 -10.892 -14.949 1.00 86.38 324 GLU A C 1
ATOM 2523 O O . GLU A 1 324 ? 8.121 -10.774 -16.161 1.00 86.38 324 GLU A O 1
ATOM 2528 N N . VAL A 1 325 ? 7.383 -10.628 -14.039 1.00 86.31 325 VAL A N 1
ATOM 2529 C CA . VAL A 1 325 ? 6.001 -10.243 -14.359 1.00 86.31 325 VAL A CA 1
ATOM 2530 C C . VAL A 1 325 ? 5.966 -8.857 -15.009 1.00 86.31 325 VAL A C 1
ATOM 2532 O O . VAL A 1 325 ? 5.260 -8.657 -16.007 1.00 86.31 325 VAL A O 1
ATOM 2535 N N . ILE A 1 326 ? 6.777 -7.914 -14.513 1.00 85.19 326 ILE A N 1
ATOM 2536 C CA . ILE A 1 326 ? 6.920 -6.568 -15.095 1.00 85.19 326 ILE A CA 1
ATOM 2537 C C . ILE A 1 326 ? 7.588 -6.637 -16.478 1.00 85.19 326 ILE A C 1
ATOM 2539 O O . ILE A 1 326 ? 7.133 -6.002 -17.431 1.00 85.19 326 ILE A O 1
ATOM 2543 N N . ARG A 1 327 ? 8.649 -7.433 -16.652 1.00 85.44 327 ARG A N 1
ATOM 2544 C CA . ARG A 1 327 ? 9.338 -7.589 -17.948 1.00 85.44 327 ARG A CA 1
ATOM 2545 C C . ARG A 1 327 ? 8.434 -8.228 -18.994 1.00 85.44 327 ARG A C 1
ATOM 2547 O O . ARG A 1 327 ? 8.332 -7.705 -20.106 1.00 85.44 327 ARG A O 1
ATOM 2554 N N . ALA A 1 328 ? 7.713 -9.287 -18.625 1.00 82.88 328 ALA A N 1
ATOM 2555 C CA . ALA A 1 328 ? 6.686 -9.880 -19.475 1.00 82.88 328 ALA A CA 1
ATOM 2556 C C . ALA A 1 328 ? 5.605 -8.847 -19.856 1.00 82.88 328 ALA A C 1
ATOM 2558 O O . ALA A 1 328 ? 5.058 -8.889 -20.962 1.00 82.88 328 ALA A O 1
ATOM 2559 N N . ALA A 1 329 ? 5.329 -7.872 -18.976 1.00 78.06 329 ALA A N 1
ATOM 2560 C CA . ALA A 1 329 ? 4.410 -6.761 -19.244 1.00 78.06 329 ALA A CA 1
ATOM 2561 C C . ALA A 1 329 ? 4.883 -5.856 -20.339 1.00 78.06 329 ALA A C 1
ATOM 2563 O O . ALA A 1 329 ? 4.183 -5.630 -21.329 1.00 78.06 329 ALA A O 1
ATOM 2564 N N . MET A 1 330 ? 6.090 -5.349 -20.139 1.00 80.44 330 MET A N 1
ATOM 2565 C CA . MET A 1 330 ? 6.702 -4.425 -21.060 1.00 80.44 330 MET A CA 1
ATOM 2566 C C . MET A 1 330 ? 6.840 -5.067 -22.435 1.00 80.44 330 MET A C 1
ATOM 2568 O O . MET A 1 330 ? 6.567 -4.400 -23.431 1.00 80.44 330 MET A O 1
ATOM 2572 N N . TRP A 1 331 ? 7.177 -6.359 -22.495 1.00 81.56 331 TRP A N 1
ATOM 2573 C CA . TRP A 1 331 ? 7.253 -7.092 -23.753 1.00 81.56 331 TRP A CA 1
ATOM 2574 C C . TRP A 1 331 ? 5.897 -7.169 -24.456 1.00 81.56 331 TRP A C 1
ATOM 2576 O O . TRP A 1 331 ? 5.774 -6.707 -25.590 1.00 81.56 331 TRP A O 1
ATOM 2586 N N . LYS A 1 332 ? 4.850 -7.662 -23.779 1.00 79.38 332 LYS A N 1
ATOM 2587 C CA . LYS A 1 332 ? 3.503 -7.778 -24.366 1.00 79.38 332 LYS A CA 1
ATOM 2588 C C . LYS A 1 332 ? 2.960 -6.420 -24.828 1.00 79.38 332 LYS A C 1
ATOM 2590 O O . LYS A 1 332 ? 2.404 -6.327 -25.918 1.00 79.38 332 LYS A O 1
ATOM 2595 N N . ARG A 1 333 ? 3.185 -5.354 -24.048 1.00 80.62 333 ARG A N 1
ATOM 2596 C CA . ARG A 1 333 ? 2.758 -3.985 -24.387 1.00 80.62 333 ARG A CA 1
ATOM 2597 C C . ARG A 1 333 ? 3.519 -3.403 -25.581 1.00 80.62 333 ARG A C 1
ATOM 2599 O O . ARG A 1 333 ? 2.923 -2.701 -26.390 1.00 80.62 333 ARG A O 1
ATOM 2606 N N . LYS A 1 334 ? 4.823 -3.674 -25.701 1.00 83.88 334 LYS A N 1
ATOM 2607 C CA . LYS A 1 334 ? 5.657 -3.165 -26.805 1.00 83.88 334 LYS A CA 1
ATOM 2608 C C . LYS A 1 334 ? 5.610 -4.037 -28.061 1.00 83.88 334 LYS A C 1
ATOM 2610 O O . LYS A 1 334 ? 5.938 -3.544 -29.133 1.00 83.88 334 LYS A O 1
ATOM 2615 N N . THR A 1 335 ? 5.174 -5.294 -27.957 1.00 87.25 335 THR A N 1
ATOM 2616 C CA . THR A 1 335 ? 5.032 -6.227 -29.089 1.00 87.25 335 THR A CA 1
ATOM 2617 C C . THR A 1 335 ? 4.322 -5.603 -30.301 1.00 87.25 335 THR A C 1
ATOM 2619 O O . THR A 1 335 ? 4.908 -5.654 -31.378 1.00 87.25 335 THR A O 1
ATOM 2622 N N . PRO A 1 336 ? 3.145 -4.949 -30.190 1.00 86.81 336 PRO A N 1
ATOM 2623 C CA . PRO A 1 336 ? 2.502 -4.336 -31.359 1.00 86.81 336 PRO A CA 1
ATOM 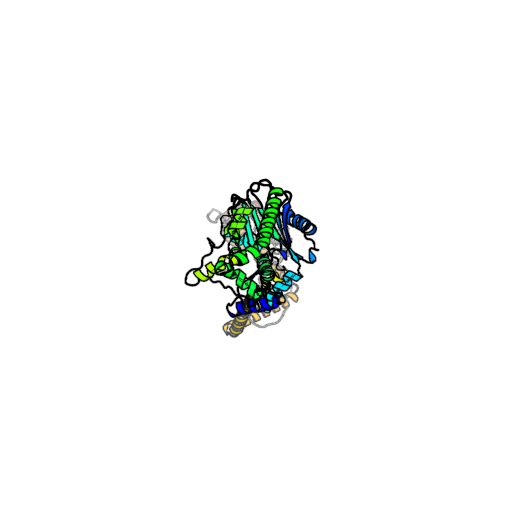2624 C C . PRO A 1 336 ? 3.348 -3.229 -32.004 1.00 86.81 336 PRO A C 1
ATOM 2626 O O . PRO A 1 336 ? 3.385 -3.122 -33.229 1.00 86.81 336 PRO A O 1
ATOM 2629 N N . VAL A 1 337 ? 4.077 -2.442 -31.207 1.00 89.06 337 VAL A N 1
ATOM 2630 C CA . VAL A 1 337 ? 4.988 -1.402 -31.716 1.00 89.06 337 VAL A CA 1
ATOM 2631 C C . VAL A 1 337 ? 6.151 -2.038 -32.472 1.00 89.06 337 VAL A C 1
ATOM 2633 O O . VAL A 1 337 ? 6.460 -1.613 -33.581 1.00 89.06 337 VAL A O 1
ATOM 2636 N N . PHE A 1 338 ? 6.756 -3.090 -31.917 1.00 90.94 338 PHE A N 1
ATOM 2637 C CA . PHE A 1 338 ? 7.841 -3.814 -32.578 1.00 90.94 338 PHE A CA 1
ATOM 2638 C C . PHE A 1 338 ? 7.385 -4.510 -33.862 1.00 90.94 338 PHE A C 1
ATOM 2640 O O . PHE A 1 338 ? 8.088 -4.435 -34.864 1.00 90.94 338 PHE A O 1
ATOM 2647 N N . VAL A 1 339 ? 6.201 -5.129 -33.868 1.00 92.19 339 VAL A N 1
ATOM 2648 C CA . VAL A 1 339 ? 5.616 -5.746 -35.070 1.00 92.19 339 VAL A CA 1
ATOM 2649 C C . VAL A 1 339 ? 5.353 -4.691 -36.145 1.00 92.19 339 VAL A C 1
ATOM 2651 O O . VAL A 1 339 ? 5.706 -4.899 -37.302 1.00 92.19 339 VAL A O 1
ATOM 2654 N N . THR A 1 340 ? 4.802 -3.536 -35.766 1.00 92.81 340 THR A N 1
ATOM 2655 C CA . THR A 1 340 ? 4.553 -2.425 -36.699 1.00 92.81 340 THR A CA 1
ATOM 2656 C C . THR A 1 340 ? 5.861 -1.880 -37.271 1.00 92.81 340 THR A C 1
ATOM 2658 O O . THR A 1 340 ? 5.982 -1.713 -38.483 1.00 92.81 340 THR A O 1
ATOM 2661 N N . ALA A 1 341 ? 6.866 -1.655 -36.421 1.00 93.31 341 ALA A N 1
ATOM 2662 C CA . ALA A 1 341 ? 8.186 -1.205 -36.849 1.00 93.31 341 ALA A CA 1
ATOM 2663 C C . ALA A 1 341 ? 8.848 -2.218 -37.797 1.00 93.31 341 ALA A C 1
ATOM 2665 O O . ALA A 1 341 ? 9.339 -1.828 -38.852 1.00 93.31 341 ALA A O 1
ATOM 2666 N N . ALA A 1 342 ? 8.791 -3.514 -37.477 1.00 92.81 342 ALA A N 1
ATOM 2667 C CA . ALA A 1 342 ? 9.317 -4.574 -38.333 1.00 92.81 342 ALA A CA 1
ATOM 2668 C C . ALA A 1 342 ? 8.603 -4.622 -39.694 1.00 92.81 342 ALA A C 1
ATOM 2670 O O . ALA A 1 342 ? 9.266 -4.705 -40.726 1.00 92.81 342 ALA A O 1
ATOM 2671 N N . ALA A 1 343 ? 7.272 -4.505 -39.720 1.00 93.62 343 ALA A N 1
ATOM 2672 C CA . ALA A 1 343 ? 6.501 -4.450 -40.961 1.00 93.62 343 ALA A CA 1
ATOM 2673 C C . ALA A 1 343 ? 6.886 -3.236 -41.824 1.00 93.62 343 ALA A C 1
ATOM 2675 O O . ALA A 1 343 ? 7.077 -3.379 -43.032 1.00 93.62 343 ALA A O 1
ATOM 2676 N N . LEU A 1 344 ? 7.073 -2.061 -41.210 1.00 93.94 344 LEU A N 1
ATOM 2677 C CA . LEU A 1 344 ? 7.550 -0.859 -41.900 1.00 93.94 344 LEU A CA 1
ATOM 2678 C C . LEU A 1 344 ? 8.968 -1.036 -42.449 1.00 93.94 344 LEU A C 1
ATOM 2680 O O . LEU A 1 344 ? 9.226 -0.652 -43.587 1.00 93.94 344 LEU A O 1
ATOM 2684 N N . SER A 1 345 ? 9.880 -1.647 -41.688 1.00 94.00 345 SER A N 1
ATOM 2685 C CA . SER A 1 345 ? 11.237 -1.944 -42.159 1.00 94.00 345 SER A CA 1
ATOM 2686 C C . SER A 1 345 ? 11.235 -2.920 -43.337 1.00 94.00 345 SER A C 1
ATOM 2688 O O . SER A 1 345 ? 11.957 -2.699 -44.306 1.00 94.00 345 SER A O 1
ATOM 2690 N N . ILE A 1 346 ? 10.396 -3.960 -43.296 1.00 95.12 346 ILE A N 1
ATOM 2691 C CA . ILE A 1 346 ? 10.226 -4.905 -44.409 1.00 95.12 346 ILE A CA 1
ATOM 2692 C C . ILE A 1 346 ? 9.657 -4.187 -45.637 1.00 95.12 346 ILE A C 1
ATOM 2694 O O . ILE A 1 346 ? 10.172 -4.371 -46.737 1.00 95.12 346 ILE A O 1
ATOM 2698 N N . ALA A 1 347 ? 8.641 -3.337 -45.467 1.00 92.00 347 ALA A N 1
ATOM 2699 C CA . ALA A 1 347 ? 8.042 -2.578 -46.562 1.00 92.00 347 ALA A CA 1
ATOM 2700 C C . ALA A 1 347 ? 9.029 -1.579 -47.186 1.00 92.00 347 ALA A C 1
ATOM 2702 O O . ALA A 1 347 ? 9.136 -1.504 -48.409 1.00 92.00 347 ALA A O 1
ATOM 2703 N N . ALA A 1 348 ? 9.793 -0.855 -46.363 1.00 91.50 348 ALA A N 1
ATOM 2704 C CA . ALA A 1 348 ? 10.843 0.047 -46.825 1.00 91.50 348 ALA A CA 1
ATOM 2705 C C . ALA A 1 348 ? 11.938 -0.722 -47.576 1.00 91.50 348 ALA A C 1
ATOM 2707 O O . ALA A 1 348 ? 12.319 -0.329 -48.676 1.00 91.50 348 ALA A O 1
ATOM 2708 N N . GLY A 1 349 ? 12.378 -1.862 -47.032 1.00 91.81 349 GLY A N 1
ATOM 2709 C CA . GLY A 1 349 ? 13.300 -2.774 -47.703 1.00 91.81 349 GLY A CA 1
ATOM 2710 C C . GLY A 1 349 ? 12.760 -3.233 -49.059 1.00 91.81 349 GLY A C 1
ATOM 2711 O O . GLY A 1 349 ? 13.436 -3.065 -50.067 1.00 91.81 349 GLY A O 1
ATOM 2712 N N . ALA A 1 350 ? 11.518 -3.717 -49.127 1.00 88.31 350 ALA A N 1
ATOM 2713 C CA . ALA A 1 350 ? 10.869 -4.119 -50.377 1.00 88.31 350 ALA A CA 1
ATOM 2714 C C . ALA A 1 350 ? 10.789 -2.963 -51.392 1.00 88.31 350 ALA A C 1
ATOM 2716 O O . ALA A 1 350 ? 11.084 -3.160 -52.572 1.00 88.31 350 ALA A O 1
ATOM 2717 N N . ALA A 1 351 ? 10.479 -1.742 -50.944 1.00 86.38 351 ALA A N 1
ATOM 2718 C CA . ALA A 1 351 ? 10.436 -0.556 -51.797 1.00 86.38 351 ALA A CA 1
ATOM 2719 C C . ALA A 1 351 ? 11.793 -0.243 -52.455 1.00 86.38 351 ALA A C 1
ATOM 2721 O O . ALA A 1 351 ? 11.819 0.178 -53.615 1.00 86.38 351 ALA A O 1
ATOM 2722 N N . THR A 1 352 ? 12.921 -0.521 -51.784 1.00 87.75 352 THR A N 1
ATOM 2723 C CA . THR A 1 352 ? 14.254 -0.344 -52.394 1.00 87.75 352 THR A CA 1
ATOM 2724 C C . THR A 1 352 ? 14.495 -1.238 -53.612 1.00 87.75 352 THR A C 1
ATOM 2726 O O . THR A 1 352 ? 15.273 -0.863 -54.484 1.00 87.75 352 THR A O 1
ATOM 2729 N N . PHE A 1 353 ? 13.794 -2.371 -53.736 1.00 85.50 353 PHE A N 1
ATOM 2730 C CA . PHE A 1 353 ? 13.894 -3.253 -54.903 1.00 85.50 353 PHE A CA 1
ATOM 2731 C C . PHE A 1 353 ? 12.968 -2.829 -56.052 1.00 85.50 353 PHE A C 1
ATOM 2733 O O . PHE A 1 353 ? 13.232 -3.163 -57.208 1.00 85.50 353 PHE A O 1
ATOM 2740 N N . VAL A 1 354 ? 11.913 -2.054 -55.780 1.00 84.00 354 VAL A N 1
ATOM 2741 C CA . VAL A 1 354 ? 10.943 -1.610 -56.798 1.00 84.00 354 VAL A CA 1
ATOM 2742 C C . VAL A 1 354 ? 11.576 -0.626 -57.789 1.00 84.00 354 VAL A C 1
ATOM 2744 O O . VAL A 1 354 ? 11.399 -0.760 -58.996 1.00 84.00 354 VAL A O 1
ATOM 2747 N N . GLY A 1 355 ? 12.368 0.339 -57.315 1.00 79.06 355 GLY A N 1
ATOM 2748 C CA . GLY A 1 355 ? 13.025 1.326 -58.184 1.00 79.06 355 GLY A CA 1
ATOM 2749 C C . GLY A 1 355 ? 13.974 0.700 -59.221 1.00 79.06 355 GLY A C 1
ATOM 2750 O O . GLY A 1 355 ? 13.792 0.922 -60.424 1.00 79.06 355 GLY A O 1
ATOM 2751 N N . PRO A 1 356 ? 14.962 -0.114 -58.802 1.00 86.44 356 PRO A N 1
ATOM 2752 C CA . PRO A 1 356 ? 15.876 -0.802 -59.710 1.00 86.44 356 PRO A CA 1
ATOM 2753 C C . PRO A 1 356 ? 15.172 -1.768 -60.664 1.00 86.44 356 PRO A C 1
ATOM 2755 O O . PRO A 1 356 ? 15.526 -1.811 -61.838 1.00 86.44 356 PRO A O 1
ATOM 2758 N N . THR A 1 357 ? 14.152 -2.502 -60.208 1.00 79.88 357 THR A N 1
ATOM 2759 C CA . THR A 1 357 ? 13.410 -3.444 -61.067 1.00 79.88 357 THR A CA 1
ATOM 2760 C C . THR A 1 357 ? 12.566 -2.727 -62.120 1.00 79.88 357 THR A C 1
ATOM 2762 O O . THR A 1 357 ? 12.615 -3.100 -63.292 1.00 79.88 357 THR A O 1
ATOM 2765 N N . LEU A 1 358 ? 11.872 -1.641 -61.759 1.00 81.00 358 LEU A N 1
ATOM 2766 C CA . LEU A 1 358 ? 11.168 -0.789 -62.724 1.00 81.00 358 LEU A CA 1
ATOM 2767 C C . LEU A 1 358 ? 12.137 -0.117 -63.701 1.00 81.00 358 LEU A C 1
ATOM 2769 O O . LEU A 1 358 ? 11.838 -0.003 -64.888 1.00 81.00 358 LEU A O 1
ATOM 2773 N N . THR A 1 359 ? 13.308 0.309 -63.225 1.00 77.31 359 THR A N 1
ATOM 2774 C CA . THR A 1 359 ? 14.344 0.909 -64.077 1.00 77.31 359 THR A CA 1
ATOM 2775 C C . THR A 1 359 ? 14.923 -0.121 -65.043 1.00 77.31 359 THR A C 1
ATOM 2777 O O . THR A 1 359 ? 15.038 0.166 -66.230 1.00 77.31 359 THR A O 1
ATOM 2780 N N . ALA A 1 360 ? 15.207 -1.341 -64.584 1.00 78.25 360 ALA A N 1
ATOM 2781 C CA . ALA A 1 360 ? 15.649 -2.441 -65.435 1.00 78.25 360 ALA A CA 1
ATOM 2782 C C . ALA A 1 360 ? 14.594 -2.795 -66.495 1.00 78.25 360 ALA A C 1
ATOM 2784 O O . ALA A 1 360 ? 14.932 -2.923 -67.669 1.00 78.25 360 ALA A O 1
ATOM 2785 N N . ALA A 1 361 ? 13.313 -2.859 -66.117 1.00 75.69 361 ALA A N 1
ATOM 2786 C CA . ALA A 1 361 ? 12.213 -3.083 -67.055 1.00 75.69 361 ALA A CA 1
ATOM 2787 C C . ALA A 1 361 ? 12.091 -1.951 -68.094 1.00 75.69 361 ALA A C 1
ATOM 2789 O O . ALA A 1 361 ? 11.916 -2.220 -69.283 1.00 75.69 361 ALA A O 1
ATOM 2790 N N . ARG A 1 362 ? 12.249 -0.685 -67.676 1.00 76.06 362 ARG A N 1
ATOM 2791 C CA . ARG A 1 362 ? 12.270 0.478 -68.583 1.00 76.06 362 ARG A CA 1
ATOM 2792 C C . ARG A 1 362 ? 13.460 0.438 -69.538 1.00 76.06 362 ARG A C 1
ATOM 2794 O O . ARG A 1 362 ? 13.269 0.641 -70.732 1.00 76.06 362 ARG A O 1
ATOM 2801 N N . VAL A 1 363 ? 14.660 0.126 -69.051 1.00 74.00 363 VAL A N 1
ATOM 2802 C CA . VAL A 1 363 ? 15.862 -0.031 -69.887 1.00 74.00 363 VAL A CA 1
ATOM 2803 C C . VAL A 1 363 ? 15.673 -1.158 -70.901 1.00 74.00 363 VAL A C 1
ATOM 2805 O O . VAL A 1 363 ? 16.004 -0.991 -72.072 1.00 74.00 363 VAL A O 1
ATOM 2808 N N . GLU A 1 364 ? 15.093 -2.284 -70.490 1.00 73.81 364 GLU A N 1
ATOM 2809 C CA . GLU A 1 364 ? 14.811 -3.402 -71.391 1.00 73.81 364 GLU A CA 1
ATOM 2810 C C . GLU A 1 364 ? 13.769 -3.034 -72.457 1.00 73.81 364 GLU A C 1
ATOM 2812 O O . GLU A 1 364 ? 13.917 -3.397 -73.624 1.00 73.81 364 GLU A O 1
ATOM 2817 N N . SER A 1 365 ? 12.755 -2.241 -72.097 1.00 70.62 365 SER A N 1
ATOM 2818 C CA . SER A 1 365 ? 11.809 -1.691 -73.072 1.00 70.62 365 SER A CA 1
ATOM 2819 C C . SER A 1 365 ? 12.453 -0.662 -74.013 1.00 70.62 365 SER A C 1
ATOM 2821 O O . SER A 1 365 ? 12.171 -0.682 -75.207 1.00 70.62 365 SER A O 1
ATOM 2823 N N . ALA A 1 366 ? 13.390 0.159 -73.528 1.00 65.12 366 ALA A N 1
ATOM 2824 C CA . ALA A 1 366 ? 14.105 1.159 -74.323 1.00 65.12 366 ALA A CA 1
ATOM 2825 C C . ALA A 1 366 ? 15.111 0.540 -75.310 1.00 65.12 366 ALA A C 1
ATOM 2827 O O . ALA A 1 366 ? 15.336 1.086 -76.382 1.00 65.12 366 ALA A O 1
ATOM 2828 N N . LYS A 1 367 ? 15.666 -0.650 -75.032 1.00 61.97 367 LYS A N 1
ATOM 2829 C CA . LYS A 1 367 ? 16.457 -1.415 -76.023 1.00 61.97 367 LYS A CA 1
ATOM 2830 C C . LYS A 1 367 ? 15.649 -1.830 -77.260 1.00 61.97 367 LYS A C 1
ATOM 2832 O O . LYS A 1 367 ? 16.231 -2.236 -78.266 1.00 61.97 367 LYS A O 1
ATOM 2837 N N . ARG A 1 368 ? 14.315 -1.780 -77.191 1.00 60.47 368 ARG A N 1
ATOM 2838 C CA . ARG A 1 368 ? 13.432 -2.056 -78.333 1.00 60.47 368 ARG A CA 1
ATOM 2839 C C . ARG A 1 368 ? 13.230 -0.830 -79.230 1.00 60.47 368 ARG A C 1
ATOM 2841 O O . ARG A 1 368 ? 12.675 -0.998 -80.311 1.00 60.47 368 ARG A O 1
ATOM 2848 N N . ASP A 1 369 ? 13.706 0.345 -78.815 1.00 68.88 369 ASP A N 1
ATOM 2849 C CA . ASP A 1 369 ? 13.691 1.580 -79.600 1.00 68.88 369 ASP A CA 1
ATOM 2850 C C . ASP A 1 369 ? 14.656 1.474 -80.808 1.00 68.88 369 ASP A C 1
ATOM 2852 O O . ASP A 1 369 ? 15.807 1.043 -80.636 1.00 68.88 369 ASP A O 1
ATOM 2856 N N . PRO A 1 370 ? 14.220 1.838 -82.031 1.00 59.53 370 PRO A N 1
ATOM 2857 C CA . PRO A 1 370 ? 15.055 1.821 -83.232 1.00 59.53 370 PRO A CA 1
ATOM 2858 C C . PRO A 1 370 ? 16.398 2.550 -83.078 1.00 59.53 370 PRO A C 1
ATOM 2860 O O . PRO A 1 370 ? 17.416 2.035 -83.540 1.00 59.53 370 PRO A O 1
ATOM 2863 N N . ALA A 1 371 ? 16.428 3.688 -82.376 1.00 60.97 371 ALA A N 1
ATOM 2864 C CA . ALA A 1 371 ? 17.640 4.496 -82.212 1.00 60.97 371 ALA A CA 1
ATOM 2865 C C . ALA A 1 371 ? 18.692 3.810 -81.318 1.00 60.97 371 ALA A C 1
ATOM 2867 O O . ALA A 1 371 ? 19.899 3.926 -81.530 1.00 60.97 371 ALA A O 1
ATOM 2868 N N . VAL A 1 372 ? 18.251 3.023 -80.331 1.00 60.50 372 VAL A N 1
ATOM 2869 C CA . VAL A 1 372 ? 19.149 2.290 -79.422 1.00 60.50 372 VAL A CA 1
ATOM 2870 C C . VAL A 1 372 ? 19.758 1.060 -80.110 1.00 60.50 372 VAL A C 1
ATOM 2872 O O . VAL A 1 372 ? 20.898 0.687 -79.810 1.00 60.50 372 VAL A O 1
ATOM 2875 N N . ARG A 1 373 ? 19.051 0.450 -81.073 1.00 60.25 373 ARG A N 1
ATOM 2876 C CA . ARG A 1 373 ? 19.593 -0.647 -81.896 1.00 60.25 373 ARG A CA 1
ATOM 2877 C C . ARG A 1 373 ? 20.758 -0.192 -82.772 1.00 60.25 373 ARG A C 1
ATOM 2879 O O . ARG A 1 373 ? 21.737 -0.927 -82.884 1.00 60.25 373 ARG A O 1
ATOM 2886 N N . GLU A 1 374 ? 20.684 1.012 -83.331 1.00 62.12 374 GLU A N 1
ATOM 2887 C CA . GLU A 1 374 ? 21.757 1.598 -84.140 1.00 62.12 374 GLU A CA 1
ATOM 2888 C C . GLU A 1 374 ? 23.026 1.823 -83.300 1.00 62.12 374 GLU A C 1
ATOM 2890 O O . GLU A 1 374 ? 24.117 1.381 -83.662 1.00 62.12 374 GLU A O 1
ATOM 2895 N N . VAL A 1 375 ? 22.877 2.369 -82.089 1.00 62.53 375 VAL A N 1
ATOM 2896 C CA . VAL A 1 375 ? 23.994 2.551 -81.147 1.00 62.53 375 VAL A CA 1
ATOM 2897 C C . VAL A 1 375 ? 24.601 1.210 -80.705 1.00 62.53 375 VAL A C 1
ATOM 2899 O O . VAL A 1 375 ? 25.823 1.090 -80.579 1.00 62.53 375 VAL A O 1
ATOM 2902 N N . GLN A 1 376 ? 23.791 0.164 -80.503 1.00 63.28 376 GLN A N 1
ATOM 2903 C CA . GLN A 1 376 ? 24.308 -1.179 -80.207 1.00 63.28 376 GLN A CA 1
ATOM 2904 C C . GLN A 1 376 ? 25.034 -1.811 -81.400 1.00 63.28 376 GLN A C 1
ATOM 2906 O O . GLN A 1 376 ? 26.068 -2.455 -81.204 1.00 63.28 376 GLN A O 1
ATOM 2911 N N . GLN A 1 377 ? 24.552 -1.597 -82.626 1.00 66.44 377 GLN A N 1
ATOM 2912 C CA . GLN A 1 377 ? 25.249 -2.029 -83.836 1.00 66.44 377 GLN A CA 1
ATOM 2913 C C . GLN A 1 377 ? 26.609 -1.338 -83.964 1.00 66.44 377 GLN A C 1
ATOM 2915 O O . GLN A 1 377 ? 27.615 -2.026 -84.159 1.00 66.44 377 GLN A O 1
ATOM 2920 N N . VAL A 1 378 ? 26.683 -0.025 -83.733 1.00 69.56 378 VAL A N 1
ATOM 2921 C CA . VAL A 1 378 ? 27.947 0.729 -83.733 1.00 69.56 378 VAL A CA 1
ATOM 2922 C C . VAL A 1 378 ? 28.888 0.239 -82.627 1.00 69.56 378 VAL A C 1
ATOM 2924 O O . VAL A 1 378 ? 30.067 0.000 -82.888 1.00 69.56 378 VAL A O 1
ATOM 2927 N N . LYS A 1 379 ? 28.386 -0.025 -81.413 1.00 70.69 379 LYS A N 1
ATOM 2928 C CA . LYS A 1 379 ? 29.195 -0.571 -80.307 1.00 70.69 379 LYS A CA 1
ATOM 2929 C C . LYS A 1 379 ? 29.723 -1.977 -80.605 1.00 70.69 379 LYS A C 1
ATOM 2931 O O . LYS A 1 379 ? 30.884 -2.255 -80.318 1.00 70.69 379 LYS A O 1
ATOM 2936 N N . SER A 1 380 ? 28.904 -2.844 -81.203 1.00 71.94 380 SER A N 1
ATOM 2937 C CA . SER A 1 380 ? 29.318 -4.196 -81.607 1.00 71.94 380 SER A CA 1
ATOM 2938 C C . SER A 1 380 ? 30.330 -4.176 -82.759 1.00 71.94 380 SER A C 1
ATOM 2940 O O . SER A 1 380 ? 31.246 -4.996 -82.804 1.00 71.94 380 SER A O 1
ATOM 2942 N N . THR A 1 381 ? 30.221 -3.192 -83.655 1.00 72.00 381 THR A N 1
ATOM 2943 C CA . THR A 1 381 ? 31.188 -2.946 -84.731 1.00 72.00 381 THR A CA 1
ATOM 2944 C C . THR A 1 381 ? 32.507 -2.439 -84.151 1.00 72.00 381 THR A C 1
ATOM 2946 O O . THR A 1 381 ? 33.566 -2.967 -84.477 1.00 72.00 381 THR A O 1
ATOM 2949 N N . GLY A 1 382 ? 32.451 -1.501 -83.201 1.00 71.00 382 GLY A N 1
ATOM 2950 C CA . GLY A 1 382 ? 33.616 -1.004 -82.470 1.00 71.00 382 GLY A CA 1
ATOM 2951 C C . GLY A 1 382 ? 34.308 -2.078 -81.628 1.00 71.00 382 GLY A C 1
ATOM 2952 O O . GLY A 1 382 ? 35.536 -2.125 -81.590 1.00 71.00 382 GLY A O 1
ATOM 2953 N N . SER A 1 383 ? 33.556 -2.986 -80.994 1.00 70.25 383 SER A N 1
ATOM 2954 C CA . SER A 1 383 ? 34.147 -4.110 -80.262 1.00 70.25 383 SER A CA 1
ATOM 2955 C C . SER A 1 383 ? 34.774 -5.131 -81.204 1.00 70.25 383 SER A C 1
ATOM 2957 O O . SER A 1 383 ? 35.879 -5.569 -80.925 1.00 70.25 383 SER A O 1
ATOM 2959 N N . ARG A 1 384 ? 34.140 -5.455 -82.343 1.00 75.19 384 ARG A N 1
ATOM 2960 C CA . ARG A 1 384 ? 34.746 -6.317 -83.376 1.00 75.19 384 ARG A CA 1
ATOM 2961 C C . ARG A 1 384 ? 36.034 -5.716 -83.927 1.00 75.19 384 ARG A C 1
ATOM 2963 O O . ARG A 1 384 ? 37.019 -6.431 -84.043 1.00 75.19 384 ARG A O 1
ATOM 2970 N N . LEU A 1 385 ? 36.049 -4.411 -84.200 1.00 74.31 385 LEU A N 1
ATOM 2971 C CA . LEU A 1 385 ? 37.250 -3.689 -84.621 1.00 74.31 385 LEU A CA 1
ATOM 2972 C C . LEU A 1 385 ? 38.334 -3.731 -83.543 1.00 74.31 385 LEU A C 1
ATOM 2974 O O . LEU A 1 385 ? 39.484 -3.982 -83.867 1.00 74.31 385 LEU A O 1
ATOM 2978 N N . ARG A 1 386 ? 37.980 -3.558 -82.263 1.00 72.31 386 ARG A N 1
ATOM 2979 C CA . ARG A 1 386 ? 38.927 -3.642 -81.141 1.00 72.31 386 ARG A CA 1
ATOM 2980 C C . ARG A 1 386 ? 39.479 -5.057 -80.947 1.00 72.31 386 ARG A C 1
ATOM 2982 O O . ARG A 1 386 ? 40.676 -5.200 -80.729 1.00 72.31 386 ARG A O 1
ATOM 2989 N N . SER A 1 387 ? 38.641 -6.085 -81.059 1.00 73.31 387 SER A N 1
ATOM 2990 C CA . SER A 1 387 ? 39.056 -7.491 -80.999 1.00 73.31 387 SER A CA 1
ATOM 2991 C C . SER A 1 387 ? 39.947 -7.860 -82.184 1.00 73.31 387 SER A C 1
ATOM 2993 O O . SER A 1 387 ? 40.985 -8.476 -81.980 1.00 73.31 387 SER A O 1
ATOM 2995 N N . ALA A 1 388 ? 39.605 -7.411 -83.396 1.00 70.44 388 ALA A N 1
ATOM 2996 C CA . ALA A 1 388 ? 40.449 -7.568 -84.579 1.00 70.44 388 ALA A CA 1
ATOM 2997 C C . ALA A 1 388 ? 41.786 -6.831 -84.408 1.00 70.44 388 ALA A C 1
ATOM 2999 O O . ALA A 1 388 ? 42.834 -7.375 -84.735 1.00 70.44 388 ALA A O 1
ATOM 3000 N N . TRP A 1 389 ? 41.776 -5.631 -83.820 1.00 58.66 389 TRP A N 1
ATOM 3001 C CA . TRP A 1 389 ? 42.990 -4.878 -83.505 1.00 58.66 389 TRP A CA 1
ATOM 3002 C C . TRP A 1 389 ? 43.860 -5.611 -82.479 1.00 58.66 389 TRP A C 1
ATOM 3004 O O . TRP A 1 389 ? 45.068 -5.705 -82.665 1.00 58.66 389 TRP A O 1
ATOM 3014 N N . GLN A 1 390 ? 43.267 -6.192 -81.432 1.00 66.81 390 GLN A N 1
ATOM 3015 C CA . GLN A 1 390 ? 43.979 -7.001 -80.435 1.00 66.81 390 GLN A CA 1
ATOM 3016 C C . GLN A 1 390 ? 44.532 -8.308 -81.018 1.00 66.81 390 GLN A C 1
ATOM 3018 O O . GLN A 1 390 ? 45.647 -8.696 -80.676 1.00 66.81 390 GLN A O 1
ATOM 3023 N N . GLU A 1 391 ? 43.808 -8.954 -81.931 1.00 66.94 391 GLU A N 1
ATOM 3024 C CA . GLU A 1 391 ? 44.274 -10.161 -82.619 1.00 66.94 391 GLU A CA 1
ATOM 3025 C C . GLU A 1 391 ? 45.433 -9.852 -83.586 1.00 66.94 391 GLU A C 1
ATOM 3027 O O . GLU A 1 391 ? 46.426 -10.580 -83.622 1.00 66.94 391 GLU A O 1
ATOM 3032 N N . ILE A 1 392 ? 45.359 -8.725 -84.304 1.00 56.72 392 ILE A N 1
ATOM 3033 C CA . ILE A 1 392 ? 46.444 -8.206 -85.156 1.00 56.72 392 ILE A CA 1
ATOM 3034 C C . ILE A 1 392 ? 47.662 -7.794 -84.307 1.00 56.72 392 ILE A C 1
ATOM 3036 O O . ILE A 1 392 ? 48.803 -8.034 -84.708 1.00 56.72 392 ILE A O 1
ATOM 3040 N N . SER A 1 393 ? 47.426 -7.242 -83.112 1.00 49.19 393 SER A N 1
ATOM 3041 C CA . SER A 1 393 ? 48.470 -6.846 -82.154 1.00 49.19 393 SER A CA 1
ATOM 3042 C C . SER A 1 393 ? 49.179 -8.036 -81.503 1.00 49.19 393 SER A C 1
ATOM 3044 O O . SER A 1 393 ? 50.357 -7.936 -81.182 1.00 49.19 393 SER A O 1
ATOM 3046 N N . GLN A 1 394 ? 48.493 -9.167 -81.301 1.00 52.22 394 GLN A N 1
ATOM 3047 C CA . GLN A 1 394 ? 49.107 -10.383 -80.748 1.00 52.22 394 GLN A CA 1
ATOM 3048 C C . GLN A 1 394 ? 49.839 -11.229 -81.799 1.00 52.22 394 GLN A C 1
ATOM 3050 O O . GLN A 1 394 ? 50.774 -11.945 -81.448 1.00 52.22 394 GLN A O 1
ATOM 3055 N N . LYS A 1 395 ? 49.449 -11.153 -83.079 1.00 47.00 395 LYS A N 1
ATOM 3056 C CA . LYS A 1 395 ? 50.082 -11.925 -84.169 1.00 47.00 395 LYS A CA 1
ATOM 3057 C C . LYS A 1 395 ? 51.283 -11.234 -84.823 1.00 47.00 395 LYS A C 1
ATOM 3059 O O . LYS A 1 395 ? 51.981 -11.867 -85.609 1.00 47.00 395 LYS A O 1
ATOM 3064 N N . THR A 1 396 ? 51.569 -9.985 -84.470 1.00 40.50 396 THR A N 1
ATOM 3065 C CA . THR A 1 396 ? 52.697 -9.227 -85.018 1.00 40.50 396 THR A CA 1
ATOM 3066 C C . THR A 1 396 ? 53.553 -8.740 -83.857 1.00 40.50 396 THR A C 1
ATOM 3068 O O . THR A 1 396 ? 53.114 -7.865 -83.116 1.00 40.50 396 THR A O 1
ATOM 3071 N N . GLN A 1 397 ? 54.758 -9.305 -83.672 1.00 42.31 397 GLN A N 1
ATOM 3072 C CA . GLN A 1 397 ? 55.775 -8.700 -82.801 1.00 42.31 397 GLN A CA 1
ATOM 3073 C C . GLN A 1 397 ? 55.820 -7.207 -83.120 1.00 42.31 397 GLN A C 1
ATOM 3075 O O . GLN A 1 397 ? 56.039 -6.837 -84.275 1.00 42.31 397 GLN A O 1
ATOM 3080 N N . VAL A 1 398 ? 55.527 -6.379 -82.116 1.00 41.19 398 VAL A N 1
ATOM 3081 C CA . VAL A 1 398 ? 55.435 -4.924 -82.227 1.00 41.19 398 VAL A CA 1
ATOM 3082 C C . VAL A 1 398 ? 56.808 -4.402 -82.642 1.00 41.19 398 VAL A C 1
ATOM 3084 O O . VAL A 1 398 ? 57.682 -4.147 -81.823 1.00 41.19 398 VAL A O 1
ATOM 3087 N N . GLY A 1 399 ? 57.021 -4.343 -83.952 1.00 42.94 399 GLY A N 1
ATOM 3088 C CA . GLY A 1 399 ? 58.204 -3.782 -84.566 1.00 42.94 399 GLY A CA 1
ATOM 3089 C C . GLY A 1 399 ? 58.165 -2.266 -84.454 1.00 42.94 399 GLY A C 1
ATOM 3090 O O . GLY A 1 399 ? 57.094 -1.657 -84.480 1.00 42.94 399 GLY A O 1
ATOM 3091 N N . PHE A 1 400 ? 59.360 -1.689 -84.377 1.00 46.16 400 PHE A N 1
ATOM 3092 C CA . PHE A 1 400 ? 59.752 -0.278 -84.272 1.00 46.16 400 PHE A CA 1
ATOM 3093 C C . PHE A 1 400 ? 58.868 0.793 -84.967 1.00 46.16 400 PHE A C 1
ATOM 3095 O O . PHE A 1 400 ? 58.982 1.970 -84.645 1.00 46.16 400 PHE A O 1
ATOM 3102 N N . MET A 1 401 ? 57.951 0.441 -85.871 1.00 39.91 401 MET A N 1
ATOM 3103 C CA . MET A 1 401 ? 56.964 1.348 -86.475 1.00 39.91 401 MET A CA 1
ATOM 3104 C C . MET A 1 401 ? 55.908 1.880 -85.491 1.00 39.91 401 MET A C 1
ATOM 3106 O O . MET A 1 401 ? 55.583 3.063 -85.545 1.00 39.91 401 MET A O 1
ATOM 3110 N N . ALA A 1 402 ? 55.374 1.054 -84.583 1.00 42.03 402 ALA A N 1
ATOM 3111 C CA . ALA A 1 402 ? 54.325 1.509 -83.657 1.00 42.03 402 ALA A CA 1
ATOM 3112 C C . ALA A 1 402 ? 54.874 2.484 -82.599 1.00 42.03 402 ALA A C 1
ATOM 3114 O O . ALA A 1 402 ? 54.211 3.450 -82.227 1.00 42.03 402 ALA A O 1
ATOM 3115 N N . GLU A 1 403 ? 56.120 2.266 -82.175 1.00 44.03 403 GLU A N 1
ATOM 3116 C CA . GLU A 1 403 ? 56.818 3.133 -81.227 1.00 44.03 403 GLU A CA 1
ATOM 3117 C C . GLU A 1 403 ? 57.268 4.450 -81.883 1.00 44.03 403 GLU A C 1
ATOM 3119 O O . GLU A 1 403 ? 57.162 5.512 -81.275 1.00 44.03 403 GLU A O 1
ATOM 3124 N N . ASN A 1 404 ? 57.654 4.424 -83.165 1.00 47.44 404 ASN A N 1
ATOM 3125 C CA . ASN A 1 404 ? 58.010 5.631 -83.920 1.00 47.44 404 ASN A CA 1
ATOM 3126 C C . ASN A 1 404 ? 56.804 6.533 -84.235 1.00 47.44 404 ASN A C 1
ATOM 3128 O O . ASN A 1 404 ? 56.947 7.754 -84.240 1.00 47.44 404 ASN A O 1
ATOM 3132 N N . VAL A 1 405 ? 55.606 5.972 -84.447 1.00 48.81 405 VAL A N 1
ATOM 3133 C CA . VAL A 1 405 ? 54.380 6.775 -84.622 1.00 48.81 405 VAL A CA 1
ATOM 3134 C C . VAL A 1 405 ? 53.954 7.438 -83.312 1.00 48.81 405 VAL A C 1
ATOM 3136 O O . VAL A 1 405 ? 53.505 8.579 -83.333 1.00 48.81 405 VAL A O 1
ATOM 3139 N N . LEU A 1 406 ? 54.137 6.770 -82.171 1.00 49.19 406 LEU A N 1
ATOM 3140 C CA . LEU A 1 406 ? 53.854 7.355 -80.857 1.00 49.19 406 LEU A CA 1
ATOM 3141 C C . LEU A 1 406 ? 54.863 8.459 -80.490 1.00 49.19 406 LEU A C 1
ATOM 3143 O O . LEU A 1 406 ? 54.453 9.520 -80.024 1.00 49.19 406 LEU A O 1
ATOM 3147 N N . ARG A 1 407 ? 56.152 8.279 -80.809 1.00 51.00 407 ARG A N 1
ATOM 3148 C CA . ARG A 1 407 ? 57.205 9.286 -80.568 1.00 51.00 407 ARG A CA 1
ATOM 3149 C C . ARG A 1 407 ? 57.077 10.546 -81.434 1.00 51.00 407 ARG A C 1
ATOM 3151 O O . ARG A 1 407 ? 57.499 11.616 -81.002 1.00 51.00 407 ARG A O 1
ATOM 3158 N N . LEU A 1 408 ? 56.428 10.469 -82.603 1.00 49.53 408 LEU A N 1
ATOM 3159 C CA . LEU A 1 408 ? 56.088 11.646 -83.428 1.00 49.53 408 LEU A CA 1
ATOM 3160 C C . LEU A 1 408 ? 55.121 12.620 -82.730 1.00 49.53 408 LEU A C 1
ATOM 3162 O O . LEU A 1 408 ? 55.056 13.792 -83.102 1.00 49.53 408 LEU A O 1
ATOM 3166 N N . PHE A 1 409 ? 54.383 12.167 -81.712 1.00 52.62 409 PHE A N 1
ATOM 3167 C CA . PHE A 1 409 ? 53.493 13.020 -80.921 1.00 52.62 409 PHE A CA 1
ATOM 3168 C C . PHE A 1 409 ? 54.116 13.511 -79.606 1.00 52.62 409 PHE A C 1
ATOM 3170 O O . PHE A 1 409 ? 53.559 14.423 -78.997 1.00 52.62 409 PHE A O 1
ATOM 3177 N N . GLU A 1 410 ? 55.262 12.967 -79.178 1.00 52.91 410 GLU A N 1
ATOM 3178 C CA . GLU A 1 410 ? 55.808 13.201 -77.832 1.00 52.91 410 GLU A CA 1
ATOM 3179 C C . GLU A 1 410 ? 56.567 14.525 -77.653 1.00 52.91 410 GLU A C 1
ATOM 3181 O O . GLU A 1 410 ? 56.766 14.930 -76.512 1.00 52.91 410 GLU A O 1
ATOM 3186 N N . ARG A 1 411 ? 56.941 15.251 -78.719 1.00 58.09 411 ARG A N 1
ATOM 3187 C CA . ARG A 1 411 ? 57.600 16.573 -78.600 1.00 58.09 411 ARG A CA 1
ATOM 3188 C C . ARG A 1 411 ? 57.229 17.559 -79.713 1.00 58.09 411 ARG A C 1
ATOM 3190 O O . ARG A 1 411 ? 58.055 17.960 -80.533 1.00 58.09 411 ARG A O 1
ATOM 3197 N N . ARG A 1 412 ? 55.950 17.951 -79.757 1.00 58.81 412 ARG A N 1
ATOM 3198 C CA . ARG A 1 412 ? 55.427 18.980 -80.687 1.00 58.81 412 ARG A CA 1
ATOM 3199 C C . ARG A 1 412 ? 56.028 20.379 -80.475 1.00 58.81 412 ARG A C 1
ATOM 3201 O O . ARG A 1 412 ? 55.932 21.218 -81.364 1.00 58.81 412 ARG A O 1
ATOM 3208 N N . ASP A 1 413 ? 56.629 20.631 -79.321 1.00 63.78 413 ASP A N 1
ATOM 3209 C CA . ASP A 1 413 ? 57.299 21.876 -78.942 1.00 63.78 413 ASP A CA 1
ATOM 3210 C C . ASP A 1 413 ? 58.653 22.076 -79.647 1.00 63.78 413 ASP A C 1
ATOM 3212 O O . ASP A 1 413 ? 59.033 23.216 -79.915 1.00 63.78 413 ASP A O 1
ATOM 3216 N N . LEU A 1 414 ? 59.344 20.997 -80.042 1.00 70.50 414 LEU A N 1
ATOM 3217 C CA . LEU A 1 414 ? 60.654 21.072 -80.709 1.00 70.50 414 LEU A CA 1
ATOM 3218 C C . LEU A 1 414 ? 60.636 21.892 -82.001 1.00 70.50 414 LEU A C 1
ATOM 3220 O O . LEU A 1 414 ? 61.535 22.697 -82.238 1.00 70.50 414 LEU A O 1
ATOM 3224 N N . PHE A 1 415 ? 59.600 21.723 -82.826 1.00 67.75 415 PHE A N 1
ATOM 3225 C CA . PHE A 1 415 ? 59.492 22.447 -84.093 1.00 67.75 415 PHE A CA 1
ATOM 3226 C C . PHE A 1 415 ? 59.358 23.961 -83.874 1.00 67.75 415 PHE A C 1
ATOM 3228 O O . PHE A 1 415 ? 59.909 24.748 -84.638 1.00 67.75 415 PHE A O 1
ATOM 3235 N N . ALA A 1 416 ? 58.690 24.381 -82.794 1.00 71.56 416 ALA A N 1
ATOM 3236 C CA . ALA A 1 416 ? 58.566 25.795 -82.453 1.00 71.56 416 ALA A CA 1
ATOM 3237 C C . ALA A 1 416 ? 59.919 26.417 -82.064 1.00 71.56 416 ALA A C 1
ATOM 3239 O O . ALA A 1 416 ? 60.185 27.562 -82.429 1.00 71.56 416 ALA A O 1
ATOM 3240 N N . HIS A 1 417 ? 60.784 25.666 -81.372 1.00 77.88 417 HIS A N 1
ATOM 3241 C CA . HIS A 1 417 ? 62.149 26.104 -81.064 1.00 77.88 417 HIS A CA 1
ATOM 3242 C C . HIS A 1 417 ? 63.023 26.191 -82.325 1.00 77.88 417 HIS A C 1
ATOM 3244 O O . HIS A 1 417 ? 63.672 27.210 -82.534 1.00 77.88 417 HIS A O 1
ATOM 3250 N N . LEU A 1 418 ? 62.968 25.189 -83.211 1.00 78.25 418 LEU A N 1
ATOM 3251 C CA . LEU A 1 418 ? 63.746 25.177 -84.459 1.00 78.25 418 LEU A CA 1
ATOM 3252 C C . LEU A 1 418 ? 63.369 26.324 -85.409 1.00 78.25 418 LEU A C 1
ATOM 3254 O O . LEU A 1 418 ? 64.243 26.971 -85.990 1.00 78.25 418 LEU A O 1
ATOM 3258 N N . VAL A 1 419 ? 62.070 26.604 -85.556 1.00 74.12 419 VAL A N 1
ATOM 3259 C CA . VAL A 1 419 ? 61.590 27.727 -86.376 1.00 74.12 419 VAL A CA 1
ATOM 3260 C C . VAL A 1 419 ? 62.024 29.065 -85.777 1.00 74.12 419 VAL A C 1
ATOM 3262 O O . VAL A 1 419 ? 62.473 29.938 -86.518 1.00 74.12 419 VAL A O 1
ATOM 3265 N N . ARG A 1 420 ? 61.930 29.223 -84.448 1.00 79.88 420 ARG A N 1
ATOM 3266 C CA . ARG A 1 420 ? 62.376 30.440 -83.754 1.00 79.88 420 ARG A CA 1
ATOM 3267 C C . ARG A 1 420 ? 63.866 30.689 -83.963 1.00 79.88 420 ARG A C 1
ATOM 3269 O O . ARG A 1 420 ? 64.232 31.779 -84.378 1.00 79.88 420 ARG A O 1
ATOM 3276 N N . ASP A 1 421 ? 64.694 29.678 -83.739 1.00 83.75 421 ASP A N 1
ATOM 3277 C CA . ASP A 1 421 ? 66.143 29.779 -83.913 1.00 83.75 421 ASP A CA 1
ATOM 3278 C C . ASP A 1 421 ? 66.534 30.135 -85.332 1.00 83.75 421 ASP A C 1
ATOM 3280 O O . ASP A 1 421 ? 67.390 30.984 -85.551 1.00 83.75 421 ASP A O 1
ATOM 3284 N N . THR A 1 422 ? 65.878 29.506 -86.306 1.00 78.19 422 THR A N 1
ATOM 3285 C CA . THR A 1 422 ? 66.130 29.811 -87.711 1.00 78.19 422 THR A CA 1
ATOM 3286 C C . THR A 1 422 ? 65.813 31.281 -87.993 1.00 78.19 422 THR A C 1
ATOM 3288 O O . THR A 1 422 ? 66.600 31.958 -88.651 1.00 78.19 422 THR A O 1
ATOM 3291 N N . ALA A 1 423 ? 64.707 31.801 -87.451 1.00 76.62 423 ALA A N 1
ATOM 3292 C CA . ALA A 1 423 ? 64.335 33.205 -87.593 1.00 76.62 423 ALA A CA 1
ATOM 3293 C C . ALA A 1 423 ? 65.320 34.163 -86.892 1.00 76.62 423 ALA A C 1
ATOM 3295 O O . ALA A 1 423 ? 65.724 35.152 -87.499 1.00 76.62 423 ALA A O 1
ATOM 3296 N N . GLU A 1 424 ? 65.737 33.868 -85.657 1.00 81.50 424 GLU A N 1
ATOM 3297 C CA . GLU A 1 424 ? 66.725 34.665 -84.908 1.00 81.50 424 GLU A CA 1
ATOM 3298 C C . GLU A 1 424 ? 68.088 34.683 -85.610 1.00 81.50 424 GLU A C 1
ATOM 3300 O O . GLU A 1 424 ? 68.712 35.735 -85.746 1.00 81.50 424 GLU A O 1
ATOM 3305 N N . MET A 1 425 ? 68.516 33.536 -86.133 1.00 82.06 425 MET A N 1
ATOM 3306 C CA . MET A 1 425 ? 69.755 33.395 -86.886 1.00 82.06 425 MET A CA 1
ATOM 3307 C C . MET A 1 425 ? 69.729 34.212 -88.185 1.00 82.06 425 MET A C 1
ATOM 3309 O O . MET A 1 425 ? 70.686 34.930 -88.471 1.00 82.06 425 MET A O 1
ATOM 3313 N N . ILE A 1 426 ? 68.640 34.157 -88.961 1.00 76.56 426 ILE A N 1
ATOM 3314 C CA . ILE A 1 426 ? 68.481 34.963 -90.188 1.00 76.56 426 ILE A CA 1
ATOM 3315 C C . ILE A 1 426 ? 68.449 36.462 -89.857 1.00 76.56 426 ILE A C 1
ATOM 3317 O O . ILE A 1 426 ? 69.010 37.272 -90.595 1.00 76.56 426 ILE A O 1
ATOM 3321 N N . ALA A 1 427 ? 67.844 36.842 -88.729 1.00 76.94 427 ALA A N 1
ATOM 3322 C CA . ALA A 1 427 ? 67.766 38.235 -88.297 1.00 76.94 427 ALA A CA 1
ATOM 3323 C C . ALA A 1 427 ? 69.137 38.867 -87.987 1.00 76.94 427 ALA A C 1
ATOM 3325 O O . ALA A 1 427 ? 69.224 40.090 -87.923 1.00 76.94 427 ALA A O 1
ATOM 3326 N N . THR A 1 428 ? 70.212 38.077 -87.851 1.00 77.75 428 THR A N 1
ATOM 3327 C CA . THR A 1 428 ? 71.583 38.606 -87.701 1.00 77.75 428 THR A CA 1
ATOM 3328 C C . THR A 1 428 ? 72.116 39.317 -88.950 1.00 77.75 428 THR A C 1
ATOM 3330 O O . THR A 1 428 ? 73.103 40.044 -88.854 1.00 77.75 428 THR A O 1
ATOM 3333 N N . ALA A 1 429 ? 71.480 39.124 -90.110 1.00 72.81 429 ALA A N 1
ATOM 3334 C CA . ALA A 1 429 ? 71.818 39.793 -91.366 1.00 72.81 429 ALA A CA 1
ATOM 3335 C C . ALA A 1 429 ? 70.549 40.020 -92.214 1.00 72.81 429 ALA A C 1
ATOM 3337 O O . ALA A 1 429 ? 70.307 39.298 -93.190 1.00 72.81 429 ALA A O 1
ATOM 3338 N N . PRO A 1 430 ? 69.708 41.002 -91.837 1.00 71.12 430 PRO A N 1
ATOM 3339 C CA . PRO A 1 430 ? 68.411 41.223 -92.463 1.00 71.12 430 PRO A CA 1
ATOM 3340 C C . PRO A 1 430 ? 68.560 41.696 -93.919 1.00 71.12 430 PRO A C 1
ATOM 3342 O O . PRO A 1 430 ? 69.461 42.482 -94.212 1.00 71.12 430 PRO A O 1
ATOM 3345 N N . PRO A 1 431 ? 67.651 41.307 -94.837 1.00 65.19 431 PRO A N 1
ATOM 3346 C CA . PRO A 1 431 ? 67.759 41.588 -96.278 1.00 65.19 431 PRO A CA 1
ATOM 3347 C C . PRO A 1 431 ? 67.768 43.084 -96.634 1.00 65.19 431 PRO A C 1
ATOM 3349 O O . PRO A 1 431 ? 68.098 43.451 -97.757 1.00 65.19 431 PRO A O 1
ATOM 3352 N N . THR A 1 432 ? 67.390 43.950 -95.694 1.00 64.25 432 THR A N 1
ATOM 3353 C CA . THR A 1 432 ? 67.371 45.408 -95.845 1.00 64.25 432 THR A CA 1
ATOM 3354 C C . THR A 1 432 ? 68.739 46.068 -95.666 1.00 64.25 432 THR A C 1
ATOM 3356 O O . THR A 1 432 ? 68.888 47.236 -96.018 1.00 64.25 432 THR A O 1
ATOM 3359 N N . GLU A 1 433 ? 69.728 45.363 -95.112 1.00 69.00 433 GLU A N 1
ATOM 3360 C CA . GLU A 1 433 ? 71.084 45.884 -94.920 1.00 69.00 433 GLU A CA 1
ATOM 3361 C C . GLU A 1 433 ? 72.011 45.525 -96.096 1.00 69.00 433 GLU A C 1
ATOM 3363 O O . GLU A 1 433 ? 71.799 44.507 -96.761 1.00 69.00 433 GLU A O 1
ATOM 3368 N N . PRO A 1 434 ? 73.058 46.327 -96.380 1.00 60.19 434 PRO A N 1
ATOM 3369 C CA . PRO A 1 434 ? 74.051 45.996 -97.399 1.00 60.19 434 PRO A CA 1
ATOM 3370 C C . PRO A 1 434 ? 74.706 44.636 -97.108 1.00 60.19 434 PRO A C 1
ATOM 3372 O O . PRO A 1 434 ? 75.506 44.496 -96.185 1.00 60.19 434 PRO A O 1
ATOM 3375 N N . GLY A 1 435 ? 74.341 43.628 -97.904 1.00 62.59 435 GLY A N 1
ATOM 3376 C CA . GLY A 1 435 ? 74.776 42.243 -97.729 1.00 62.59 435 GLY A CA 1
ATOM 3377 C C . GLY A 1 435 ? 73.817 41.343 -96.929 1.00 62.59 435 GLY A C 1
ATOM 3378 O O . GLY A 1 435 ? 74.182 40.222 -96.608 1.00 62.59 435 GLY A O 1
ATOM 3379 N N . GLY A 1 436 ? 72.601 41.770 -96.606 1.00 71.56 436 GLY A N 1
ATOM 3380 C CA . GLY A 1 436 ? 71.605 40.902 -95.973 1.00 71.56 436 GLY A CA 1
ATOM 3381 C C . GLY A 1 436 ? 71.276 39.626 -96.760 1.00 71.56 436 GLY A C 1
ATOM 3382 O O . GLY A 1 436 ? 71.477 39.559 -97.976 1.00 71.56 436 GLY A O 1
ATOM 3383 N N . PHE A 1 437 ? 70.728 38.620 -96.071 1.00 76.44 437 PHE A N 1
ATOM 3384 C CA . PHE A 1 437 ? 70.305 37.362 -96.691 1.00 76.44 437 PHE A CA 1
ATOM 3385 C C . PHE A 1 437 ? 68.809 37.346 -97.018 1.00 76.44 437 PHE A C 1
ATOM 3387 O O . PHE A 1 437 ? 67.971 37.670 -96.176 1.00 76.44 437 PHE A O 1
ATOM 3394 N N . SER A 1 438 ? 68.467 36.873 -98.218 1.00 70.69 438 SER A N 1
ATOM 3395 C CA . SER A 1 438 ? 67.122 36.397 -98.551 1.00 70.69 438 SER A CA 1
ATOM 3396 C C . SER A 1 438 ? 67.079 34.875 -98.441 1.00 70.69 438 SER A C 1
ATOM 3398 O O . SER A 1 438 ? 67.933 34.181 -98.991 1.00 70.69 438 SER A O 1
ATOM 3400 N N . VAL A 1 439 ? 66.103 34.332 -97.719 1.00 73.56 439 VAL A N 1
ATOM 3401 C CA . VAL A 1 439 ? 65.993 32.884 -97.497 1.00 73.56 439 VAL A CA 1
ATOM 3402 C C . VAL A 1 439 ? 65.204 32.259 -98.636 1.00 73.56 439 VAL A C 1
ATOM 3404 O O . VAL A 1 439 ? 64.029 32.564 -98.816 1.00 73.56 439 VAL A O 1
ATOM 3407 N N . GLN A 1 440 ? 65.845 31.362 -99.381 1.00 73.00 440 GLN A N 1
ATOM 3408 C CA . GLN A 1 440 ? 65.231 30.663 -100.512 1.00 73.00 440 GLN A CA 1
ATOM 3409 C C . GLN A 1 440 ? 64.523 29.385 -100.062 1.00 73.00 440 GLN A C 1
ATOM 3411 O O . GLN A 1 440 ? 63.408 29.089 -100.487 1.00 73.00 440 GLN A O 1
ATOM 3416 N N . SER A 1 441 ? 65.147 28.626 -99.160 1.00 70.81 441 SER A N 1
ATOM 3417 C CA . SER A 1 441 ? 64.515 27.445 -98.576 1.00 70.81 441 SER A CA 1
ATOM 3418 C C . SER A 1 441 ? 65.135 27.074 -97.239 1.00 70.81 441 SER A C 1
ATOM 3420 O O . SER A 1 441 ? 66.352 27.161 -97.073 1.00 70.81 441 SER A O 1
ATOM 3422 N N . VAL A 1 442 ? 64.298 26.578 -96.330 1.00 71.25 442 VAL A N 1
ATOM 3423 C CA . VAL A 1 442 ? 64.723 25.888 -95.110 1.00 71.25 442 VAL A CA 1
ATOM 3424 C C . VAL A 1 442 ? 64.132 24.487 -95.144 1.00 71.25 442 VAL A C 1
ATOM 3426 O O . VAL A 1 442 ? 62.915 24.335 -95.261 1.00 71.25 442 VAL A O 1
ATOM 3429 N N . ARG A 1 443 ? 64.978 23.463 -95.054 1.00 67.69 443 ARG A N 1
ATOM 3430 C CA . ARG A 1 443 ? 64.556 22.064 -94.951 1.00 67.69 443 ARG A CA 1
ATOM 3431 C C . ARG A 1 443 ? 65.010 21.494 -93.615 1.00 67.69 443 ARG A C 1
ATOM 3433 O O . ARG A 1 443 ? 66.162 21.671 -93.235 1.00 67.69 443 ARG A O 1
ATOM 3440 N N . PHE A 1 444 ? 64.099 20.806 -92.935 1.00 70.12 444 PHE A N 1
ATOM 3441 C CA . PHE A 1 444 ? 64.361 20.086 -91.695 1.00 70.12 444 PHE A CA 1
ATOM 3442 C C . PHE A 1 444 ? 64.168 18.595 -91.963 1.00 70.12 444 PHE A C 1
ATOM 3444 O O . PHE A 1 444 ? 63.039 18.152 -92.175 1.00 70.12 444 PHE A O 1
ATOM 3451 N N . ASP A 1 445 ? 65.253 17.832 -91.949 1.00 64.44 445 ASP A N 1
ATOM 3452 C CA . ASP A 1 445 ? 65.233 16.386 -92.136 1.00 64.44 445 ASP A CA 1
ATOM 3453 C C . ASP A 1 445 ? 65.544 15.705 -90.801 1.00 64.44 445 ASP A C 1
ATOM 3455 O O . ASP A 1 445 ? 66.558 15.987 -90.169 1.00 64.44 445 ASP A O 1
ATOM 3459 N N . TYR A 1 446 ? 64.658 14.824 -90.335 1.00 67.81 446 TYR A N 1
ATOM 3460 C CA . TYR A 1 446 ? 64.906 14.054 -89.117 1.00 67.81 446 TYR A CA 1
ATOM 3461 C C . TYR A 1 446 ? 65.666 12.769 -89.442 1.00 67.81 446 TYR A C 1
ATOM 3463 O O . TYR A 1 446 ? 65.182 11.916 -90.193 1.00 67.81 446 TYR A O 1
ATOM 3471 N N . GLU A 1 447 ? 66.828 12.608 -88.827 1.00 64.19 447 GLU A N 1
ATOM 3472 C CA . GLU A 1 447 ? 67.630 11.399 -88.875 1.00 64.19 447 GLU A CA 1
ATOM 3473 C C . GLU A 1 447 ? 67.437 10.588 -87.597 1.00 64.19 447 GLU A C 1
ATOM 3475 O O . GLU A 1 447 ? 67.620 11.054 -86.470 1.00 64.19 447 GLU A O 1
ATOM 3480 N N . THR A 1 448 ? 67.060 9.326 -87.775 1.00 58.34 448 THR A N 1
ATOM 3481 C CA . THR A 1 448 ? 66.962 8.392 -86.654 1.00 58.34 448 THR A CA 1
ATOM 3482 C C . THR A 1 448 ? 68.361 7.983 -86.170 1.00 58.34 448 THR A C 1
ATOM 3484 O O . THR A 1 448 ? 69.293 7.970 -86.973 1.00 58.34 448 THR A O 1
ATOM 3487 N N . PRO A 1 449 ? 68.516 7.519 -84.912 1.00 57.25 449 PRO A N 1
ATOM 3488 C CA . PRO A 1 449 ? 69.773 6.939 -84.405 1.00 57.25 449 PRO A CA 1
ATOM 3489 C C . PRO A 1 449 ? 70.388 5.853 -85.312 1.00 57.25 449 PRO A C 1
ATOM 3491 O O . PRO A 1 449 ? 71.591 5.610 -85.301 1.00 57.25 449 PRO A O 1
ATOM 3494 N N . SER A 1 450 ? 69.551 5.191 -86.121 1.00 56.94 450 SER A N 1
ATOM 3495 C CA . SER A 1 450 ? 69.956 4.161 -87.084 1.00 56.94 450 SER A CA 1
ATOM 3496 C C . SER A 1 450 ? 70.541 4.697 -88.401 1.00 56.94 450 SER A C 1
ATOM 3498 O O . SER A 1 450 ? 70.963 3.901 -89.237 1.00 56.94 450 SER A O 1
ATOM 3500 N N . GLY A 1 451 ? 70.568 6.020 -88.605 1.00 52.62 451 GLY A N 1
ATOM 3501 C CA . GLY A 1 451 ? 71.082 6.666 -89.820 1.00 52.62 451 GLY A CA 1
ATOM 3502 C C . GLY A 1 451 ? 70.167 6.542 -91.043 1.00 52.62 451 GLY A C 1
ATOM 3503 O O . GLY A 1 451 ? 70.596 6.792 -92.165 1.00 52.62 451 GLY A O 1
ATOM 3504 N N . ALA A 1 452 ? 68.912 6.126 -90.856 1.00 46.69 452 ALA A N 1
ATOM 3505 C CA . ALA A 1 452 ? 67.924 6.050 -91.926 1.00 46.69 452 ALA A CA 1
ATOM 3506 C C . ALA A 1 452 ? 67.009 7.282 -91.896 1.00 46.69 452 ALA A C 1
ATOM 3508 O O . ALA A 1 452 ? 66.304 7.502 -90.904 1.00 46.69 452 ALA A O 1
ATOM 3509 N N . SER A 1 453 ? 66.981 8.046 -92.992 1.00 43.84 453 SER A N 1
ATOM 3510 C CA . SER A 1 453 ? 65.931 9.034 -93.247 1.00 43.84 453 SER A CA 1
ATOM 3511 C C . SER A 1 453 ? 64.630 8.290 -93.578 1.00 43.84 453 SER A C 1
ATOM 3513 O O . SER A 1 453 ? 64.644 7.387 -94.428 1.00 43.84 453 SER A O 1
ATOM 3515 N N . PRO A 1 454 ? 63.493 8.617 -92.942 1.00 41.22 454 PRO A N 1
ATOM 3516 C CA . PRO A 1 454 ? 62.222 8.002 -93.292 1.00 41.22 454 PRO A CA 1
ATOM 3517 C C . PRO A 1 454 ? 61.869 8.380 -94.736 1.00 41.22 454 PRO A C 1
ATOM 3519 O O . PRO A 1 454 ? 61.556 9.527 -95.040 1.00 41.22 454 PRO A O 1
ATOM 3522 N N . ARG A 1 455 ? 61.938 7.411 -95.656 1.00 33.09 455 ARG A N 1
ATOM 3523 C CA . ARG A 1 455 ? 61.404 7.581 -97.011 1.00 33.09 455 ARG A CA 1
ATOM 3524 C C . ARG A 1 455 ? 59.896 7.785 -96.901 1.00 33.09 455 ARG A C 1
ATOM 3526 O O . ARG A 1 455 ? 59.174 6.850 -96.559 1.00 33.09 455 ARG A O 1
ATOM 3533 N N . TRP A 1 456 ? 59.438 8.998 -97.189 1.00 30.55 456 TRP A N 1
ATOM 3534 C CA . TRP A 1 456 ? 58.021 9.312 -97.301 1.00 30.55 456 TRP A CA 1
ATOM 3535 C C . TRP A 1 456 ? 57.395 8.429 -98.384 1.00 30.55 456 TRP A C 1
ATOM 3537 O O . TRP A 1 456 ? 57.861 8.388 -99.522 1.00 30.55 456 TRP A O 1
ATOM 3547 N N . ILE A 1 457 ? 56.365 7.674 -98.009 1.00 28.39 457 ILE A N 1
ATOM 3548 C CA . ILE A 1 457 ? 55.547 6.918 -98.954 1.00 28.39 457 ILE A CA 1
ATOM 3549 C C . ILE A 1 457 ? 54.715 7.949 -99.720 1.00 28.39 457 ILE A C 1
ATOM 3551 O O . ILE A 1 457 ? 53.774 8.514 -99.166 1.00 28.39 457 ILE A O 1
ATOM 3555 N N . GLU A 1 458 ? 55.061 8.207 -100.979 1.00 24.92 458 GLU A N 1
ATOM 3556 C CA . GLU A 1 458 ? 54.165 8.910 -101.897 1.00 24.92 458 GLU A CA 1
ATOM 3557 C C . GLU A 1 458 ? 52.887 8.072 -102.084 1.00 24.92 458 GLU A C 1
ATOM 3559 O O . GLU A 1 458 ? 52.980 6.867 -102.357 1.00 24.92 458 GLU A O 1
ATOM 3564 N N . PRO A 1 459 ? 51.684 8.660 -101.951 1.00 26.84 459 PRO A N 1
ATOM 3565 C CA . PRO A 1 459 ? 50.448 7.967 -102.275 1.00 26.84 459 PRO A CA 1
ATOM 3566 C C . PRO A 1 459 ? 50.452 7.644 -103.771 1.00 26.84 459 PRO A C 1
ATOM 3568 O O . PRO A 1 459 ? 50.297 8.526 -104.615 1.00 26.84 459 PRO A O 1
ATOM 3571 N N . ARG A 1 460 ? 50.656 6.371 -104.118 1.00 27.53 460 ARG A N 1
ATOM 3572 C CA . ARG A 1 460 ? 50.527 5.915 -105.502 1.00 27.53 460 ARG A CA 1
ATOM 3573 C C . ARG A 1 460 ? 49.079 6.090 -105.947 1.00 27.53 460 ARG A C 1
ATOM 3575 O O . ARG A 1 460 ? 48.178 5.471 -105.382 1.00 27.53 460 ARG A O 1
ATOM 3582 N N . ALA A 1 461 ? 48.895 6.900 -106.987 1.00 28.55 461 ALA A N 1
ATOM 3583 C CA . ALA A 1 461 ? 47.699 6.878 -107.807 1.00 28.55 461 ALA A CA 1
ATOM 3584 C C . ALA A 1 461 ? 47.445 5.441 -108.279 1.00 28.55 461 ALA A C 1
ATOM 3586 O O . ALA A 1 461 ? 48.348 4.723 -108.717 1.00 28.55 461 ALA A O 1
ATOM 3587 N N . GLN A 1 462 ? 46.203 5.027 -108.095 1.00 30.84 462 GLN A N 1
ATOM 3588 C CA . GLN A 1 462 ? 45.664 3.744 -108.486 1.00 30.84 462 GLN A CA 1
ATOM 3589 C C . GLN A 1 462 ? 45.582 3.726 -110.013 1.00 30.84 462 GLN A C 1
ATOM 3591 O O . GLN A 1 462 ? 44.770 4.453 -110.563 1.00 30.84 462 GLN A O 1
ATOM 3596 N N . ASP A 1 463 ? 46.421 2.934 -110.680 1.00 29.75 463 ASP A N 1
ATOM 3597 C CA . ASP A 1 463 ? 46.133 2.430 -112.022 1.00 29.75 463 ASP A CA 1
ATOM 3598 C C . ASP A 1 463 ? 46.923 1.149 -112.312 1.00 29.75 463 ASP A C 1
ATOM 3600 O O . ASP A 1 463 ? 48.011 0.906 -111.785 1.00 29.75 463 ASP A O 1
ATOM 3604 N N . GLY A 1 464 ? 46.265 0.260 -113.050 1.00 27.97 464 GLY A N 1
ATOM 3605 C CA . GLY A 1 464 ? 46.475 -1.180 -113.007 1.00 27.97 464 GLY A CA 1
ATOM 3606 C C . GLY A 1 464 ? 47.685 -1.747 -113.754 1.00 27.97 464 GLY A C 1
ATOM 3607 O O . GLY A 1 464 ? 48.232 -1.160 -114.675 1.00 27.97 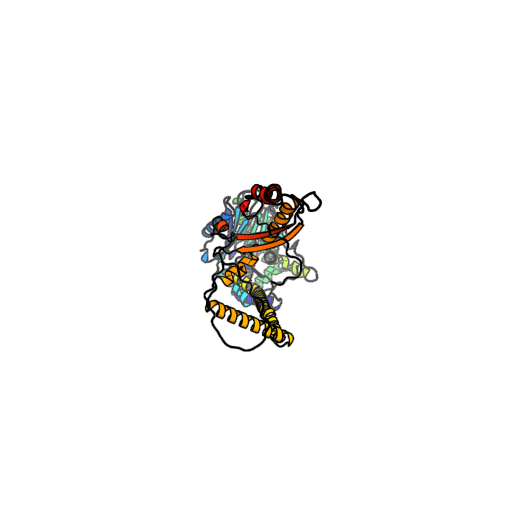464 GLY A O 1
ATOM 3608 N N . GLY A 1 465 ? 47.991 -2.994 -113.378 1.00 27.62 465 GLY A N 1
ATOM 3609 C CA . GLY A 1 465 ? 48.501 -4.046 -114.260 1.00 27.62 465 GLY A CA 1
ATOM 3610 C C . GLY A 1 465 ? 49.958 -3.953 -114.720 1.00 27.62 465 GLY A C 1
ATOM 3611 O O . GLY A 1 465 ? 50.289 -3.187 -115.612 1.00 27.62 465 GLY A O 1
ATOM 3612 N N . GLY A 1 466 ? 50.801 -4.884 -114.252 1.00 26.97 466 GLY A N 1
ATOM 3613 C CA . GLY A 1 466 ? 51.973 -5.301 -115.034 1.00 26.97 466 GLY A CA 1
ATOM 3614 C C . GLY A 1 466 ? 53.241 -5.644 -114.256 1.00 26.97 466 GLY A C 1
ATOM 3615 O O . GLY A 1 466 ? 54.008 -4.767 -113.891 1.00 26.97 466 GLY A O 1
ATOM 3616 N N . ARG A 1 467 ? 53.464 -6.954 -114.103 1.00 29.52 467 ARG A N 1
ATOM 3617 C CA . ARG A 1 467 ? 54.742 -7.700 -114.081 1.00 29.52 467 ARG A CA 1
ATOM 3618 C C . ARG A 1 467 ? 55.996 -7.038 -113.484 1.00 29.52 467 ARG A C 1
ATOM 3620 O O . ARG A 1 467 ? 56.712 -6.280 -114.127 1.00 29.52 467 ARG A O 1
ATOM 3627 N N . ASP A 1 468 ? 56.315 -7.555 -112.306 1.00 29.20 468 ASP A N 1
ATOM 3628 C CA . ASP A 1 468 ? 57.616 -8.031 -111.828 1.00 29.20 468 ASP A CA 1
ATOM 3629 C C . ASP A 1 468 ? 58.794 -7.994 -112.832 1.00 29.20 468 ASP A C 1
ATOM 3631 O O . ASP A 1 468 ? 58.863 -8.791 -113.773 1.00 29.20 468 ASP A O 1
ATOM 3635 N N . ARG A 1 469 ? 59.761 -7.097 -112.585 1.00 30.34 469 ARG A N 1
ATOM 3636 C CA . ARG A 1 469 ? 61.163 -7.233 -113.013 1.00 30.34 469 ARG A CA 1
ATOM 3637 C C . ARG A 1 469 ? 62.088 -6.580 -111.988 1.00 30.34 469 ARG A C 1
ATOM 3639 O O . ARG A 1 469 ? 62.090 -5.364 -111.813 1.00 30.34 469 ARG A O 1
ATOM 3646 N N . GLY A 1 470 ? 62.907 -7.413 -111.351 1.00 28.66 470 GLY A N 1
ATOM 3647 C CA . GLY A 1 470 ? 64.011 -6.994 -110.498 1.00 28.66 470 GLY A CA 1
ATOM 3648 C C . GLY A 1 470 ? 65.093 -6.238 -111.275 1.00 28.66 470 GLY A C 1
ATOM 3649 O O . GLY A 1 470 ? 65.514 -6.656 -112.354 1.00 28.66 470 GLY A O 1
ATOM 3650 N N . GLY A 1 471 ? 65.566 -5.140 -110.688 1.00 27.53 471 GLY A N 1
ATOM 3651 C CA . GLY A 1 471 ? 66.695 -4.345 -111.164 1.00 27.53 471 GLY A CA 1
ATOM 3652 C C . GLY A 1 471 ? 67.675 -4.100 -110.021 1.00 27.53 471 GLY A C 1
ATOM 3653 O O . GLY A 1 471 ? 67.306 -3.552 -108.986 1.00 27.53 471 GLY A O 1
ATOM 3654 N N . ARG A 1 472 ? 68.911 -4.573 -110.206 1.00 26.02 472 ARG A N 1
ATOM 3655 C CA . ARG A 1 472 ? 70.045 -4.464 -109.277 1.00 26.02 472 ARG A CA 1
ATOM 3656 C C . ARG A 1 472 ? 70.513 -3.015 -109.123 1.00 26.02 472 ARG A C 1
ATOM 3658 O O . ARG A 1 472 ? 70.256 -2.170 -109.970 1.00 26.02 472 ARG A O 1
ATOM 3665 N N . GLY A 1 473 ? 71.212 -2.777 -108.015 1.00 25.44 473 GLY A N 1
ATOM 3666 C CA . GLY A 1 473 ? 71.544 -1.465 -107.481 1.00 25.44 473 GLY A CA 1
ATOM 3667 C C . GLY A 1 473 ? 72.442 -0.575 -108.337 1.00 25.44 473 GLY A C 1
ATOM 3668 O O . GLY A 1 473 ? 73.260 -1.034 -109.130 1.00 25.44 473 GLY A O 1
ATOM 3669 N N . ALA A 1 474 ? 72.334 0.720 -108.052 1.00 26.94 474 ALA A N 1
ATOM 3670 C CA . ALA A 1 474 ? 73.299 1.743 -108.415 1.00 26.94 474 ALA A CA 1
ATOM 3671 C C . ALA A 1 474 ? 73.816 2.381 -107.114 1.00 26.94 474 ALA A C 1
ATOM 3673 O O . ALA A 1 474 ? 73.064 3.022 -106.382 1.00 26.94 474 ALA A O 1
ATOM 3674 N N . ARG A 1 475 ? 75.098 2.151 -106.799 1.00 27.75 475 ARG A N 1
ATOM 3675 C CA . ARG A 1 475 ? 75.829 2.869 -105.745 1.00 27.75 475 ARG A CA 1
ATOM 3676 C C . ARG A 1 475 ? 76.082 4.295 -106.240 1.00 27.75 475 ARG A C 1
ATOM 3678 O O . ARG A 1 475 ? 76.903 4.491 -107.132 1.00 27.75 475 ARG A O 1
ATOM 3685 N N . GLY A 1 476 ? 75.355 5.262 -105.685 1.00 26.66 476 GLY A N 1
ATOM 3686 C CA . GLY A 1 476 ? 75.595 6.694 -105.872 1.00 26.66 476 GLY A CA 1
ATOM 3687 C C . GLY A 1 476 ? 76.754 7.188 -105.001 1.00 26.66 476 GLY A C 1
ATOM 3688 O O . GLY A 1 476 ? 76.949 6.705 -103.890 1.00 26.66 476 GLY A O 1
ATOM 3689 N N . ARG A 1 477 ? 77.541 8.111 -105.562 1.00 28.52 477 ARG A N 1
ATOM 3690 C CA . ARG A 1 477 ? 78.764 8.742 -105.031 1.00 28.52 477 ARG A CA 1
ATOM 3691 C C . ARG A 1 477 ? 78.601 9.293 -103.604 1.00 28.52 477 ARG A C 1
ATOM 3693 O O . ARG A 1 477 ? 77.622 9.977 -103.329 1.00 28.52 477 ARG A O 1
ATOM 3700 N N . ARG A 1 478 ? 79.619 9.072 -102.759 1.00 27.59 478 ARG A N 1
ATOM 3701 C CA . ARG A 1 478 ? 79.821 9.782 -101.482 1.00 27.59 478 ARG A CA 1
ATOM 3702 C C . ARG A 1 478 ? 80.112 11.256 -101.774 1.00 27.59 478 ARG A C 1
ATOM 3704 O O . ARG A 1 478 ? 81.089 11.554 -102.459 1.00 27.59 478 ARG A O 1
ATOM 3711 N N . GLY A 1 479 ? 79.226 12.140 -101.328 1.00 28.69 479 GLY A N 1
ATOM 3712 C CA . GLY A 1 479 ? 79.404 13.592 -101.340 1.00 28.69 479 GLY A CA 1
ATOM 3713 C C . GLY A 1 479 ? 79.697 14.102 -99.929 1.00 28.69 479 GLY A C 1
ATOM 3714 O O . GLY A 1 479 ? 79.453 13.386 -98.963 1.00 28.69 479 GLY A O 1
ATOM 3715 N N . ALA A 1 480 ? 80.193 15.335 -99.830 1.00 38.12 480 ALA A N 1
ATOM 3716 C CA . ALA A 1 480 ? 80.756 16.013 -98.652 1.00 38.12 480 ALA A CA 1
ATOM 3717 C C . ALA A 1 480 ? 79.881 16.110 -97.369 1.00 38.12 480 ALA A C 1
ATOM 3719 O O . ALA A 1 480 ? 80.245 16.822 -96.440 1.00 38.12 480 ALA A O 1
ATOM 3720 N N . GLY A 1 481 ? 78.747 15.405 -97.290 1.00 40.84 481 GLY A N 1
ATOM 3721 C CA . GLY A 1 481 ? 77.949 15.240 -96.068 1.00 40.84 481 GLY A CA 1
ATOM 3722 C C . GLY A 1 481 ? 78.411 14.092 -95.156 1.00 40.84 481 GLY A C 1
ATOM 3723 O O . GLY A 1 481 ? 78.091 14.107 -93.971 1.00 40.84 481 GLY A O 1
ATOM 3724 N N . ASP A 1 482 ? 79.194 13.129 -95.665 1.00 39.84 482 ASP A N 1
ATOM 3725 C CA . ASP A 1 482 ? 79.662 11.978 -94.864 1.00 39.84 482 ASP A CA 1
ATOM 3726 C C . ASP A 1 482 ? 80.626 12.394 -93.727 1.00 39.84 482 ASP A C 1
ATOM 3728 O O . ASP A 1 482 ? 80.633 11.755 -92.676 1.00 39.84 482 ASP A O 1
ATOM 3732 N N . ASP A 1 483 ? 81.366 13.501 -93.877 1.00 43.88 483 ASP A N 1
ATOM 3733 C CA . ASP A 1 483 ? 82.337 13.970 -92.871 1.00 43.88 483 ASP A CA 1
ATOM 3734 C C . ASP A 1 483 ? 81.677 14.699 -91.675 1.00 43.88 483 ASP A C 1
ATOM 3736 O O . ASP A 1 483 ? 82.288 14.848 -90.617 1.00 43.88 483 ASP A O 1
ATOM 3740 N N . GLN A 1 484 ? 80.402 15.113 -91.777 1.00 47.56 484 GLN A N 1
ATOM 3741 C CA . GLN A 1 484 ? 79.640 15.638 -90.627 1.00 47.56 484 GLN A CA 1
ATOM 3742 C C . GLN A 1 484 ? 79.006 14.528 -89.773 1.00 47.56 484 GLN A C 1
ATOM 3744 O O . GLN A 1 484 ? 78.778 14.725 -88.576 1.00 47.56 484 GLN A O 1
ATOM 3749 N N . ALA A 1 485 ? 78.782 13.343 -90.350 1.00 46.31 485 ALA A N 1
ATOM 3750 C CA . ALA A 1 485 ? 78.137 12.211 -89.682 1.00 46.31 485 ALA A CA 1
ATOM 3751 C C . ALA A 1 485 ? 78.982 11.589 -88.548 1.00 46.31 485 ALA A C 1
ATOM 3753 O O . ALA A 1 485 ? 78.461 10.799 -87.755 1.00 46.31 485 ALA A O 1
ATOM 3754 N N . GLU A 1 486 ? 80.271 11.934 -88.452 1.00 48.78 486 GLU A N 1
ATOM 3755 C CA . GLU A 1 486 ? 81.175 11.488 -87.383 1.00 48.78 486 GLU A CA 1
ATOM 3756 C C . GLU A 1 486 ? 81.042 12.312 -86.085 1.00 48.78 486 GLU A C 1
ATOM 3758 O O . GLU A 1 486 ? 81.450 11.847 -85.023 1.00 48.78 486 GLU A O 1
ATOM 3763 N N . ARG A 1 487 ? 80.424 13.506 -86.134 1.00 52.81 487 ARG A N 1
ATOM 3764 C CA . ARG A 1 487 ? 80.278 14.413 -84.972 1.00 52.81 487 ARG A CA 1
ATOM 3765 C C . ARG A 1 487 ? 78.935 14.282 -84.237 1.00 52.81 487 ARG A C 1
ATOM 3767 O O . ARG A 1 487 ? 78.742 14.939 -83.218 1.00 52.81 487 ARG A O 1
ATOM 3774 N N . ILE A 1 488 ? 78.018 13.447 -84.731 1.00 59.28 488 ILE A N 1
ATOM 3775 C CA . ILE A 1 488 ? 76.676 13.243 -84.163 1.00 59.28 488 ILE A CA 1
ATOM 3776 C C . ILE A 1 488 ? 76.697 12.045 -83.203 1.00 59.28 488 ILE A C 1
ATOM 3778 O O . ILE A 1 488 ? 77.053 10.931 -83.595 1.00 59.28 488 ILE A O 1
ATOM 3782 N N . ASP A 1 489 ? 76.276 12.241 -81.949 1.00 56.75 489 ASP A N 1
ATOM 3783 C CA . ASP A 1 489 ? 76.092 11.138 -80.998 1.00 56.75 489 ASP A CA 1
ATOM 3784 C C . ASP A 1 489 ? 74.918 10.250 -81.441 1.00 56.75 489 ASP A C 1
ATOM 3786 O O . ASP A 1 489 ? 73.748 10.564 -81.214 1.00 56.75 489 ASP A O 1
ATOM 3790 N N . ARG A 1 490 ? 75.237 9.106 -82.060 1.00 59.81 490 ARG A N 1
ATOM 3791 C CA . ARG A 1 490 ? 74.265 8.144 -82.614 1.00 59.81 490 ARG A CA 1
ATOM 3792 C C . ARG A 1 490 ? 73.367 7.473 -81.571 1.00 59.81 490 ARG A C 1
ATOM 3794 O O . ARG A 1 490 ? 72.555 6.625 -81.929 1.00 59.81 490 ARG A O 1
ATOM 3801 N N . ARG A 1 491 ? 73.494 7.809 -80.284 1.00 56.47 491 ARG A N 1
ATOM 3802 C CA . ARG A 1 491 ? 72.524 7.414 -79.250 1.00 56.47 491 ARG A CA 1
ATOM 3803 C C . ARG A 1 491 ? 71.214 8.201 -79.350 1.00 56.47 491 ARG A C 1
ATOM 3805 O O . ARG A 1 491 ? 70.188 7.708 -78.883 1.00 56.47 491 ARG A O 1
ATOM 3812 N N . PHE A 1 492 ? 71.229 9.378 -79.978 1.00 60.31 492 PHE A N 1
ATOM 3813 C CA . PHE A 1 492 ? 70.069 10.255 -80.137 1.00 60.31 492 PHE A CA 1
ATOM 3814 C C . PHE A 1 492 ? 69.728 10.462 -81.621 1.00 60.31 492 PHE A C 1
ATOM 3816 O O . PHE A 1 492 ? 70.565 10.262 -82.497 1.00 60.31 492 PHE A O 1
ATOM 3823 N N . GLY A 1 493 ? 68.470 10.804 -81.918 1.00 66.50 493 GLY A N 1
ATOM 3824 C CA . GLY A 1 493 ? 68.086 11.236 -83.266 1.00 66.50 493 GLY A CA 1
ATOM 3825 C C . GLY A 1 493 ? 68.509 12.684 -83.499 1.00 66.50 493 GLY A C 1
ATOM 3826 O O . GLY A 1 493 ? 68.545 13.465 -82.549 1.00 66.50 493 GLY A O 1
ATOM 3827 N N . ALA A 1 494 ? 68.807 13.044 -84.742 1.00 70.69 494 ALA A N 1
ATOM 3828 C CA . ALA A 1 494 ? 69.288 14.369 -85.118 1.00 70.69 494 ALA A CA 1
ATOM 3829 C C . ALA A 1 494 ? 68.324 15.045 -86.098 1.00 70.69 494 ALA A C 1
ATOM 3831 O O . ALA A 1 494 ? 67.622 14.378 -86.852 1.00 70.69 494 ALA A O 1
ATOM 3832 N N . PHE A 1 495 ? 68.293 16.376 -86.100 1.00 73.00 495 PHE A N 1
ATOM 3833 C CA . PHE A 1 495 ? 67.682 17.143 -87.182 1.00 73.00 495 PHE A CA 1
ATOM 3834 C C . PHE A 1 495 ? 68.791 17.733 -88.042 1.00 73.00 495 PHE A C 1
ATOM 3836 O O . PHE A 1 495 ? 69.589 18.536 -87.561 1.00 73.00 495 PHE A O 1
ATOM 3843 N N . LEU A 1 496 ? 68.820 17.352 -89.313 1.00 74.88 496 LEU A N 1
ATOM 3844 C CA . LEU A 1 496 ? 69.631 18.007 -90.318 1.00 74.88 496 LEU A CA 1
ATOM 3845 C C . LEU A 1 496 ? 68.848 19.208 -90.851 1.00 74.88 496 LEU A C 1
ATOM 3847 O O . LEU A 1 496 ? 67.781 19.060 -91.449 1.00 74.88 496 LEU A O 1
ATOM 3851 N N . VAL A 1 497 ? 69.371 20.409 -90.612 1.00 74.44 497 VAL A N 1
ATOM 3852 C CA . VAL A 1 497 ? 68.768 21.651 -91.101 1.00 74.44 497 VAL A CA 1
ATOM 3853 C C . VAL A 1 497 ? 69.573 22.154 -92.287 1.00 74.44 497 VAL A C 1
ATOM 3855 O O . VAL A 1 497 ? 70.733 22.531 -92.143 1.00 74.44 497 VAL A O 1
ATOM 3858 N N . THR A 1 498 ? 68.951 22.172 -93.463 1.00 76.69 498 THR A N 1
ATOM 3859 C CA . THR A 1 498 ? 69.542 22.743 -94.676 1.00 76.69 498 THR A CA 1
ATOM 3860 C C . THR A 1 498 ? 68.930 24.115 -94.924 1.00 76.69 498 THR A C 1
ATOM 3862 O O . THR A 1 498 ? 67.738 24.223 -95.216 1.00 76.69 498 THR A O 1
ATOM 3865 N N . LEU A 1 499 ? 69.748 25.160 -94.815 1.00 77.00 499 LEU A N 1
ATOM 3866 C CA . LEU A 1 499 ? 69.362 26.542 -95.085 1.00 77.00 499 LEU A CA 1
ATOM 3867 C C . LEU A 1 499 ? 70.027 27.017 -96.381 1.00 77.00 499 LEU A C 1
ATOM 3869 O O . LEU A 1 499 ? 71.251 27.025 -96.483 1.00 77.00 499 LEU A O 1
ATOM 3873 N N . VAL A 1 500 ? 69.217 27.448 -97.347 1.00 78.94 500 VAL A N 1
ATOM 3874 C CA . VAL A 1 500 ? 69.683 28.073 -98.591 1.00 78.94 500 VAL A CA 1
ATOM 3875 C C . VAL A 1 500 ? 69.353 29.558 -98.536 1.00 78.94 500 VAL A C 1
ATOM 3877 O O . VAL A 1 500 ? 68.180 29.936 -98.456 1.00 78.94 500 VAL A O 1
ATOM 3880 N N . VAL A 1 501 ? 70.392 30.390 -98.580 1.00 78.00 501 VAL A N 1
ATOM 3881 C CA . VAL A 1 501 ? 70.292 31.853 -98.550 1.00 78.00 501 VAL A CA 1
ATOM 3882 C C . VAL A 1 501 ? 70.946 32.476 -99.775 1.00 78.00 501 VAL A C 1
ATOM 3884 O O . VAL A 1 501 ? 71.961 31.998 -100.275 1.00 78.00 501 VAL A O 1
ATOM 3887 N N . GLU A 1 502 ? 70.368 33.576 -100.236 1.00 77.50 502 GLU A N 1
ATOM 3888 C CA . GLU A 1 502 ? 70.880 34.412 -101.312 1.00 77.50 502 GLU A CA 1
ATOM 3889 C C . GLU A 1 502 ? 71.407 35.729 -100.728 1.00 77.50 502 GLU A C 1
ATOM 3891 O O . GLU A 1 502 ? 70.729 36.364 -99.922 1.00 77.50 502 GLU A O 1
ATOM 3896 N N . SER A 1 503 ? 72.617 36.137 -101.123 1.00 73.75 503 SER A N 1
ATOM 3897 C CA . SER A 1 503 ? 73.219 37.424 -100.743 1.00 73.75 503 SER A CA 1
ATOM 3898 C C . SER A 1 503 ? 73.883 38.088 -101.948 1.00 73.75 503 SER A C 1
ATOM 3900 O O . SER A 1 503 ? 74.538 37.432 -102.766 1.00 73.75 503 SER A O 1
ATOM 3902 N N . GLY A 1 504 ? 73.725 39.411 -102.030 1.00 70.31 504 GLY A N 1
ATOM 3903 C CA . GLY A 1 504 ? 74.374 40.273 -103.019 1.00 70.31 504 GLY A CA 1
ATOM 3904 C C . GLY A 1 504 ? 75.805 40.694 -102.656 1.00 70.31 504 GLY A C 1
ATOM 3905 O O . GLY A 1 504 ? 76.401 41.464 -103.401 1.00 70.31 504 GLY A O 1
ATOM 3906 N N . HIS A 1 505 ? 76.356 40.232 -101.528 1.00 75.88 505 HIS A N 1
ATOM 3907 C CA . HIS A 1 505 ? 77.703 40.588 -101.074 1.00 75.88 505 HIS A CA 1
ATOM 3908 C C . HIS A 1 505 ? 78.794 39.934 -101.945 1.00 75.88 505 HIS A C 1
ATOM 3910 O O . HIS A 1 505 ? 78.643 38.786 -102.374 1.00 75.88 505 HIS A O 1
ATOM 3916 N N . GLU A 1 506 ? 79.902 40.647 -102.192 1.00 71.94 506 GLU A N 1
ATOM 3917 C CA . GLU A 1 506 ? 81.015 40.154 -103.026 1.00 71.94 506 GLU A CA 1
ATOM 3918 C C . GLU A 1 506 ? 81.705 38.929 -102.404 1.00 71.94 506 GLU A C 1
ATOM 3920 O O . GLU A 1 506 ? 82.010 37.964 -103.102 1.00 71.94 506 GLU A O 1
ATOM 3925 N N . ASP A 1 507 ? 81.875 38.926 -101.077 1.00 78.19 507 ASP A N 1
ATOM 3926 C CA . ASP A 1 507 ? 82.421 37.798 -100.313 1.00 78.19 507 ASP A CA 1
ATOM 3927 C C . ASP A 1 507 ? 81.335 37.139 -99.451 1.00 78.19 507 ASP A C 1
ATOM 3929 O O . ASP A 1 507 ? 81.083 37.531 -98.307 1.00 78.19 507 ASP A O 1
ATOM 3933 N N . ARG A 1 508 ? 80.637 36.164 -100.040 1.00 76.69 508 ARG A N 1
ATOM 3934 C CA . ARG A 1 508 ? 79.481 35.491 -99.425 1.00 76.69 508 ARG A CA 1
ATOM 3935 C C . ARG A 1 508 ? 79.884 34.569 -98.272 1.00 76.69 508 ARG A C 1
ATOM 3937 O O . ARG A 1 508 ? 79.159 34.480 -97.286 1.00 76.69 508 ARG A O 1
ATOM 3944 N N . ILE A 1 509 ? 81.042 33.911 -98.362 1.00 75.06 509 ILE A N 1
ATOM 3945 C CA . ILE A 1 509 ? 81.501 32.948 -97.346 1.00 75.06 509 ILE A CA 1
ATOM 3946 C C . ILE A 1 509 ? 81.927 33.688 -96.079 1.00 75.06 509 ILE A C 1
ATOM 3948 O O . ILE A 1 509 ? 81.463 33.350 -94.989 1.00 75.06 509 ILE A O 1
ATOM 3952 N N . ALA A 1 510 ? 82.739 34.745 -96.206 1.00 76.44 510 ALA A N 1
ATOM 3953 C CA . ALA A 1 510 ? 83.162 35.527 -95.044 1.00 76.44 510 ALA A CA 1
ATOM 3954 C C . ALA A 1 510 ? 81.990 36.238 -94.357 1.00 76.44 510 ALA A C 1
ATOM 3956 O O . ALA A 1 510 ? 82.072 36.591 -93.178 1.00 76.44 510 ALA A O 1
ATOM 3957 N N . GLN A 1 511 ? 80.906 36.485 -95.091 1.00 78.38 511 GLN A N 1
ATOM 3958 C CA . GLN A 1 511 ? 79.690 37.043 -94.531 1.00 78.38 511 GLN A CA 1
ATOM 3959 C C . GLN A 1 511 ? 78.879 36.004 -93.752 1.00 78.38 511 GLN A C 1
ATOM 3961 O O . GLN A 1 511 ? 78.509 36.278 -92.611 1.00 78.38 511 GLN A O 1
ATOM 3966 N N . VAL A 1 512 ? 78.653 34.815 -94.322 1.00 79.38 512 VAL A N 1
ATOM 3967 C CA . VAL A 1 512 ? 77.985 33.692 -93.637 1.00 79.38 512 VAL A CA 1
ATOM 3968 C C . VAL A 1 512 ? 78.746 33.296 -92.367 1.00 79.38 512 VAL A C 1
ATOM 3970 O O . VAL A 1 512 ? 78.124 33.051 -91.334 1.00 79.38 512 VAL A O 1
ATOM 3973 N N . ASP A 1 513 ? 80.084 33.316 -92.391 1.00 80.44 513 ASP A N 1
ATOM 3974 C CA . ASP A 1 513 ? 80.884 33.005 -91.202 1.00 80.44 513 ASP A CA 1
ATOM 3975 C C . ASP A 1 513 ? 80.753 34.056 -90.084 1.00 80.44 513 ASP A C 1
ATOM 3977 O O . ASP A 1 513 ? 80.627 33.712 -88.905 1.00 80.44 513 ASP A O 1
ATOM 3981 N N . ARG A 1 514 ? 80.714 35.348 -90.441 1.00 80.44 514 ARG A N 1
ATOM 3982 C CA . ARG A 1 514 ? 80.586 36.454 -89.475 1.00 80.44 514 ARG A CA 1
ATOM 3983 C C . ARG A 1 514 ? 79.183 36.618 -88.885 1.00 80.44 514 ARG A C 1
ATOM 3985 O O . ARG A 1 514 ? 79.055 37.316 -87.882 1.00 80.44 514 ARG A O 1
ATOM 3992 N N . THR A 1 515 ? 78.173 35.989 -89.481 1.00 83.69 515 THR A N 1
ATOM 3993 C CA . THR A 1 515 ? 76.754 36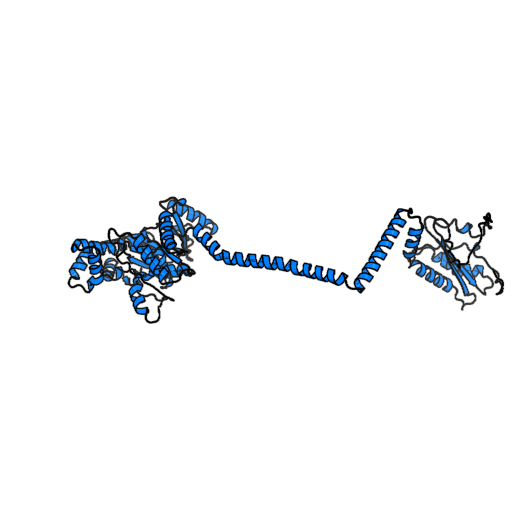.138 -89.120 1.00 83.69 515 THR A CA 1
ATOM 3994 C C . THR A 1 515 ? 76.177 34.797 -88.657 1.00 83.69 515 THR A C 1
ATOM 3996 O O . THR A 1 515 ? 76.248 34.473 -87.474 1.00 83.69 515 THR A O 1
ATOM 3999 N N . ILE A 1 516 ? 75.705 33.970 -89.590 1.00 82.31 516 ILE A N 1
ATOM 4000 C CA . ILE A 1 516 ? 75.027 32.690 -89.360 1.00 82.31 516 ILE A CA 1
ATOM 4001 C C . ILE A 1 516 ? 75.919 31.708 -88.584 1.00 82.31 516 ILE A C 1
ATOM 4003 O O . ILE A 1 516 ? 75.501 31.197 -87.546 1.00 82.31 516 ILE A O 1
ATOM 4007 N N . LEU A 1 517 ? 77.164 31.458 -89.021 1.00 82.00 517 LEU A N 1
ATOM 4008 C CA . LEU A 1 517 ? 78.037 30.500 -88.316 1.00 82.00 517 LEU A CA 1
ATOM 4009 C C . LEU A 1 517 ? 78.482 31.018 -86.949 1.00 82.00 517 LEU A C 1
ATOM 4011 O O . LEU A 1 517 ? 78.674 30.226 -86.027 1.00 82.00 517 LEU A O 1
ATOM 4015 N N . ARG A 1 518 ? 78.642 32.338 -86.794 1.00 84.75 518 ARG A N 1
ATOM 4016 C CA . ARG A 1 518 ? 78.903 32.945 -85.485 1.00 84.75 518 ARG A CA 1
ATOM 4017 C C . ARG A 1 518 ? 77.733 32.702 -84.536 1.00 84.75 518 ARG A C 1
ATOM 4019 O O . ARG A 1 518 ? 77.968 32.180 -83.452 1.00 84.75 518 ARG A O 1
ATOM 4026 N N . TRP A 1 519 ? 76.507 32.992 -84.970 1.00 87.25 519 TRP A N 1
ATOM 4027 C CA . TRP A 1 519 ? 75.306 32.769 -84.165 1.00 87.25 519 TRP A CA 1
ATOM 4028 C C . TRP A 1 519 ? 75.182 31.302 -83.734 1.00 87.25 519 TRP A C 1
ATOM 4030 O O . TRP A 1 519 ? 74.980 31.028 -82.552 1.00 87.25 519 TRP A O 1
ATOM 4040 N N . LEU A 1 520 ? 75.406 30.357 -84.659 1.00 85.50 520 LEU A N 1
ATOM 4041 C CA . LEU A 1 520 ? 75.371 28.916 -84.369 1.00 85.50 520 LEU A CA 1
ATOM 4042 C C . LEU A 1 520 ? 76.440 28.482 -83.353 1.00 85.50 520 LEU A C 1
ATOM 4044 O O . LEU A 1 520 ? 76.180 27.596 -82.544 1.00 85.50 520 LEU A O 1
ATOM 4048 N N . ARG A 1 521 ? 77.635 29.089 -83.378 1.00 83.88 521 ARG A N 1
ATOM 4049 C CA . ARG A 1 521 ? 78.697 28.817 -82.392 1.00 83.88 521 ARG A CA 1
ATOM 4050 C C . ARG A 1 521 ? 78.362 29.389 -81.014 1.00 83.88 521 ARG A C 1
ATOM 4052 O O . ARG A 1 521 ? 78.616 28.725 -80.016 1.00 83.88 521 ARG A O 1
ATOM 4059 N N . GLU A 1 522 ? 77.785 30.586 -80.957 1.00 84.31 522 GLU A N 1
ATOM 4060 C CA . GLU A 1 522 ? 77.393 31.249 -79.702 1.00 84.31 522 GLU A CA 1
ATOM 4061 C C . GLU A 1 522 ? 76.200 30.565 -79.016 1.00 84.31 522 GLU A C 1
ATOM 4063 O O . GLU A 1 522 ? 76.101 30.594 -77.793 1.00 84.31 522 GLU A O 1
ATOM 4068 N N . HIS A 1 523 ? 75.328 29.908 -79.787 1.00 84.50 523 HIS A N 1
ATOM 4069 C CA . HIS A 1 523 ? 74.116 29.242 -79.295 1.00 84.50 523 HIS A CA 1
ATOM 4070 C C . HIS A 1 523 ? 74.212 27.706 -79.329 1.00 84.50 523 HIS A C 1
ATOM 4072 O O . HIS A 1 523 ? 73.187 27.026 -79.270 1.00 84.50 523 HIS A O 1
ATOM 4078 N N . ALA A 1 524 ? 75.431 27.157 -79.420 1.00 79.75 524 ALA A N 1
ATOM 4079 C CA . ALA A 1 524 ? 75.679 25.719 -79.546 1.00 79.75 524 ALA A CA 1
ATOM 4080 C C . ALA A 1 524 ? 75.100 24.902 -78.375 1.00 79.75 524 ALA A C 1
ATOM 4082 O O . ALA A 1 524 ? 74.463 23.868 -78.589 1.00 79.75 524 ALA A O 1
ATOM 4083 N N . GLU A 1 525 ? 75.264 25.401 -77.148 1.00 77.12 525 GLU A N 1
ATOM 4084 C CA . GLU A 1 525 ? 74.733 24.814 -75.916 1.00 77.12 525 GLU A CA 1
ATOM 4085 C C . GLU A 1 525 ? 73.989 25.887 -75.115 1.00 77.12 525 GLU A C 1
ATOM 4087 O O . GLU A 1 525 ? 74.564 26.911 -74.748 1.00 77.12 525 GLU A O 1
ATOM 4092 N N . ARG A 1 526 ? 72.695 25.671 -74.854 1.00 78.81 526 ARG A N 1
ATOM 4093 C CA . ARG A 1 526 ? 71.856 26.605 -74.093 1.00 78.81 526 ARG A CA 1
ATOM 4094 C C . ARG A 1 526 ? 70.788 25.865 -73.293 1.00 78.81 526 ARG A C 1
ATOM 4096 O O . ARG A 1 526 ? 70.100 25.004 -73.831 1.00 78.81 526 ARG A O 1
ATOM 4103 N N . ASP A 1 527 ? 70.582 26.274 -72.043 1.00 68.94 527 ASP A N 1
ATOM 4104 C CA . ASP A 1 527 ? 69.585 25.665 -71.144 1.00 68.94 527 ASP A CA 1
ATOM 4105 C C . ASP A 1 527 ? 68.130 25.901 -71.596 1.00 68.94 527 ASP A C 1
ATOM 4107 O O . ASP A 1 527 ? 67.210 25.198 -71.182 1.00 68.94 527 ASP A O 1
ATOM 4111 N N . SER A 1 528 ? 67.904 26.899 -72.456 1.00 69.75 528 SER A N 1
ATOM 4112 C CA . SER A 1 528 ? 66.584 27.293 -72.961 1.00 69.75 528 SER A CA 1
ATOM 4113 C C . SER A 1 528 ? 66.067 26.430 -74.116 1.00 69.75 528 SER A C 1
ATOM 4115 O O . SER A 1 528 ? 64.921 26.616 -74.540 1.00 69.75 528 SER A O 1
ATOM 4117 N N . ALA A 1 529 ? 66.879 25.500 -74.630 1.00 74.75 529 ALA A N 1
ATOM 4118 C CA . ALA A 1 529 ? 66.499 24.614 -75.719 1.00 74.75 529 ALA A CA 1
ATOM 4119 C C . ALA A 1 529 ? 66.758 23.144 -75.377 1.00 74.75 529 ALA A C 1
ATOM 4121 O O . ALA A 1 529 ? 67.817 22.801 -74.863 1.00 74.75 529 ALA A O 1
ATOM 4122 N N . PRO A 1 530 ? 65.827 22.240 -75.716 1.00 74.75 530 PRO A N 1
ATOM 4123 C CA . PRO A 1 530 ? 65.961 20.811 -75.435 1.00 74.75 530 PRO A CA 1
ATOM 4124 C C . PRO A 1 530 ? 66.883 20.070 -76.434 1.00 74.75 530 PRO A C 1
ATOM 4126 O O . PRO A 1 530 ? 66.749 18.856 -76.590 1.00 74.75 530 PRO A O 1
ATOM 4129 N N . TYR A 1 531 ? 67.771 20.778 -77.143 1.00 79.31 531 TYR A N 1
ATOM 4130 C CA . TYR A 1 531 ? 68.725 20.228 -78.115 1.00 79.31 531 TYR A CA 1
ATOM 4131 C C . TYR A 1 531 ? 70.045 21.006 -78.119 1.00 79.31 531 TYR A C 1
ATOM 4133 O O . TYR A 1 531 ? 70.089 22.184 -77.771 1.00 79.31 531 TYR A O 1
ATOM 4141 N N . THR A 1 532 ? 71.098 20.342 -78.589 1.00 78.69 532 THR A N 1
ATOM 4142 C CA . THR A 1 532 ? 72.424 20.922 -78.837 1.00 78.69 532 THR A CA 1
ATOM 4143 C C . THR A 1 532 ? 72.586 21.184 -80.331 1.00 78.69 532 THR A C 1
ATOM 4145 O O . THR A 1 532 ? 72.223 20.338 -81.150 1.00 78.69 532 THR A O 1
ATOM 4148 N N . ILE A 1 533 ? 73.129 22.344 -80.700 1.00 82.00 533 ILE A N 1
ATOM 4149 C CA . ILE A 1 533 ? 73.421 22.688 -82.095 1.00 82.00 533 ILE A CA 1
ATOM 4150 C C . ILE A 1 533 ? 74.861 22.280 -82.407 1.00 82.00 533 ILE A C 1
ATOM 4152 O O . ILE A 1 533 ? 75.793 22.634 -81.690 1.00 82.00 533 ILE A O 1
ATOM 4156 N N . ILE A 1 534 ? 75.051 21.567 -83.517 1.00 79.31 534 ILE A N 1
ATOM 4157 C CA . ILE A 1 534 ? 76.375 21.206 -84.027 1.00 79.31 534 ILE A CA 1
ATOM 4158 C C . ILE A 1 534 ? 76.666 22.112 -85.233 1.00 79.31 534 ILE A C 1
ATOM 4160 O O . ILE A 1 534 ? 76.153 21.845 -86.321 1.00 79.31 534 ILE A O 1
ATOM 4164 N N . PRO A 1 535 ? 77.439 23.205 -85.076 1.00 74.19 535 PRO A N 1
ATOM 4165 C CA . PRO A 1 535 ? 77.718 24.115 -86.180 1.00 74.19 535 PRO A CA 1
ATOM 4166 C C . PRO A 1 535 ? 78.566 23.426 -87.265 1.00 74.19 535 PRO A C 1
ATOM 4168 O O . PRO A 1 535 ? 79.514 22.696 -86.937 1.00 74.19 535 PRO A O 1
ATOM 4171 N N . PRO A 1 536 ? 78.279 23.675 -88.557 1.00 73.62 536 PRO A N 1
ATOM 4172 C CA . PRO A 1 536 ? 79.110 23.169 -89.639 1.00 73.62 536 PRO A CA 1
ATOM 4173 C C . PRO A 1 536 ? 80.482 23.864 -89.627 1.00 73.62 536 PRO A C 1
ATOM 4175 O O . PRO A 1 536 ? 80.622 25.004 -89.177 1.00 73.62 536 PRO A O 1
ATOM 4178 N N . ALA A 1 537 ? 81.512 23.183 -90.135 1.00 66.06 537 ALA A N 1
ATOM 4179 C CA . ALA A 1 537 ? 82.791 23.832 -90.419 1.00 66.06 537 ALA A CA 1
ATOM 4180 C C . ALA A 1 537 ? 82.604 24.880 -91.533 1.00 66.06 537 ALA A C 1
ATOM 4182 O O . ALA A 1 537 ? 81.789 24.673 -92.431 1.00 66.06 537 ALA A O 1
ATOM 4183 N N . ALA A 1 538 ? 83.367 25.979 -91.512 1.00 62.28 538 ALA A N 1
ATOM 4184 C CA . ALA A 1 538 ? 83.265 27.031 -92.535 1.00 62.28 538 ALA A CA 1
ATOM 4185 C C . ALA A 1 538 ? 83.487 26.491 -93.965 1.00 62.28 538 ALA A C 1
ATOM 4187 O O . ALA A 1 538 ? 82.867 26.958 -94.914 1.00 62.28 538 ALA A O 1
ATOM 4188 N N . GLU A 1 539 ? 84.305 25.446 -94.097 1.00 62.66 539 GLU A N 1
ATOM 4189 C CA . GLU A 1 539 ? 84.616 24.736 -95.345 1.00 62.66 539 GLU A CA 1
ATOM 4190 C C . GLU A 1 539 ? 83.440 23.906 -95.893 1.00 62.66 539 GLU A C 1
ATOM 4192 O O . GLU A 1 539 ? 83.429 23.557 -97.071 1.00 62.66 539 GLU A O 1
ATOM 4197 N N . ALA A 1 540 ? 82.436 23.603 -95.062 1.00 63.12 540 ALA A N 1
ATOM 4198 C CA . ALA A 1 540 ? 81.235 22.867 -95.459 1.00 63.12 540 ALA A CA 1
ATOM 4199 C C . ALA A 1 540 ? 80.137 23.775 -96.053 1.00 63.12 540 ALA A C 1
ATOM 4201 O O . ALA A 1 540 ? 79.096 23.278 -96.482 1.00 63.12 540 ALA A O 1
ATOM 4202 N N . VAL A 1 541 ? 80.350 25.098 -96.089 1.00 70.00 541 VAL A N 1
ATOM 4203 C CA . VAL A 1 541 ? 79.443 26.048 -96.750 1.00 70.00 541 VAL A CA 1
ATOM 4204 C C . VAL A 1 541 ? 79.702 26.024 -98.259 1.00 70.00 541 VAL A C 1
ATOM 4206 O O . VAL A 1 541 ? 80.701 26.551 -98.744 1.00 70.00 541 VAL A O 1
ATOM 4209 N N . GLY A 1 542 ? 78.795 25.407 -99.016 1.00 69.00 542 GLY A N 1
ATOM 4210 C CA . GLY A 1 542 ? 78.856 25.374 -100.479 1.00 69.00 542 GLY A CA 1
ATOM 4211 C C . GLY A 1 542 ? 78.291 26.642 -101.131 1.00 69.00 542 GLY A C 1
ATOM 4212 O O . GLY A 1 542 ? 77.314 27.210 -100.649 1.00 69.00 542 GLY A O 1
ATOM 4213 N N . ILE A 1 543 ? 78.869 27.062 -102.263 1.00 67.38 543 ILE A N 1
ATOM 4214 C CA . ILE A 1 543 ? 78.271 28.065 -103.158 1.00 67.38 543 ILE A CA 1
ATOM 4215 C C . ILE A 1 543 ? 77.688 27.336 -104.365 1.00 67.38 543 ILE A C 1
ATOM 4217 O O . ILE A 1 543 ? 78.420 26.692 -105.117 1.00 67.38 543 ILE A O 1
ATOM 4221 N N . GLU A 1 544 ? 76.386 27.484 -104.588 1.00 64.88 544 GLU A N 1
ATOM 4222 C CA . GLU A 1 544 ? 75.720 26.990 -105.790 1.00 64.88 544 GLU A CA 1
ATOM 4223 C C . GLU A 1 544 ? 75.458 28.161 -106.753 1.00 64.88 544 GLU A C 1
ATOM 4225 O O . GLU A 1 544 ? 75.016 29.236 -106.342 1.00 64.88 544 GLU A O 1
ATOM 4230 N N . GLN A 1 545 ? 75.782 27.999 -108.040 1.00 56.69 545 GLN A N 1
ATOM 4231 C CA . GLN A 1 545 ? 75.440 29.004 -109.051 1.00 56.69 545 GLN A CA 1
ATOM 4232 C C . GLN A 1 545 ? 73.939 28.922 -109.351 1.00 56.69 545 GLN A C 1
ATOM 4234 O O . GLN A 1 545 ? 73.426 27.839 -109.629 1.00 56.69 545 GLN A O 1
ATOM 4239 N N . ALA A 1 546 ? 73.241 30.060 -109.320 1.00 51.84 546 ALA A N 1
ATOM 4240 C CA . ALA A 1 546 ? 71.812 30.122 -109.612 1.00 51.84 546 ALA A CA 1
ATOM 4241 C C . ALA A 1 546 ? 71.515 29.550 -111.013 1.00 51.84 546 ALA A C 1
ATOM 4243 O O . ALA A 1 546 ? 71.943 30.106 -112.027 1.00 51.84 546 ALA A O 1
ATOM 4244 N N . ARG A 1 547 ? 70.780 28.432 -111.081 1.00 48.34 547 ARG A N 1
ATOM 4245 C CA . ARG A 1 547 ? 70.213 27.931 -112.342 1.00 48.34 547 ARG A CA 1
ATOM 4246 C C . ARG A 1 547 ? 69.094 28.879 -112.797 1.00 48.34 547 ARG A C 1
ATOM 4248 O O . ARG A 1 547 ? 68.266 29.256 -111.968 1.00 48.34 547 ARG A O 1
ATOM 4255 N N . PRO A 1 548 ? 69.010 29.241 -114.090 1.00 41.09 548 PRO A N 1
ATOM 4256 C CA . PRO A 1 548 ? 67.889 30.025 -114.593 1.00 41.09 548 PRO A CA 1
ATOM 4257 C C . PRO A 1 548 ? 66.568 29.246 -114.439 1.00 41.09 548 PRO A C 1
ATOM 4259 O O . PRO A 1 548 ? 66.560 28.014 -114.552 1.00 41.09 548 PRO A O 1
ATOM 4262 N N . PRO A 1 549 ? 65.442 29.936 -114.189 1.00 33.66 549 PRO A N 1
ATOM 4263 C CA . PRO A 1 549 ? 64.156 29.289 -113.959 1.00 33.66 549 PRO A CA 1
ATOM 4264 C C . PRO A 1 549 ? 63.680 28.588 -115.241 1.00 33.66 549 PRO A C 1
ATOM 4266 O O . PRO A 1 549 ? 63.463 29.246 -116.256 1.00 33.66 549 PRO A O 1
ATOM 4269 N N . GLY A 1 550 ? 63.519 27.257 -115.209 1.00 44.41 550 GLY A N 1
ATOM 4270 C CA . GLY A 1 550 ? 62.892 26.499 -116.306 1.00 44.41 550 GLY A CA 1
ATOM 4271 C C . GLY A 1 550 ? 63.519 25.160 -116.718 1.00 44.41 550 GLY A C 1
ATOM 4272 O O . GLY A 1 550 ? 62.982 24.517 -117.615 1.00 44.41 550 GLY A O 1
ATOM 4273 N N . ALA A 1 551 ? 64.604 24.691 -116.097 1.00 37.72 551 ALA A N 1
ATOM 4274 C CA . ALA A 1 551 ? 65.131 23.346 -116.360 1.00 37.72 551 ALA A CA 1
ATOM 4275 C C . ALA A 1 551 ? 64.594 22.339 -115.323 1.00 37.72 551 ALA A C 1
ATOM 4277 O O . ALA A 1 551 ? 64.848 22.494 -114.130 1.00 37.72 551 ALA A O 1
ATOM 4278 N N . GLY A 1 552 ? 63.825 21.344 -115.783 1.00 47.06 552 GLY A N 1
ATOM 4279 C CA . GLY A 1 552 ? 63.324 20.221 -114.975 1.00 47.06 552 GLY A CA 1
ATOM 4280 C C . GLY A 1 552 ? 64.437 19.329 -114.390 1.00 47.06 552 GLY A C 1
ATOM 4281 O O . GLY A 1 552 ? 65.605 19.541 -114.720 1.00 47.06 552 GLY A O 1
ATOM 4282 N N . PRO A 1 553 ? 64.063 18.378 -113.508 1.00 37.25 553 PRO A N 1
ATOM 4283 C CA . PRO A 1 553 ? 64.906 17.827 -112.439 1.00 37.25 553 PRO A CA 1
ATOM 4284 C C . PRO A 1 553 ? 66.217 17.175 -112.885 1.00 37.25 553 PRO A C 1
ATOM 4286 O O . PRO A 1 553 ? 66.205 16.425 -113.889 1.00 37.25 553 PRO A O 1
#

Foldseek 3Di:
DPDDDDQDFPFPLPAPPDDNLVSLLVSLLVVVVVDPCVPPADADEDEPVQKDKDKDKDDQDDPVCVVVVVVVVCCVRPPDHPVQKQKDKDWFDDPPDSIIMMIIMIHGPVVLVSVQVSQVVSVHAHQFYYHLVQLLVQLCVVQDVLELPDAKEWEWEAEAQKIWTWIRHNRDIDIDIDGQHVPVLLVLQCVQVVDRSRVSSVCQLCLVVDPCVVSSVVSCVVSLVVVLVVNQVVVVVVCVVPVPHGHQYYEYAYPNVSGPCSQVSSCVSVVHRYHYQLDGRPDQDDDDCRVVCSVCSSVCSNVSSRVCLSVVNGPDNIGSNDVVSNVVVVCVVCVVVVVVVVVVVVVVVVVVVVVVVVVVVVVVVCCVDPVVVVVVVVVVVVVVVVVVVVVVVVVDDPPPPVVVVVVVPVCPPQVVVVVVLVVVLLVQFDPPDQWRKDWPDKDKFKAALVRDTPDDDDPDDDDDDDDDDDDDDDDDDDDPPVVVVVVDDSVGMDIDIDTDIDTPDPDNLVVCCVGNLVSLVVPQDDPVHPDGGDRDDSVPDDDDDDDPPDDDD

pLDDT: mean 80.29, std 18.42, range [24.92, 97.81]